Protein AF-A0A2X2II63-F1 (afdb_monomer)

pLDDT: mean 92.16, std 12.67, range [33.03, 98.94]

Structure (mmCIF, N/CA/C/O backbone):
data_AF-A0A2X2II63-F1
#
_entry.id   AF-A0A2X2II63-F1
#
loop_
_atom_site.group_PDB
_atom_site.id
_atom_site.type_symbol
_atom_site.label_atom_id
_atom_site.label_alt_id
_atom_site.label_comp_id
_atom_site.label_asym_id
_atom_site.label_entity_id
_atom_site.label_seq_id
_atom_site.pdbx_PDB_ins_code
_atom_site.Cartn_x
_atom_site.Cartn_y
_atom_site.Cartn_z
_atom_site.occupancy
_atom_site.B_iso_or_equiv
_atom_site.auth_seq_id
_atom_site.auth_comp_id
_atom_site.auth_asym_id
_atom_site.auth_atom_id
_atom_site.pdbx_PDB_model_num
ATOM 1 N N . MET A 1 1 ? -41.287 -11.286 28.783 1.00 63.66 1 MET A N 1
ATOM 2 C CA . MET A 1 1 ? -41.965 -11.343 27.470 1.00 63.66 1 MET A CA 1
ATOM 3 C C . MET A 1 1 ? -41.366 -12.379 26.519 1.00 63.66 1 MET A C 1
ATOM 5 O O . MET A 1 1 ? -42.018 -12.658 25.537 1.00 63.66 1 MET A O 1
ATOM 9 N N . GLY A 1 2 ? -40.190 -12.975 26.775 1.00 81.19 2 GLY A N 1
ATOM 10 C CA . GLY A 1 2 ? -39.662 -14.071 25.939 1.00 81.19 2 GLY A CA 1
ATOM 11 C C . GLY A 1 2 ? -38.990 -13.642 24.626 1.00 81.19 2 GLY A C 1
ATOM 12 O O . GLY A 1 2 ? -38.402 -14.484 23.963 1.00 81.19 2 GLY A O 1
ATOM 13 N N . GLY A 1 3 ? -39.039 -12.354 24.274 1.00 88.25 3 GLY A N 1
ATOM 14 C CA . GLY A 1 3 ? -38.316 -11.790 23.134 1.00 88.25 3 GLY A CA 1
ATOM 15 C C . GLY A 1 3 ? -36.836 -11.517 23.401 1.00 88.25 3 GLY A C 1
ATOM 16 O O . GLY A 1 3 ? -36.388 -11.465 24.551 1.00 88.25 3 GLY A O 1
ATOM 17 N N . ARG A 1 4 ? -36.082 -11.305 22.321 1.00 91.69 4 ARG A N 1
ATOM 18 C CA . ARG A 1 4 ? -34.655 -10.975 22.344 1.00 91.69 4 ARG A CA 1
ATOM 19 C C . ARG A 1 4 ? -34.467 -9.474 22.554 1.00 91.69 4 ARG A C 1
ATOM 21 O O . ARG A 1 4 ? -34.860 -8.669 21.714 1.00 91.69 4 ARG A O 1
ATOM 28 N N . THR A 1 5 ? -33.827 -9.084 23.651 1.00 90.19 5 THR A N 1
ATOM 29 C CA . THR A 1 5 ? -33.475 -7.680 23.910 1.00 90.19 5 THR A CA 1
ATOM 30 C C . THR A 1 5 ? -32.474 -7.181 22.866 1.00 90.19 5 THR A C 1
ATOM 32 O O . THR A 1 5 ? -31.380 -7.729 22.759 1.00 90.19 5 THR A O 1
ATOM 35 N N . LEU A 1 6 ? -32.846 -6.144 22.110 1.00 84.75 6 LEU A N 1
ATOM 36 C CA . LEU A 1 6 ? -31.955 -5.431 21.186 1.00 84.75 6 LEU A CA 1
ATOM 37 C C . LEU A 1 6 ? -31.301 -4.226 21.869 1.00 84.75 6 LEU A C 1
ATOM 39 O O . LEU A 1 6 ? -30.125 -3.962 21.662 1.00 84.75 6 LEU A O 1
ATOM 43 N N . LEU A 1 7 ? -32.053 -3.533 22.730 1.00 85.88 7 LEU A N 1
ATOM 44 C CA . LEU A 1 7 ? -31.558 -2.449 23.573 1.00 85.88 7 LEU A CA 1
ATOM 45 C C . LEU A 1 7 ? -32.142 -2.605 24.976 1.00 85.88 7 LEU A C 1
ATOM 47 O O . LEU A 1 7 ? -33.360 -2.572 25.157 1.00 85.88 7 LEU A O 1
ATOM 51 N N . ALA A 1 8 ? -31.274 -2.796 25.968 1.00 85.81 8 ALA A N 1
ATOM 52 C CA . ALA A 1 8 ? -31.695 -2.904 27.359 1.00 85.81 8 ALA A CA 1
ATOM 53 C C . ALA A 1 8 ? -31.954 -1.502 27.947 1.00 85.81 8 ALA A C 1
ATOM 55 O O . ALA A 1 8 ? -31.037 -0.674 27.909 1.00 85.81 8 ALA A O 1
ATOM 56 N N . PRO A 1 9 ? -33.146 -1.234 28.516 1.00 85.44 9 PRO A N 1
ATOM 57 C CA . PRO A 1 9 ? -33.408 0.018 29.215 1.00 85.44 9 PRO A CA 1
ATOM 58 C C . PRO A 1 9 ? -32.561 0.096 30.491 1.00 85.44 9 PRO A C 1
ATOM 60 O O . PRO A 1 9 ? -32.331 -0.912 31.164 1.00 85.44 9 PRO A O 1
ATOM 63 N N . ARG A 1 10 ? -32.095 1.295 30.836 1.00 86.88 10 ARG A N 1
ATOM 64 C CA . ARG A 1 10 ? -31.251 1.561 32.007 1.00 86.88 10 ARG A CA 1
ATOM 65 C C . ARG A 1 10 ? -31.790 2.763 32.765 1.00 86.88 10 ARG A C 1
ATOM 67 O O . ARG A 1 10 ? -32.379 3.658 32.164 1.00 86.88 10 ARG A O 1
ATOM 74 N N . LEU A 1 11 ? -31.552 2.806 34.074 1.00 85.38 11 LEU A N 1
ATOM 75 C CA . LEU A 1 11 ? -31.712 4.040 34.843 1.00 85.38 11 LEU A CA 1
ATOM 76 C C . LEU A 1 11 ? -30.728 5.071 34.295 1.00 85.38 11 LEU A C 1
ATOM 78 O O . LEU A 1 11 ? -29.519 4.850 34.330 1.00 85.38 11 LEU A O 1
ATOM 82 N N . PHE A 1 12 ? -31.260 6.167 33.757 1.00 78.44 12 PHE A N 1
ATOM 83 C CA . PHE A 1 12 ? -30.444 7.218 33.154 1.00 78.44 12 PHE A CA 1
ATOM 84 C C . PHE A 1 12 ? -29.596 7.930 34.214 1.00 78.44 12 PHE A C 1
ATOM 86 O O . PHE A 1 12 ? -28.434 8.246 33.979 1.00 78.44 12 PHE A O 1
ATOM 93 N N . GLN A 1 13 ? -30.163 8.120 35.406 1.00 82.44 13 GLN A N 1
ATOM 94 C CA . GLN A 1 13 ? -29.480 8.701 36.554 1.00 82.44 13 GLN A CA 1
ATOM 95 C C . GLN A 1 13 ? -29.907 7.977 37.833 1.00 82.44 13 GLN A C 1
ATOM 97 O O . GLN A 1 13 ? -31.099 7.734 38.049 1.00 82.44 13 GLN A O 1
ATOM 102 N N . ALA A 1 14 ? -28.932 7.637 38.679 1.00 84.31 14 ALA A N 1
ATOM 103 C CA . ALA A 1 14 ? -29.187 7.027 39.980 1.00 84.31 14 ALA A CA 1
ATOM 104 C C . ALA A 1 14 ? -30.120 7.912 40.824 1.00 84.31 14 ALA A C 1
ATOM 106 O O . ALA A 1 14 ? -30.042 9.136 40.755 1.00 84.31 14 ALA A O 1
ATOM 107 N N . GLU A 1 15 ? -31.010 7.280 41.594 1.00 86.06 15 GLU A N 1
ATOM 108 C CA . 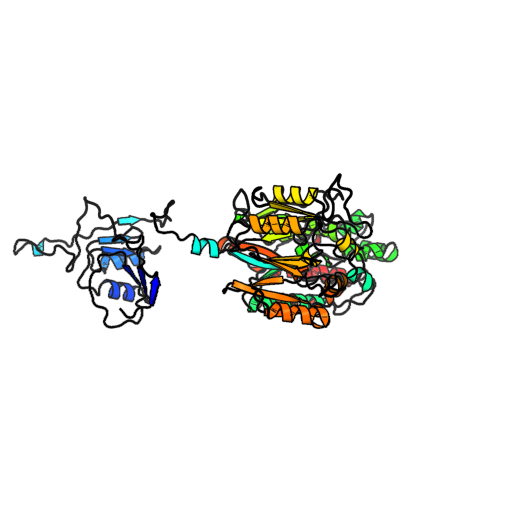GLU A 1 15 ? -32.008 7.949 42.451 1.00 86.06 15 GLU A CA 1
ATOM 109 C C . GLU A 1 15 ? -33.062 8.798 41.708 1.00 86.06 15 GLU A C 1
ATOM 111 O O . GLU A 1 15 ? -33.789 9.573 42.327 1.00 86.06 15 GLU A O 1
ATOM 116 N N . THR A 1 16 ? -33.214 8.622 40.390 1.00 86.19 16 THR A N 1
ATOM 117 C CA . THR A 1 16 ? -34.298 9.240 39.604 1.00 86.19 16 THR A CA 1
ATOM 118 C C . THR A 1 16 ? -35.278 8.194 39.070 1.00 86.19 16 THR A C 1
ATOM 120 O O . THR A 1 16 ? -35.000 6.998 39.082 1.00 86.19 16 THR A O 1
ATOM 123 N N . SER A 1 17 ? -36.432 8.633 38.560 1.00 83.94 17 SER A N 1
ATOM 124 C CA . SER A 1 17 ? -37.381 7.787 37.819 1.00 83.94 17 SER A CA 1
ATOM 125 C C . SER A 1 17 ? -37.145 7.792 36.297 1.00 83.94 17 SER A C 1
ATOM 127 O O . SER A 1 17 ? -37.999 7.330 35.541 1.00 83.94 17 SER A O 1
ATOM 129 N N . LEU A 1 18 ? -36.005 8.317 35.828 1.00 83.25 18 LEU A N 1
ATOM 130 C CA . LEU A 1 18 ? -35.690 8.439 34.402 1.00 83.25 18 LEU A CA 1
ATOM 131 C C . LEU A 1 18 ? -35.086 7.139 33.851 1.00 83.25 18 LEU A C 1
ATOM 133 O O . LEU A 1 18 ? -34.070 6.648 34.348 1.00 83.25 18 LEU A O 1
ATOM 137 N N . LEU A 1 19 ? -35.688 6.612 32.783 1.00 84.44 19 LEU A N 1
ATOM 138 C CA . LEU A 1 19 ? -35.251 5.403 32.081 1.00 84.44 19 LEU A CA 1
ATOM 139 C C . LEU A 1 19 ? -34.861 5.723 30.636 1.00 84.44 19 LEU A C 1
ATOM 141 O O . LEU A 1 19 ? -35.561 6.468 29.950 1.00 84.44 19 LEU A O 1
ATOM 145 N N . THR A 1 20 ? -33.774 5.116 30.159 1.00 85.44 20 THR A N 1
ATOM 146 C CA . THR A 1 20 ? -33.441 5.108 28.730 1.00 85.44 20 THR A CA 1
ATOM 147 C C . THR A 1 20 ? -34.415 4.216 27.955 1.00 85.44 20 THR A C 1
ATOM 149 O O . THR A 1 20 ? -35.017 3.309 28.545 1.00 85.44 20 THR A O 1
ATOM 152 N N . PRO A 1 21 ? -34.548 4.405 26.630 1.00 86.75 21 PRO A N 1
ATOM 153 C CA . PRO A 1 21 ? -35.364 3.520 25.818 1.00 86.75 21 PRO A CA 1
ATOM 154 C C . PRO A 1 21 ? -34.902 2.062 25.849 1.00 86.75 21 PRO A C 1
ATOM 156 O O . PRO A 1 21 ? -33.713 1.773 25.984 1.00 86.75 21 PRO A O 1
ATOM 159 N N . GLY A 1 22 ? -35.858 1.149 25.701 1.00 89.12 22 GLY A N 1
ATOM 160 C CA . GLY A 1 22 ? -35.632 -0.276 25.501 1.00 89.12 22 GLY A CA 1
ATOM 161 C C . GLY A 1 22 ? -36.229 -0.743 24.177 1.00 89.12 22 GLY A C 1
ATOM 162 O O . GLY A 1 22 ? -37.299 -0.285 23.778 1.00 89.12 22 GLY A O 1
ATOM 163 N N . ILE A 1 23 ? -35.557 -1.675 23.504 1.00 92.00 23 ILE A N 1
ATOM 164 C CA . ILE A 1 23 ? -36.027 -2.287 22.256 1.00 92.00 23 ILE A CA 1
ATOM 165 C C . ILE A 1 23 ? -35.961 -3.802 22.412 1.00 92.00 23 ILE A C 1
ATOM 167 O O . ILE A 1 23 ? -34.914 -4.350 22.760 1.00 92.00 23 ILE A O 1
ATOM 171 N N . ILE A 1 24 ? -37.071 -4.487 22.145 1.00 92.38 24 ILE A N 1
ATOM 172 C CA . ILE A 1 24 ? -37.164 -5.946 22.234 1.00 92.38 24 ILE A CA 1
ATOM 173 C C . ILE A 1 24 ? -37.716 -6.494 20.924 1.00 92.38 24 ILE A C 1
ATOM 175 O O . ILE A 1 24 ? -38.755 -6.061 20.434 1.00 92.38 24 ILE A O 1
ATOM 179 N N . GLU A 1 25 ? -37.016 -7.472 20.374 1.00 94.06 25 GLU A N 1
ATOM 180 C CA . GLU A 1 25 ? -37.432 -8.247 19.218 1.00 94.06 25 GLU A CA 1
ATOM 181 C C . GLU A 1 25 ? -38.312 -9.414 19.670 1.00 94.06 25 GLU A C 1
ATOM 183 O O . GLU A 1 25 ? -37.957 -10.145 20.593 1.00 94.06 25 GLU A O 1
ATOM 188 N N . MET A 1 26 ? -39.484 -9.547 19.060 1.00 94.31 26 MET A N 1
ATOM 189 C CA . MET A 1 26 ? -40.559 -10.426 19.514 1.00 94.31 26 MET A CA 1
ATOM 190 C C . MET A 1 26 ? -40.966 -11.459 18.449 1.00 94.31 26 MET A C 1
ATOM 192 O O . MET A 1 26 ? -42.021 -12.087 18.574 1.00 94.31 26 MET A O 1
ATOM 196 N N . THR A 1 27 ? -40.164 -11.647 17.397 1.00 92.06 27 THR A N 1
ATOM 197 C CA . THR A 1 27 ? -40.497 -12.572 16.304 1.00 92.06 27 THR A CA 1
ATOM 198 C C . THR A 1 27 ? -40.491 -14.010 16.817 1.00 92.06 27 THR A C 1
ATOM 200 O O . THR A 1 27 ? -39.579 -14.431 17.524 1.00 92.06 27 THR A O 1
ATOM 203 N N . GLY A 1 28 ? -41.542 -14.768 16.495 1.00 88.06 28 GLY A N 1
ATOM 204 C CA . GLY A 1 28 ? -41.719 -16.148 16.966 1.00 88.06 28 GLY A CA 1
ATOM 205 C C . GLY A 1 28 ? -42.175 -16.286 18.425 1.00 88.06 28 GLY A C 1
ATOM 206 O O . GLY A 1 28 ? -42.380 -17.404 18.894 1.00 88.06 28 GLY A O 1
ATOM 207 N N . VAL A 1 29 ? -42.377 -15.182 19.152 1.00 91.19 29 VAL A N 1
ATOM 208 C CA . VAL A 1 29 ? -42.887 -15.221 20.527 1.00 91.19 29 VAL A CA 1
ATOM 209 C C . VAL A 1 29 ? -44.412 -15.349 20.522 1.00 91.19 29 VAL A C 1
ATOM 211 O O . VAL A 1 29 ? -45.119 -14.475 20.022 1.00 91.19 29 VAL A O 1
ATOM 214 N N . ALA A 1 30 ? -44.929 -16.418 21.130 1.00 87.44 30 ALA A N 1
ATOM 215 C CA . ALA A 1 30 ? -46.364 -16.657 21.282 1.00 87.44 30 ALA A CA 1
ATOM 216 C C . ALA A 1 30 ? -46.907 -16.155 22.634 1.00 87.44 30 ALA A C 1
ATOM 218 O O . ALA A 1 30 ? -46.173 -16.048 23.616 1.00 87.44 30 ALA A O 1
ATOM 219 N N . GLY A 1 31 ? -48.216 -15.879 22.696 1.00 84.94 31 GLY A N 1
ATOM 220 C CA . GLY A 1 31 ? -48.911 -15.544 23.948 1.00 84.94 31 GLY A CA 1
ATOM 221 C C . GLY A 1 31 ? -48.545 -14.180 24.544 1.00 84.94 31 GLY A C 1
ATOM 222 O O . GLY A 1 31 ? -48.649 -13.993 25.755 1.00 84.94 31 GLY A O 1
ATOM 223 N N . VAL A 1 32 ? -48.090 -13.233 23.719 1.00 87.50 32 VAL A N 1
ATOM 224 C CA . VAL A 1 32 ? -47.788 -11.866 24.165 1.00 87.50 32 VAL A CA 1
ATOM 225 C C . VAL A 1 32 ? -49.093 -11.175 24.589 1.00 87.50 32 VAL A C 1
ATOM 227 O O . VAL A 1 32 ? -50.018 -11.118 23.779 1.00 87.50 32 VAL A O 1
ATOM 230 N N . PRO A 1 33 ? -49.191 -10.631 25.818 1.00 87.62 33 PRO A N 1
ATOM 231 C CA . PRO A 1 33 ? -50.360 -9.860 26.224 1.00 87.62 33 PRO A CA 1
ATOM 232 C C . PRO A 1 33 ? -50.555 -8.630 25.329 1.00 87.62 33 PRO A C 1
ATOM 234 O O . PRO A 1 33 ? -49.614 -7.864 25.087 1.00 87.62 33 PRO A O 1
ATOM 237 N N . ASP A 1 34 ? -51.786 -8.431 24.868 1.00 89.06 34 ASP A N 1
ATOM 238 C CA . ASP A 1 34 ? -52.209 -7.254 24.103 1.00 89.06 34 ASP A CA 1
ATOM 239 C C . ASP A 1 34 ? -52.470 -6.079 25.057 1.00 89.06 34 ASP A C 1
ATOM 241 O O . ASP A 1 34 ? -53.608 -5.686 25.289 1.00 89.06 34 ASP A O 1
ATOM 245 N N . GLU A 1 35 ? -51.412 -5.582 25.698 1.00 87.12 35 GLU A N 1
ATOM 246 C CA . GLU A 1 35 ? -51.424 -4.451 26.637 1.00 87.12 35 GLU A CA 1
ATOM 247 C C . GLU A 1 35 ? -50.614 -3.269 26.073 1.00 87.12 35 GLU A C 1
ATOM 249 O O . GLU A 1 35 ? -49.559 -3.464 25.452 1.00 87.12 35 GLU A O 1
ATOM 254 N N . GLU A 1 36 ? -51.089 -2.040 26.310 1.00 81.62 36 GLU A N 1
ATOM 255 C CA . GLU A 1 36 ? -50.350 -0.805 26.020 1.00 81.62 36 GLU A CA 1
ATOM 256 C C . GLU A 1 36 ? -49.307 -0.550 27.117 1.00 81.62 36 GLU A C 1
ATOM 258 O O . GLU A 1 36 ? -49.612 -0.530 28.311 1.00 81.62 36 GLU A O 1
ATOM 263 N N . VAL A 1 37 ? -48.056 -0.329 26.713 1.00 83.12 37 VAL A N 1
ATOM 264 C CA . VAL A 1 37 ? -46.973 0.035 27.631 1.00 83.12 37 VAL A CA 1
ATOM 265 C C . VAL A 1 37 ? -46.714 1.530 27.506 1.00 83.12 37 VAL A C 1
ATOM 267 O O . VAL A 1 37 ? -46.175 1.993 26.504 1.00 83.12 37 VAL A O 1
ATOM 270 N N . PHE A 1 38 ? -47.064 2.284 28.547 1.00 78.44 38 PHE A N 1
ATOM 271 C CA . PHE A 1 38 ? -46.770 3.713 28.647 1.00 78.44 38 PHE A CA 1
ATOM 272 C C . PHE A 1 38 ? -45.362 3.917 29.216 1.00 78.44 38 PHE A C 1
ATOM 274 O O . PHE A 1 38 ? -45.170 4.141 30.408 1.00 78.44 38 PHE A O 1
ATOM 281 N N . GLY A 1 39 ? -44.360 3.785 28.351 1.00 78.94 39 GLY A N 1
ATOM 282 C CA . GLY A 1 39 ? -42.947 3.957 28.681 1.00 78.94 39 GLY A CA 1
ATOM 283 C C . GLY A 1 39 ? -42.085 3.903 27.421 1.00 78.94 39 GLY A C 1
ATOM 284 O O . GLY A 1 39 ? -42.605 3.601 26.346 1.00 78.94 39 GLY A O 1
ATOM 285 N N . PRO A 1 40 ? -40.774 4.184 27.507 1.00 85.69 40 PRO A N 1
ATOM 286 C CA . PRO A 1 40 ? -39.898 4.232 26.341 1.00 85.69 40 PRO A CA 1
ATOM 287 C C . PRO A 1 40 ? -39.513 2.809 25.885 1.00 85.69 40 PRO A C 1
ATOM 289 O O . PRO A 1 40 ? -38.341 2.461 25.824 1.00 85.69 40 PRO A O 1
ATOM 292 N N . LEU A 1 41 ? -40.499 1.949 25.613 1.00 88.12 41 LEU A N 1
ATOM 293 C CA . LEU A 1 41 ? -40.309 0.554 25.224 1.00 88.12 41 LEU A CA 1
ATOM 294 C C . LEU A 1 41 ? -40.874 0.305 23.824 1.00 88.12 41 LEU A C 1
ATOM 296 O O . LEU A 1 41 ? -42.080 0.395 23.608 1.00 88.12 41 LEU A O 1
ATOM 300 N N . LEU A 1 42 ? -40.005 -0.087 22.895 1.00 90.19 42 LEU A N 1
ATOM 301 C CA . LEU A 1 42 ? -40.378 -0.509 21.550 1.00 90.19 42 LEU A CA 1
ATOM 302 C C . LEU A 1 42 ? -40.337 -2.036 21.440 1.00 90.19 42 LEU A C 1
ATOM 304 O O . LEU A 1 42 ? -39.360 -2.681 21.828 1.00 90.19 42 LEU A O 1
ATOM 308 N N . ARG A 1 43 ? -41.390 -2.617 20.865 1.00 91.69 43 ARG A N 1
ATOM 309 C CA . ARG A 1 43 ? -41.434 -4.031 20.480 1.00 91.69 43 ARG A CA 1
ATOM 310 C C . ARG A 1 43 ? -41.368 -4.133 18.957 1.00 91.69 43 ARG A C 1
ATOM 312 O O . ARG A 1 43 ? -42.103 -3.426 18.274 1.00 91.69 43 ARG A O 1
ATOM 319 N N . VAL A 1 44 ? -40.490 -4.990 18.443 1.00 93.75 44 VAL A N 1
ATOM 320 C CA . VAL A 1 44 ? -40.242 -5.161 17.004 1.00 93.75 44 VAL A CA 1
ATOM 321 C C . VAL A 1 44 ? -40.606 -6.579 16.587 1.00 93.75 44 VAL A C 1
ATOM 323 O O . VAL A 1 44 ? -40.109 -7.541 17.173 1.00 93.75 44 VAL A O 1
ATOM 326 N N . TRP A 1 45 ? -41.423 -6.699 15.546 1.00 94.31 45 TRP A N 1
ATOM 327 C CA . TRP A 1 45 ? -41.721 -7.960 14.873 1.00 94.31 45 TRP A CA 1
ATOM 328 C C . TRP A 1 45 ? -41.263 -7.885 13.422 1.00 94.31 45 TRP A C 1
ATOM 330 O O . TRP A 1 45 ? -41.388 -6.839 12.787 1.00 94.31 45 TRP A O 1
ATOM 340 N N . ARG A 1 46 ? -40.735 -8.996 12.910 1.00 94.00 46 ARG A N 1
ATOM 341 C CA . ARG A 1 46 ? -40.427 -9.178 11.491 1.00 94.00 46 ARG A CA 1
ATOM 342 C C . ARG A 1 46 ? -41.516 -10.029 10.844 1.00 94.00 46 ARG A C 1
ATOM 344 O O . ARG A 1 46 ? -42.002 -10.971 11.464 1.00 94.00 46 ARG A O 1
ATOM 351 N N . CYS A 1 47 ? -41.870 -9.688 9.614 1.00 93.56 47 CYS A N 1
ATOM 352 C CA . CYS A 1 47 ? -42.831 -10.397 8.774 1.00 93.56 47 CYS A CA 1
ATOM 353 C C . CYS A 1 47 ? -42.329 -10.387 7.327 1.00 93.56 47 CYS A C 1
ATOM 355 O O . CYS A 1 47 ? -41.568 -9.493 6.948 1.00 93.56 47 CYS A O 1
ATOM 357 N N . ASP A 1 48 ? -42.770 -11.352 6.525 1.00 92.69 48 ASP A N 1
ATOM 358 C CA . ASP A 1 48 ? -42.237 -11.544 5.170 1.00 92.69 48 ASP A CA 1
ATOM 359 C C . ASP A 1 48 ? -43.039 -10.779 4.112 1.00 92.69 48 ASP A C 1
ATOM 361 O O . ASP A 1 48 ? -42.526 -10.455 3.041 1.00 92.69 48 ASP A O 1
ATOM 365 N N . THR A 1 49 ? -44.307 -10.466 4.403 1.00 95.56 49 THR A N 1
ATOM 366 C CA . THR A 1 49 ? -45.208 -9.795 3.456 1.00 95.56 49 THR A CA 1
ATOM 367 C C . THR A 1 49 ? -45.898 -8.580 4.069 1.00 95.56 49 THR A C 1
ATOM 369 O O . THR A 1 49 ? -46.098 -8.491 5.281 1.00 95.56 49 THR A O 1
ATOM 372 N N . PHE A 1 50 ? -46.281 -7.624 3.220 1.00 95.25 50 PHE A N 1
ATOM 373 C CA . PHE A 1 50 ? -46.950 -6.404 3.672 1.00 95.25 50 PHE A CA 1
ATOM 374 C C . PHE A 1 50 ? -48.374 -6.673 4.183 1.00 95.25 50 PHE A C 1
ATOM 376 O O . PHE A 1 50 ? -48.762 -6.136 5.217 1.00 95.25 50 PHE A O 1
ATOM 383 N N . ASP A 1 51 ? -49.104 -7.593 3.550 1.00 96.00 51 ASP A N 1
ATOM 384 C CA . ASP A 1 51 ? -50.427 -8.027 4.019 1.00 96.00 51 ASP A CA 1
ATOM 385 C C . ASP A 1 51 ? -50.353 -8.675 5.411 1.00 96.00 51 ASP A C 1
ATOM 387 O O . ASP A 1 51 ? -51.232 -8.501 6.258 1.00 96.00 51 ASP A O 1
ATOM 391 N N . GLU A 1 52 ? -49.284 -9.424 5.692 1.00 95.19 52 GLU A N 1
ATOM 392 C CA . GLU A 1 52 ? -49.017 -9.924 7.038 1.00 95.19 52 GLU A CA 1
ATOM 393 C C . GLU A 1 52 ? -48.752 -8.784 8.025 1.00 95.19 52 GLU A C 1
ATOM 395 O O . GLU A 1 52 ? -49.337 -8.793 9.108 1.00 95.19 52 GLU A O 1
ATOM 400 N N . ALA A 1 53 ? -47.969 -7.775 7.636 1.00 94.94 53 ALA A N 1
ATOM 401 C CA . ALA A 1 53 ? -47.721 -6.597 8.463 1.00 94.94 53 ALA A CA 1
ATOM 402 C C . ALA A 1 53 ? -49.024 -5.867 8.838 1.00 94.94 53 ALA A C 1
ATOM 404 O O . ALA A 1 53 ? -49.221 -5.539 10.008 1.00 94.94 53 ALA A O 1
ATOM 405 N N . ILE A 1 54 ? -49.942 -5.668 7.881 1.00 96.00 54 ILE A N 1
ATOM 406 C CA . ILE A 1 54 ? -51.253 -5.042 8.125 1.00 96.00 54 ILE A CA 1
ATOM 407 C C . ILE A 1 54 ? -52.093 -5.905 9.071 1.00 96.00 54 ILE A C 1
ATOM 409 O O . ILE A 1 54 ? -52.637 -5.395 10.055 1.00 96.00 54 ILE A O 1
ATOM 413 N N . ARG A 1 55 ? -52.168 -7.224 8.835 1.00 95.25 55 ARG A N 1
ATOM 414 C CA . ARG A 1 55 ? -52.886 -8.144 9.737 1.00 95.25 55 ARG A CA 1
ATOM 415 C C . ARG A 1 55 ? -52.336 -8.087 11.159 1.00 95.25 55 ARG A C 1
ATOM 417 O O . ARG A 1 55 ? -53.120 -8.066 12.104 1.00 95.25 55 ARG A O 1
ATOM 424 N N . MET A 1 56 ? -51.013 -8.044 11.316 1.00 93.12 56 MET A N 1
ATOM 425 C CA . MET A 1 56 ? -50.358 -7.934 12.619 1.00 93.12 56 MET A CA 1
ATOM 426 C C . MET A 1 56 ? -50.629 -6.581 13.282 1.00 93.12 56 MET A C 1
ATOM 428 O O . MET A 1 56 ? -50.975 -6.554 14.460 1.00 93.12 56 MET A O 1
ATOM 432 N N . ALA A 1 57 ? -50.537 -5.475 12.537 1.00 92.19 57 ALA A N 1
ATOM 433 C CA . ALA A 1 57 ? -50.824 -4.129 13.037 1.00 92.19 57 ALA A CA 1
ATOM 434 C C . ALA A 1 57 ? -52.283 -3.977 13.503 1.00 92.19 57 ALA A C 1
ATOM 436 O O . ALA A 1 57 ? -52.550 -3.308 14.497 1.00 92.19 57 ALA A O 1
ATOM 437 N N . ASN A 1 58 ? -53.215 -4.645 12.819 1.00 92.88 58 ASN A N 1
ATOM 438 C CA . ASN A 1 58 ? -54.637 -4.666 13.159 1.00 92.88 58 ASN A CA 1
ATOM 439 C C . ASN A 1 58 ? -54.994 -5.654 14.282 1.00 92.88 58 ASN A C 1
ATOM 441 O O . ASN A 1 58 ? -56.119 -5.615 14.790 1.00 92.88 58 ASN A O 1
ATOM 445 N N . ASN A 1 59 ? -54.080 -6.553 14.664 1.00 92.00 59 ASN A N 1
ATOM 446 C CA . ASN A 1 59 ? -54.291 -7.544 15.719 1.00 92.00 59 ASN A CA 1
ATOM 447 C C . ASN A 1 59 ? -54.015 -6.953 17.109 1.00 92.00 59 ASN A C 1
ATOM 449 O O . ASN A 1 59 ? -53.163 -7.425 17.861 1.00 92.00 59 ASN A O 1
ATOM 453 N N . THR A 1 60 ? -54.746 -5.895 17.435 1.00 89.56 60 THR A N 1
ATOM 454 C CA . THR A 1 60 ? -54.763 -5.278 18.756 1.00 89.56 60 THR A CA 1
ATOM 455 C C . THR A 1 60 ? -56.179 -4.806 19.076 1.00 89.56 60 THR A C 1
ATOM 457 O O . THR A 1 60 ? -56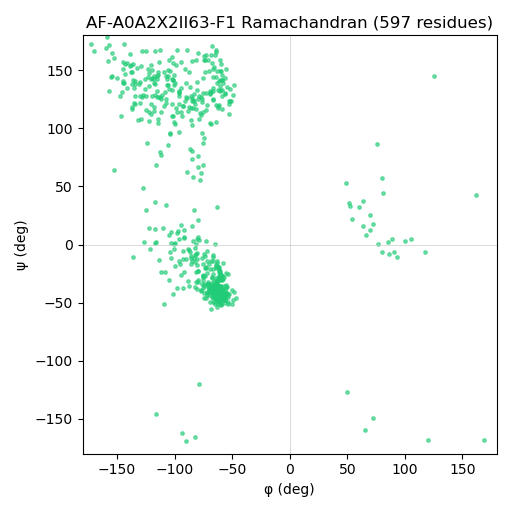.936 -4.408 18.189 1.00 89.56 60 THR A O 1
ATOM 460 N N . ARG A 1 61 ? -56.573 -4.856 20.351 1.00 89.25 61 ARG A N 1
ATOM 461 C CA . ARG A 1 61 ? -57.827 -4.257 20.845 1.00 89.25 61 ARG A CA 1
ATOM 462 C C . ARG A 1 61 ? -57.767 -2.730 20.925 1.00 89.25 61 ARG A C 1
ATOM 464 O O . ARG A 1 61 ? -58.784 -2.081 21.184 1.00 89.25 61 ARG A O 1
ATOM 471 N N . PHE A 1 62 ? -56.574 -2.172 20.754 1.00 86.56 62 PHE A N 1
ATOM 472 C CA . PHE A 1 62 ? -56.301 -0.745 20.673 1.00 86.56 62 PHE A CA 1
ATOM 473 C C . PHE A 1 62 ? -56.379 -0.273 19.212 1.00 86.56 62 PHE A C 1
ATOM 475 O O . PHE A 1 62 ? -56.899 -0.976 18.351 1.00 86.56 62 PHE A O 1
ATOM 482 N N . GLY A 1 63 ? -55.933 0.949 18.925 1.00 86.62 63 GLY A N 1
ATOM 483 C CA . GLY A 1 63 ? -55.927 1.456 17.545 1.00 86.62 63 GLY A CA 1
ATOM 484 C C . GLY A 1 63 ? -55.808 2.968 17.449 1.00 86.62 63 GLY A C 1
ATOM 485 O O . GLY A 1 63 ? -56.554 3.587 16.694 1.00 86.62 63 GLY A O 1
ATOM 486 N N . LEU A 1 64 ? -54.941 3.581 18.264 1.00 85.75 64 LEU A N 1
ATOM 487 C CA . LEU A 1 64 ? -54.785 5.039 18.312 1.00 85.75 64 LEU A CA 1
ATOM 488 C C . LEU A 1 64 ? -54.169 5.596 17.024 1.00 85.75 64 LEU A C 1
ATOM 490 O O . LEU A 1 64 ? -54.740 6.486 16.400 1.00 85.75 64 LEU A O 1
ATOM 494 N N . SER A 1 65 ? -52.999 5.079 16.650 1.00 89.06 65 SER A N 1
ATOM 495 C CA . SER A 1 65 ? -52.179 5.599 15.558 1.00 89.06 65 SER A CA 1
ATOM 496 C C . SER A 1 65 ? -51.367 4.479 14.914 1.00 89.06 65 SER A C 1
ATOM 498 O O . SER A 1 65 ? -50.898 3.572 15.601 1.00 89.06 65 SER A O 1
ATOM 500 N N . CYS A 1 66 ? -51.199 4.557 13.600 1.00 92.06 66 CYS A N 1
ATOM 501 C CA . CYS A 1 66 ? -50.356 3.695 12.786 1.00 92.06 66 CYS A CA 1
ATOM 502 C C . CYS A 1 66 ? -49.630 4.557 11.743 1.00 92.06 66 CYS A C 1
ATOM 504 O O . CYS A 1 66 ? -50.009 5.698 11.475 1.00 92.06 66 CYS A O 1
ATOM 506 N N . GLY A 1 67 ? -48.581 4.032 11.125 1.00 92.94 67 GLY A N 1
ATOM 507 C CA . GLY A 1 67 ? -47.984 4.708 9.986 1.00 92.94 67 GLY A CA 1
ATOM 508 C C . GLY A 1 67 ? -46.966 3.865 9.257 1.00 92.94 67 GLY A C 1
ATOM 509 O O . GLY A 1 67 ? -46.508 2.833 9.747 1.00 92.94 67 GLY A O 1
ATOM 510 N N . LEU A 1 68 ? -46.627 4.343 8.066 1.00 94.00 68 LEU A N 1
ATOM 511 C CA . LEU A 1 68 ? -45.729 3.677 7.143 1.00 94.00 68 LEU A CA 1
ATOM 512 C C . LEU A 1 68 ? -44.516 4.550 6.848 1.00 94.00 68 LEU A C 1
ATOM 514 O O . LEU A 1 68 ? -44.637 5.695 6.402 1.00 94.00 68 LEU A O 1
ATOM 518 N N . VAL A 1 69 ? -43.337 3.963 7.018 1.00 91.50 69 VAL A N 1
ATOM 519 C CA . VAL A 1 69 ? -42.078 4.494 6.496 1.00 91.50 69 VAL A CA 1
ATOM 520 C C . VAL A 1 69 ? -41.702 3.651 5.279 1.00 91.50 69 VAL A C 1
ATOM 522 O O . VAL A 1 69 ? -41.141 2.572 5.414 1.00 91.50 69 VAL A O 1
ATOM 525 N N . SER A 1 70 ? -42.070 4.119 4.088 1.00 88.75 70 SER A N 1
ATOM 526 C CA . SER A 1 70 ? -41.754 3.475 2.805 1.00 88.75 70 SER A CA 1
ATOM 527 C C . SER A 1 70 ? -41.749 4.520 1.697 1.00 88.75 70 SER A C 1
ATOM 529 O O . SER A 1 70 ? -42.554 5.447 1.749 1.00 88.75 70 SER A O 1
ATOM 531 N N . SER A 1 71 ? -40.878 4.385 0.695 1.00 87.00 71 SER A N 1
ATOM 532 C CA . SER A 1 71 ? -40.903 5.220 -0.513 1.00 87.00 71 SER A CA 1
ATOM 533 C C . SER A 1 71 ? -42.069 4.891 -1.452 1.00 87.00 71 SER A C 1
ATOM 535 O O . SER A 1 71 ? -42.437 5.747 -2.250 1.00 87.00 71 SER A O 1
ATOM 537 N N . GLU A 1 72 ? -42.657 3.699 -1.339 1.00 91.12 72 GLU A N 1
ATOM 538 C CA . GLU A 1 72 ? -43.750 3.207 -2.188 1.00 91.12 72 GLU A CA 1
ATOM 539 C C . GLU A 1 72 ? -45.103 3.755 -1.713 1.00 91.12 72 GLU A C 1
ATOM 541 O O . GLU A 1 72 ? -45.541 3.467 -0.593 1.00 91.12 72 GLU A O 1
ATOM 546 N N . ARG A 1 73 ? -45.763 4.551 -2.562 1.00 92.12 73 ARG A N 1
ATOM 547 C CA . ARG A 1 73 ? -47.050 5.196 -2.260 1.00 92.12 73 ARG A CA 1
ATOM 548 C C . ARG A 1 73 ? -48.188 4.182 -2.214 1.00 92.12 73 ARG A C 1
ATOM 550 O O . ARG A 1 73 ? -49.048 4.267 -1.349 1.00 92.12 73 ARG A O 1
ATOM 557 N N . GLU A 1 74 ? -48.139 3.182 -3.081 1.00 95.31 74 GLU A N 1
ATOM 558 C CA . GLU A 1 74 ? -49.167 2.155 -3.235 1.00 95.31 74 GLU A CA 1
ATOM 559 C C . GLU A 1 74 ? -49.371 1.370 -1.930 1.00 95.31 74 GLU A C 1
ATOM 561 O O . GLU A 1 74 ? -50.499 1.090 -1.529 1.00 95.31 74 GLU A O 1
ATOM 566 N N . LYS A 1 75 ? -48.278 1.093 -1.203 1.00 94.62 75 LYS A N 1
ATOM 567 C CA . LYS A 1 75 ? -48.325 0.467 0.128 1.00 94.62 75 LYS A CA 1
ATOM 568 C C . LYS A 1 75 ? -48.977 1.372 1.171 1.00 94.62 75 LYS A C 1
ATOM 570 O O . LYS A 1 75 ? -49.651 0.884 2.075 1.00 94.62 75 LYS A O 1
ATOM 575 N N . PHE A 1 76 ? -48.775 2.686 1.073 1.00 95.19 76 PHE A N 1
ATOM 576 C CA . PHE A 1 76 ? -49.441 3.623 1.970 1.00 95.19 76 PHE A CA 1
ATOM 577 C C . PHE A 1 76 ? -50.937 3.701 1.679 1.00 95.19 76 PHE A C 1
ATOM 579 O O . PHE A 1 76 ? -51.720 3.641 2.617 1.00 95.19 76 PHE A O 1
ATOM 586 N N . ASP A 1 77 ? -51.335 3.765 0.409 1.00 95.00 77 ASP A N 1
ATOM 587 C CA . ASP A 1 77 ? -52.749 3.801 0.031 1.00 95.00 77 ASP A CA 1
ATOM 588 C C . ASP A 1 77 ? -53.477 2.521 0.482 1.00 95.00 77 ASP A C 1
ATOM 590 O O . ASP A 1 77 ? -54.592 2.591 1.000 1.00 95.00 77 ASP A O 1
ATOM 594 N N . GLN A 1 78 ? -52.820 1.358 0.385 1.00 96.06 78 GLN A N 1
ATOM 595 C CA . GLN A 1 78 ? -53.335 0.108 0.951 1.00 96.06 78 GLN A CA 1
ATOM 596 C C . GLN A 1 78 ? -53.471 0.189 2.481 1.00 96.06 78 GLN A C 1
ATOM 598 O O . GLN A 1 78 ? -54.532 -0.118 3.027 1.00 96.06 78 GLN A O 1
ATOM 603 N N . LEU A 1 79 ? -52.428 0.648 3.185 1.00 95.00 79 LEU A N 1
ATOM 604 C CA . LEU A 1 79 ? -52.475 0.808 4.640 1.00 95.00 79 LEU A CA 1
ATOM 605 C C . LEU A 1 79 ? -53.572 1.790 5.068 1.00 95.00 79 LEU A C 1
ATOM 607 O O . LEU A 1 79 ? -54.257 1.538 6.050 1.00 95.00 79 LEU A O 1
ATOM 611 N N . LEU A 1 80 ? -53.758 2.890 4.342 1.00 92.38 80 LEU A N 1
ATOM 612 C CA . LEU A 1 80 ? -54.763 3.910 4.631 1.00 92.38 80 LEU A CA 1
ATOM 613 C C . LEU A 1 80 ? -56.187 3.334 4.600 1.00 92.38 80 LEU A C 1
ATOM 615 O O . LEU A 1 80 ? -57.028 3.733 5.402 1.00 92.38 80 LEU A O 1
ATOM 619 N N . LEU A 1 81 ? -56.446 2.384 3.699 1.00 91.38 81 LEU A N 1
ATOM 620 C CA . LEU A 1 81 ? -57.745 1.724 3.562 1.00 91.38 81 LEU A CA 1
ATOM 621 C C . LEU A 1 81 ? -57.943 0.578 4.563 1.00 91.38 81 LEU A C 1
ATOM 623 O O . LEU A 1 81 ? -59.059 0.365 5.037 1.00 91.38 81 LEU A O 1
ATOM 627 N N . GLU A 1 82 ? -56.886 -0.173 4.868 1.00 94.06 82 GLU A N 1
ATOM 628 C CA . GLU A 1 82 ? -56.987 -1.413 5.646 1.00 94.06 82 GLU A CA 1
ATOM 629 C C . GLU A 1 82 ? -56.624 -1.257 7.131 1.00 94.06 82 GLU A C 1
ATOM 631 O O . GLU A 1 82 ? -56.978 -2.114 7.949 1.00 94.06 82 GLU A O 1
ATOM 636 N N . ALA A 1 83 ? -55.918 -0.191 7.515 1.00 91.56 83 ALA A N 1
ATOM 637 C CA . ALA A 1 83 ? -55.502 0.022 8.894 1.00 91.56 83 ALA A CA 1
ATOM 638 C C . ALA A 1 83 ? -56.691 0.341 9.803 1.00 91.56 83 ALA A C 1
ATOM 640 O O . ALA A 1 83 ? -57.472 1.270 9.599 1.00 91.56 83 ALA A O 1
ATOM 641 N N . ARG A 1 84 ? -56.759 -0.386 10.911 1.00 89.69 84 ARG A N 1
ATOM 642 C CA . ARG A 1 84 ? -57.711 -0.189 11.999 1.00 89.69 84 ARG A CA 1
ATOM 643 C C . ARG A 1 84 ? -57.136 0.796 13.020 1.00 89.69 84 ARG A C 1
ATOM 645 O O . ARG A 1 84 ? -56.929 0.451 14.181 1.00 89.69 84 ARG A O 1
ATOM 652 N N . ALA A 1 85 ? -56.888 2.033 12.582 1.00 88.06 85 ALA A N 1
ATOM 653 C CA . ALA A 1 85 ? -56.394 3.122 13.428 1.00 88.06 85 ALA A CA 1
ATOM 654 C C . ALA A 1 85 ? -57.094 4.464 13.146 1.00 88.06 85 ALA A C 1
ATOM 656 O O . ALA A 1 85 ? -57.601 4.698 12.052 1.00 88.06 85 ALA A O 1
ATOM 657 N N . GLY A 1 86 ? -57.126 5.354 14.142 1.00 82.69 86 GLY A N 1
ATOM 658 C CA . GLY A 1 86 ? -57.698 6.702 13.990 1.00 82.69 86 GLY A CA 1
ATOM 659 C C . GLY A 1 86 ? -56.755 7.719 13.337 1.00 82.69 86 GLY A C 1
ATOM 660 O O . GLY A 1 86 ? -57.201 8.694 12.734 1.00 82.69 86 GLY A O 1
ATOM 661 N N . ILE A 1 87 ? -55.446 7.477 13.422 1.00 87.56 87 ILE A N 1
ATOM 662 C CA . ILE A 1 87 ? -54.405 8.270 12.761 1.00 87.56 87 ILE A CA 1
ATOM 663 C C . ILE A 1 87 ? -53.558 7.322 11.917 1.00 87.56 87 ILE A C 1
ATOM 665 O O . ILE A 1 87 ? -53.080 6.313 12.437 1.00 87.56 87 ILE A O 1
ATOM 669 N N . VAL A 1 88 ? -53.368 7.636 10.637 1.00 91.62 88 VAL A N 1
ATOM 670 C CA . VAL A 1 88 ? -52.542 6.834 9.724 1.00 91.62 88 VAL A CA 1
ATOM 671 C C . VAL A 1 88 ? -51.592 7.756 8.973 1.00 91.62 88 VAL A C 1
ATOM 673 O O . VAL A 1 88 ? -52.020 8.501 8.101 1.00 91.62 88 VAL A O 1
ATOM 676 N N . ASN A 1 89 ? -50.303 7.735 9.312 1.00 91.94 89 ASN A N 1
ATOM 677 C CA . ASN A 1 89 ? -49.318 8.684 8.774 1.00 91.94 89 ASN A CA 1
ATOM 678 C C . ASN A 1 89 ? -48.382 8.054 7.732 1.00 91.94 89 ASN A C 1
ATOM 680 O O . ASN A 1 89 ? -47.946 6.912 7.887 1.00 91.94 89 ASN A O 1
ATOM 684 N N . TRP A 1 90 ? -47.989 8.833 6.720 1.00 93.00 90 TRP A N 1
ATOM 685 C CA . TRP A 1 90 ? -46.960 8.451 5.748 1.00 93.00 90 TRP A CA 1
ATOM 686 C C . TRP A 1 90 ? -45.689 9.265 5.963 1.00 93.00 90 TRP A C 1
ATOM 688 O O . TRP A 1 90 ? -45.707 10.492 5.852 1.00 93.00 90 TRP A O 1
ATOM 698 N N . LYS A 1 91 ? -44.569 8.593 6.265 1.00 87.81 91 LYS A N 1
ATOM 699 C CA . LYS A 1 91 ? -43.240 9.218 6.452 1.00 87.81 91 LYS A CA 1
ATOM 700 C C . LYS A 1 91 ? -43.223 10.363 7.487 1.00 87.81 91 LYS A C 1
ATOM 702 O O . LYS A 1 91 ? -42.329 11.210 7.474 1.00 87.81 91 LYS A O 1
ATOM 707 N N . LYS A 1 92 ? -44.197 10.394 8.401 1.00 85.62 92 LYS A N 1
ATOM 708 C CA . LYS A 1 92 ? -44.300 11.356 9.505 1.00 85.62 92 LYS A CA 1
ATOM 709 C C . LYS A 1 92 ? -44.369 10.624 10.851 1.00 85.62 92 LYS A C 1
ATOM 711 O O . LYS A 1 92 ? -44.865 9.497 10.896 1.00 85.62 92 LYS A O 1
ATOM 716 N N . PRO A 1 93 ? -43.883 11.239 11.947 1.00 81.25 93 PRO A N 1
ATOM 717 C CA . PRO A 1 93 ? -43.973 10.656 13.283 1.00 81.25 93 PRO A CA 1
ATOM 718 C C . PRO A 1 93 ? -45.412 10.303 13.679 1.00 81.25 93 PRO A C 1
ATOM 720 O O . PRO A 1 93 ? -46.363 10.956 13.256 1.00 81.25 93 PRO A O 1
ATOM 723 N N . LEU A 1 94 ? -45.565 9.288 14.530 1.00 82.94 94 LEU A N 1
ATOM 724 C CA . LEU A 1 94 ? -46.865 8.889 15.092 1.00 82.94 94 LEU A CA 1
ATOM 725 C C . LEU A 1 94 ? -47.279 9.741 16.303 1.00 82.94 94 LEU A C 1
ATOM 727 O O . LEU A 1 94 ? -48.404 9.626 16.787 1.00 82.94 94 LEU A O 1
ATOM 731 N N . THR A 1 95 ? -46.364 10.574 16.800 1.00 74.31 95 THR A N 1
ATOM 732 C CA . THR A 1 95 ? -46.549 11.494 17.925 1.00 74.31 95 THR A CA 1
ATOM 733 C C . THR A 1 95 ? -46.846 12.913 17.433 1.00 74.31 95 THR A C 1
ATOM 735 O O . THR A 1 95 ? -46.444 13.295 16.337 1.00 74.31 95 THR A O 1
ATOM 738 N N . GLY A 1 96 ? -47.529 13.715 18.260 1.00 65.06 96 GLY A N 1
ATOM 739 C CA . GLY A 1 96 ? -47.822 15.119 17.944 1.00 65.06 96 GLY A CA 1
ATOM 740 C C . GLY A 1 96 ? -49.010 15.298 16.998 1.00 65.06 96 GLY A C 1
ATOM 741 O O . GLY A 1 96 ? -48.875 15.897 15.935 1.00 65.06 96 GLY A O 1
ATOM 742 N N . ALA A 1 97 ? -50.178 14.774 17.380 1.00 66.44 97 ALA A N 1
ATOM 743 C CA . ALA A 1 97 ? -51.394 14.950 16.595 1.00 66.44 97 ALA A CA 1
ATOM 744 C C . ALA A 1 97 ? -51.755 16.432 16.412 1.00 66.44 97 ALA A C 1
ATOM 746 O O . ALA A 1 97 ? -51.621 17.241 17.334 1.00 66.44 97 ALA A O 1
ATOM 747 N N . ALA A 1 98 ? -52.237 16.776 15.217 1.00 66.19 98 ALA A N 1
ATOM 748 C CA . ALA A 1 98 ? -52.677 18.128 14.912 1.00 66.19 98 ALA A CA 1
ATOM 749 C C . ALA A 1 98 ? -53.928 18.469 15.732 1.00 66.19 98 ALA A C 1
ATOM 751 O O . ALA A 1 98 ? -54.942 17.783 15.636 1.00 66.19 98 ALA A O 1
ATOM 752 N N . SER A 1 99 ? -53.884 19.563 16.495 1.00 66.25 99 SER A N 1
ATOM 753 C CA . SER A 1 99 ? -55.029 20.045 17.287 1.00 66.25 99 SER A CA 1
ATOM 754 C C . SER A 1 99 ? -56.238 20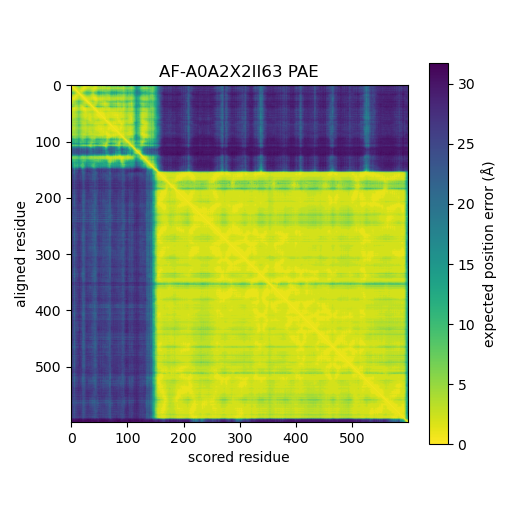.453 16.435 1.00 66.25 99 SER A C 1
ATOM 756 O O . SER A 1 99 ? -57.333 20.631 16.962 1.00 66.25 99 SER A O 1
ATOM 758 N N . THR A 1 100 ? -56.041 20.604 15.124 1.00 63.59 100 THR A N 1
ATOM 759 C CA . THR A 1 100 ? -57.062 20.934 14.126 1.00 63.59 100 THR A CA 1
ATOM 760 C C . THR A 1 100 ? -57.689 19.708 13.456 1.00 63.59 100 THR A C 1
ATOM 762 O O . THR A 1 100 ? -58.624 19.876 12.676 1.00 63.59 100 THR A O 1
ATOM 765 N N . ALA A 1 101 ? -57.198 18.495 13.731 1.00 70.31 101 ALA A N 1
ATOM 766 C CA . ALA A 1 101 ? -57.687 17.253 13.139 1.00 70.31 101 ALA A CA 1
ATOM 767 C C . ALA A 1 101 ? -58.346 16.344 14.197 1.00 70.31 101 ALA A C 1
ATOM 769 O O . ALA A 1 101 ? -58.051 16.468 15.389 1.00 70.31 101 ALA A O 1
ATOM 770 N N . PRO A 1 102 ? -59.235 15.419 13.791 1.00 67.81 102 PRO A N 1
ATOM 771 C CA . PRO A 1 102 ? -59.795 14.417 14.692 1.00 67.81 102 PRO A CA 1
ATOM 772 C C . PRO A 1 102 ? -58.699 13.613 15.405 1.00 67.81 102 PRO A C 1
ATOM 774 O O . PRO A 1 102 ? -57.726 13.188 14.785 1.00 67.81 102 PRO A O 1
ATOM 777 N N . PHE A 1 103 ? -58.865 13.406 16.714 1.00 67.94 103 PHE A N 1
ATOM 778 C CA . PHE A 1 103 ? -57.919 12.675 17.555 1.00 67.94 103 PHE A CA 1
ATOM 779 C C . PHE A 1 103 ? -58.627 11.547 18.306 1.00 67.94 103 PHE A C 1
ATOM 781 O O . PHE A 1 103 ? -59.676 11.761 18.918 1.00 67.94 103 PHE A O 1
ATOM 788 N N . GLY A 1 104 ? -58.023 10.362 18.291 1.00 68.62 104 GLY A N 1
ATOM 789 C CA . GLY A 1 104 ? -58.548 9.165 18.942 1.00 68.62 104 GLY A CA 1
ATOM 790 C C . GLY A 1 104 ? -58.662 7.994 17.973 1.00 68.62 104 GLY A C 1
ATOM 791 O O . GLY A 1 104 ? -58.938 8.178 16.794 1.00 68.62 104 GLY A O 1
ATOM 792 N N . GLY A 1 105 ? -58.410 6.790 18.483 1.00 72.56 105 GLY A N 1
ATOM 793 C CA . GLY A 1 105 ? -58.437 5.544 17.727 1.00 72.56 105 GLY A CA 1
ATOM 794 C C . GLY A 1 105 ? -59.815 4.917 17.528 1.00 72.56 105 GLY A C 1
ATOM 795 O O . GLY A 1 105 ? -60.848 5.524 17.804 1.00 72.56 105 GLY A O 1
ATOM 796 N N . ILE A 1 106 ? -59.809 3.653 17.105 1.00 71.44 106 ILE A N 1
ATOM 797 C CA . ILE A 1 106 ? -61.020 2.871 16.764 1.00 71.44 106 ILE A CA 1
ATOM 798 C C . ILE A 1 106 ? -61.248 1.638 17.649 1.00 71.44 106 ILE A C 1
ATOM 800 O O . ILE A 1 106 ? -62.203 0.879 17.494 1.00 71.44 106 ILE A O 1
ATOM 804 N N . GLY A 1 107 ? -60.358 1.451 18.620 1.00 78.31 107 GLY A N 1
ATOM 805 C CA . GLY A 1 107 ? -60.462 0.448 19.674 1.00 78.31 107 GLY A CA 1
ATOM 806 C C . GLY A 1 107 ? -60.584 1.100 21.048 1.00 78.31 107 GLY A C 1
ATOM 807 O O . GLY A 1 107 ? -61.149 2.184 21.196 1.00 78.31 107 GLY A O 1
ATOM 808 N N . ALA A 1 108 ? -60.003 0.460 22.061 1.00 78.94 108 ALA A N 1
ATOM 809 C CA . ALA A 1 108 ? -59.996 0.977 23.431 1.00 78.94 108 ALA A CA 1
ATOM 810 C C . ALA A 1 108 ? -59.298 2.350 23.576 1.00 78.94 108 ALA A C 1
ATOM 812 O O . ALA A 1 108 ? -59.636 3.106 24.483 1.00 78.94 108 ALA A O 1
ATOM 813 N N . SER A 1 109 ? -58.398 2.712 22.652 1.00 74.38 109 SER A N 1
ATOM 814 C CA . SER A 1 109 ? -57.728 4.028 22.581 1.00 74.38 109 SER A CA 1
ATOM 815 C C . SER A 1 109 ? -58.557 5.092 21.826 1.00 74.38 109 SER A C 1
ATOM 817 O O . SER A 1 109 ? -58.020 6.097 21.357 1.00 74.38 109 SER A O 1
ATOM 819 N N . GLY A 1 110 ? -59.853 4.834 21.628 1.00 68.44 110 GLY A N 1
ATOM 820 C CA . GLY A 1 110 ? -60.746 5.532 20.707 1.00 68.44 110 GLY A CA 1
ATOM 821 C C . GLY A 1 110 ? -62.014 6.110 21.324 1.00 68.44 110 GLY A C 1
ATOM 822 O O . GLY A 1 110 ? -62.391 5.766 22.441 1.00 68.44 110 GLY A O 1
ATOM 823 N N . ASN A 1 111 ? -62.705 6.975 20.572 1.00 60.94 111 ASN A N 1
ATOM 824 C CA . ASN A 1 111 ? -63.857 7.745 21.064 1.00 60.94 111 ASN A CA 1
ATOM 825 C C . ASN A 1 111 ? -65.220 7.262 20.519 1.00 60.94 111 ASN A C 1
ATOM 827 O O . ASN A 1 111 ? -66.127 8.066 20.326 1.00 60.94 111 ASN A O 1
ATOM 831 N N . HIS A 1 112 ? -65.394 5.951 20.293 1.00 53.25 112 HIS A N 1
ATOM 832 C CA . HIS A 1 112 ? -66.618 5.300 19.771 1.00 53.25 112 HIS A CA 1
ATOM 833 C C . HIS A 1 112 ? -67.884 5.418 20.661 1.00 53.25 112 HIS A C 1
ATOM 835 O O . HIS A 1 112 ? -68.719 4.517 20.690 1.00 53.25 112 HIS A O 1
ATOM 841 N N . ARG A 1 113 ? -68.075 6.511 21.406 1.00 53.88 113 ARG A N 1
ATOM 842 C CA . ARG A 1 113 ? -69.280 6.758 22.210 1.00 53.88 113 ARG A CA 1
ATOM 843 C C . ARG A 1 113 ? -70.096 7.917 21.631 1.00 53.88 113 ARG A C 1
ATOM 845 O O . ARG A 1 113 ? -70.054 9.016 22.184 1.00 53.88 113 ARG A O 1
ATOM 852 N N . PRO A 1 114 ? -70.848 7.709 20.535 1.00 53.56 114 PRO A N 1
ATOM 853 C CA . PRO A 1 114 ? -71.852 8.681 20.130 1.00 53.56 114 PRO A CA 1
ATOM 854 C C . PRO A 1 114 ? -72.939 8.782 21.215 1.00 53.56 114 PRO A C 1
ATOM 856 O O . PRO A 1 114 ? -73.353 7.779 21.793 1.00 53.56 114 PRO A O 1
ATOM 859 N N . SER A 1 115 ? -73.402 9.995 21.516 1.00 46.66 115 SER A N 1
ATOM 860 C CA . SER A 1 115 ? -74.319 10.269 22.634 1.00 46.66 115 SER A CA 1
ATOM 861 C C . SER A 1 115 ? -75.807 10.007 22.332 1.00 46.66 115 SER A C 1
ATOM 863 O O . SER A 1 115 ? -76.631 10.149 23.234 1.00 46.66 115 SER A O 1
ATOM 865 N N . ALA A 1 116 ? -76.173 9.619 21.099 1.00 49.19 116 ALA A N 1
ATOM 866 C CA . ALA A 1 116 ? -77.564 9.427 20.662 1.00 49.19 116 ALA A CA 1
ATOM 867 C C . ALA A 1 116 ? -77.739 8.264 19.658 1.00 49.19 116 ALA A C 1
ATOM 869 O O . ALA A 1 116 ? -76.846 7.981 18.866 1.00 49.19 116 ALA A O 1
ATOM 870 N N . TRP A 1 117 ? -78.918 7.623 19.657 1.00 45.75 117 TRP A N 1
ATOM 871 C CA . TRP A 1 117 ? -79.216 6.361 18.946 1.00 45.75 117 TRP A CA 1
ATOM 872 C C . TRP A 1 117 ? -79.041 6.409 17.415 1.00 45.75 117 TRP A C 1
ATOM 874 O O . TRP A 1 117 ? -78.544 5.451 16.838 1.00 45.75 117 TRP A O 1
ATOM 884 N N . TYR A 1 118 ? -79.381 7.528 16.765 1.00 54.19 118 TYR A N 1
ATOM 885 C CA . TYR A 1 118 ? -79.213 7.704 15.310 1.00 54.19 118 TYR A CA 1
ATOM 886 C C . TYR A 1 118 ? -77.835 8.252 14.908 1.00 54.19 118 TYR A C 1
ATOM 888 O O . TYR A 1 118 ? -77.537 8.346 13.723 1.00 54.19 118 TYR A O 1
ATOM 896 N N . ALA A 1 119 ? -76.965 8.596 15.867 1.00 57.06 119 ALA A N 1
ATOM 897 C CA . ALA A 1 119 ? -75.659 9.171 15.550 1.00 57.06 119 ALA A CA 1
ATOM 898 C C . ALA A 1 119 ? -74.698 8.181 14.885 1.00 57.06 119 ALA A C 1
ATOM 900 O O . ALA A 1 119 ? -73.811 8.610 14.158 1.00 57.06 119 ALA A O 1
ATOM 901 N N . ALA A 1 120 ? -74.918 6.874 15.033 1.00 55.84 120 ALA A N 1
ATOM 902 C CA . ALA A 1 120 ? -74.176 5.865 14.282 1.00 55.84 120 ALA A CA 1
ATOM 903 C C . ALA A 1 120 ? -74.363 5.984 12.752 1.00 55.84 120 ALA A C 1
ATOM 905 O O . ALA A 1 120 ? -73.436 5.651 12.020 1.00 55.84 120 ALA A O 1
ATOM 906 N N . ASP A 1 121 ? -75.496 6.517 12.274 1.00 49.22 121 ASP A N 1
ATOM 907 C CA . ASP A 1 121 ? -75.823 6.586 10.839 1.00 49.22 121 ASP A CA 1
ATOM 908 C C . ASP A 1 121 ? -75.173 7.785 10.116 1.00 49.22 121 ASP A C 1
ATOM 910 O O . ASP A 1 121 ? -75.110 7.811 8.888 1.00 49.22 121 ASP A O 1
ATOM 914 N N . TYR A 1 122 ? -74.668 8.779 10.858 1.00 52.59 122 TYR A N 1
ATOM 915 C CA . TYR A 1 122 ? -73.942 9.942 10.316 1.00 52.59 122 TYR A CA 1
ATOM 916 C C . TYR A 1 122 ? -72.564 10.176 10.961 1.00 52.59 122 TYR A C 1
ATOM 918 O O . TYR A 1 122 ? -71.856 11.115 10.590 1.00 52.59 122 TYR A O 1
ATOM 926 N N . CYS A 1 123 ? -72.138 9.316 11.892 1.00 52.91 123 CYS A N 1
ATOM 927 C CA . CYS A 1 123 ? -70.760 9.271 12.372 1.00 52.91 123 CYS A CA 1
ATOM 928 C C . CYS A 1 123 ? -69.867 8.615 11.309 1.00 52.91 123 CYS A C 1
ATOM 930 O O . CYS A 1 123 ? -69.671 7.403 11.298 1.00 52.91 123 CYS A O 1
ATOM 932 N N . ALA A 1 124 ? -69.291 9.430 10.425 1.00 58.09 124 ALA A N 1
ATOM 933 C CA . ALA A 1 124 ? -68.135 9.018 9.636 1.00 58.09 124 ALA A CA 1
ATOM 934 C C . ALA A 1 124 ? -66.987 8.624 10.579 1.00 58.09 124 ALA A C 1
ATOM 936 O O . ALA A 1 124 ? -66.785 9.286 11.596 1.00 58.09 124 ALA A O 1
ATOM 937 N N . TRP A 1 125 ? -66.232 7.577 10.235 1.00 65.06 125 TRP A N 1
ATOM 938 C CA . TRP A 1 125 ? -64.935 7.282 10.849 1.00 65.06 125 TRP A CA 1
ATOM 939 C C . TRP A 1 125 ? -63.985 8.433 10.510 1.00 65.06 125 TRP A C 1
ATOM 941 O O . TRP A 1 125 ? -63.554 8.537 9.358 1.00 65.06 125 TRP A O 1
ATOM 951 N N . PRO A 1 126 ? -63.668 9.337 11.447 1.00 66.19 126 PRO A N 1
ATOM 952 C CA . PRO A 1 126 ? -62.793 10.440 11.129 1.00 66.19 126 PRO A CA 1
ATOM 953 C C . PRO A 1 126 ? -61.350 9.946 11.284 1.00 66.19 126 PRO A C 1
ATOM 955 O O . PRO A 1 126 ? -60.870 9.787 12.403 1.00 66.19 126 PRO A O 1
ATOM 958 N N . MET A 1 127 ? -60.680 9.670 10.162 1.00 77.06 127 MET A N 1
ATOM 959 C CA . MET A 1 127 ? -59.250 9.354 10.131 1.00 77.06 127 MET A CA 1
ATOM 960 C C . MET A 1 127 ? -58.453 10.615 9.804 1.00 77.06 127 MET A C 1
ATOM 962 O O . MET A 1 127 ? -58.778 11.329 8.854 1.00 77.06 127 MET A O 1
ATOM 966 N N . ALA A 1 128 ? -57.402 10.878 10.573 1.00 81.62 128 ALA A N 1
ATOM 967 C CA . ALA A 1 128 ? -56.434 11.921 10.257 1.00 81.62 128 ALA A CA 1
ATOM 968 C C . ALA A 1 128 ? -55.161 11.308 9.659 1.00 81.62 128 ALA A C 1
ATOM 970 O O . ALA A 1 128 ? -54.703 10.253 10.102 1.00 81.62 128 ALA A O 1
ATOM 971 N N . SER A 1 129 ? -54.567 11.994 8.683 1.00 86.25 129 SER A N 1
ATOM 972 C CA . SER A 1 129 ? -53.286 11.606 8.098 1.00 86.25 129 SER A CA 1
ATOM 973 C C . SER A 1 129 ? -52.364 12.807 7.954 1.00 86.25 129 SER A C 1
ATOM 975 O O . SER A 1 129 ? -52.789 13.897 7.565 1.00 86.25 129 SER A O 1
ATOM 977 N N . LEU A 1 130 ? -51.092 12.598 8.281 1.00 87.38 130 LEU A N 1
ATOM 978 C CA . LEU A 1 130 ? -49.992 13.476 7.916 1.00 87.38 130 LEU A CA 1
ATOM 979 C C . LEU A 1 130 ? -49.088 12.742 6.927 1.00 87.38 130 LEU A C 1
ATOM 981 O O . LEU A 1 130 ? -48.596 11.648 7.216 1.00 87.38 130 LEU A O 1
ATOM 985 N N . GLU A 1 131 ? -48.832 13.382 5.790 1.00 90.31 131 GLU A N 1
ATOM 986 C CA . GLU A 1 131 ? -48.067 12.816 4.679 1.00 90.31 131 GLU A CA 1
ATOM 987 C C . GLU A 1 131 ? -46.825 13.665 4.366 1.00 90.31 131 GLU A C 1
ATOM 989 O O . GLU A 1 131 ? -46.751 14.861 4.670 1.00 90.31 131 GLU A O 1
ATOM 994 N N . SER A 1 132 ? -45.810 13.031 3.785 1.00 85.81 132 SER A N 1
ATOM 995 C CA . SER A 1 132 ? -44.585 13.675 3.305 1.00 85.81 132 SER A CA 1
ATOM 996 C C . SER A 1 132 ? -44.119 12.949 2.054 1.00 85.81 132 SER A C 1
ATOM 998 O O . SER A 1 132 ? -43.977 11.734 2.094 1.00 85.81 132 SER A O 1
ATOM 1000 N N . ASP A 1 133 ? -43.797 13.649 0.970 1.00 82.25 133 ASP A N 1
ATOM 1001 C CA . ASP A 1 133 ? -43.303 12.971 -0.238 1.00 82.25 133 ASP A CA 1
ATOM 1002 C C . ASP A 1 133 ? -41.850 12.496 -0.085 1.00 82.25 133 ASP A C 1
ATOM 1004 O O . ASP A 1 133 ? -41.450 11.485 -0.666 1.00 82.25 133 ASP A O 1
ATOM 1008 N N . SER A 1 134 ? -41.070 13.153 0.776 1.00 76.94 134 SER A N 1
ATOM 1009 C CA . SER A 1 134 ? -39.665 12.837 1.035 1.00 76.94 134 SER A CA 1
ATOM 1010 C C . SER A 1 134 ? -39.415 12.348 2.465 1.00 76.94 134 SER A C 1
ATOM 1012 O O . SER A 1 134 ? -40.095 12.746 3.417 1.00 76.94 134 SER A O 1
ATOM 1014 N N . LEU A 1 135 ? -38.412 11.473 2.594 1.00 75.00 135 LEU A N 1
ATOM 1015 C CA . LEU A 1 135 ? -37.791 11.082 3.857 1.00 75.00 135 LEU A CA 1
ATOM 1016 C C . LEU A 1 135 ? -36.514 11.901 4.022 1.00 75.00 135 LEU A C 1
ATOM 1018 O O . LEU A 1 135 ? -35.571 11.745 3.252 1.00 75.00 135 LEU A O 1
ATOM 1022 N N . THR A 1 136 ? -36.487 12.776 5.017 1.00 65.38 136 THR A N 1
ATOM 1023 C CA . THR A 1 136 ? -35.299 13.559 5.364 1.00 65.38 136 THR A CA 1
ATOM 1024 C C . THR A 1 136 ? -34.832 13.152 6.746 1.00 65.38 136 THR A C 1
ATOM 1026 O O . THR A 1 136 ? -35.620 13.187 7.695 1.00 65.38 136 THR A O 1
ATOM 1029 N N . LEU A 1 137 ? -33.554 12.795 6.869 1.00 64.44 137 LEU A N 1
ATOM 1030 C CA . LEU A 1 137 ? -32.935 12.652 8.179 1.00 64.44 137 LEU A CA 1
ATOM 1031 C C . LEU A 1 137 ? -32.974 14.015 8.888 1.00 64.44 137 LEU A C 1
ATOM 1033 O O . LEU A 1 137 ? -32.787 15.057 8.257 1.00 64.44 137 LEU A O 1
ATOM 1037 N N . LEU A 1 138 ? -33.242 14.020 10.191 1.00 60.81 138 LEU A N 1
ATOM 1038 C CA . LEU A 1 138 ? -33.210 15.256 10.966 1.00 60.81 138 LEU A CA 1
ATOM 1039 C C . LEU A 1 138 ? -31.769 15.775 11.034 1.00 60.81 138 LEU A C 1
ATOM 1041 O O . LEU A 1 138 ? -30.853 15.013 11.329 1.00 60.81 138 LEU A O 1
ATOM 1045 N N . ALA A 1 139 ? -31.581 17.079 10.813 1.00 58.78 139 ALA A N 1
ATOM 1046 C CA . ALA A 1 139 ? -30.271 17.730 10.922 1.00 58.78 139 ALA A CA 1
ATOM 1047 C C . ALA A 1 139 ? -29.672 17.634 12.341 1.00 58.78 139 ALA A C 1
ATOM 1049 O O . ALA A 1 139 ? -28.461 17.710 12.515 1.00 58.78 139 ALA A O 1
ATOM 1050 N N . MET A 1 140 ? -30.525 17.450 13.352 1.00 52.53 140 MET A N 1
ATOM 1051 C CA . MET A 1 140 ? -30.148 17.112 14.719 1.00 52.53 140 MET A CA 1
ATOM 1052 C C . MET A 1 140 ? -31.051 15.982 15.209 1.00 52.53 140 MET A C 1
ATOM 1054 O O . MET A 1 140 ? -32.277 16.090 15.139 1.00 52.53 140 MET A O 1
ATOM 1058 N N . LEU A 1 141 ? -30.451 14.906 15.716 1.00 59.06 141 LEU A N 1
ATOM 1059 C CA . LEU A 1 141 ? -31.188 13.856 16.413 1.00 59.06 141 LEU A CA 1
ATOM 1060 C C . LEU A 1 141 ? -31.757 14.404 17.727 1.00 59.06 141 LEU A C 1
ATOM 1062 O O . LEU A 1 141 ? -31.194 15.316 18.337 1.00 59.06 141 LEU A O 1
ATOM 1066 N N . ASN A 1 142 ? -32.881 13.842 18.174 1.00 60.59 142 ASN A N 1
ATOM 1067 C CA . ASN A 1 142 ? -33.427 14.199 19.480 1.00 60.59 142 ASN A CA 1
ATOM 1068 C C . ASN A 1 142 ? -32.409 13.850 20.586 1.00 60.59 142 ASN A C 1
ATOM 1070 O O . ASN A 1 142 ? -31.775 12.794 20.503 1.00 60.59 142 ASN A O 1
ATOM 1074 N N . PRO A 1 143 ? -32.266 14.685 21.634 1.00 54.56 143 PRO A N 1
ATOM 1075 C CA . PRO A 1 143 ? -31.370 14.405 22.754 1.00 54.56 143 PRO A CA 1
ATOM 1076 C C . PRO A 1 143 ? -31.564 12.986 23.311 1.00 54.56 143 PRO A C 1
ATOM 1078 O O . PRO A 1 143 ? -32.689 12.581 23.603 1.00 54.56 143 PRO A O 1
ATOM 1081 N N . GLY A 1 144 ? -30.469 12.231 23.449 1.00 52.56 144 GLY A N 1
ATOM 1082 C CA . GLY A 1 144 ? -30.479 10.838 23.920 1.00 52.56 144 GLY A CA 1
ATOM 1083 C C . GLY A 1 144 ? -30.605 9.768 22.825 1.00 52.56 144 GLY A C 1
ATOM 1084 O O . GLY A 1 144 ? -30.471 8.587 23.136 1.00 52.56 144 GLY A O 1
ATOM 1085 N N . LEU A 1 145 ? -30.820 10.154 21.560 1.00 50.59 145 LEU A N 1
ATOM 1086 C CA . LEU A 1 145 ? -30.604 9.292 20.395 1.00 50.59 145 LEU A CA 1
ATOM 1087 C C . LEU A 1 145 ? -29.219 9.587 19.824 1.00 50.59 145 LEU A C 1
ATOM 1089 O O . LEU A 1 145 ? -29.040 10.542 19.071 1.00 50.59 145 LEU A O 1
ATOM 1093 N N . ASP A 1 146 ? -28.247 8.771 20.215 1.00 49.84 146 ASP A N 1
ATOM 1094 C CA . ASP A 1 146 ? -26.882 8.840 19.716 1.00 49.84 146 ASP A CA 1
ATOM 1095 C C . ASP A 1 146 ? -26.569 7.566 18.922 1.00 49.84 146 ASP A C 1
ATOM 1097 O O . ASP A 1 146 ? -26.394 6.492 19.493 1.00 49.84 146 ASP A O 1
ATOM 1101 N N . PHE A 1 147 ? -26.559 7.688 17.593 1.00 53.88 147 PHE A N 1
ATOM 1102 C CA . PHE A 1 147 ? -26.137 6.620 16.679 1.00 53.88 147 PHE A CA 1
ATOM 1103 C C . PHE A 1 147 ? -24.681 6.800 16.228 1.00 53.88 147 PHE A C 1
ATOM 1105 O O . PHE A 1 147 ? -24.242 6.114 15.302 1.00 53.88 147 PHE A O 1
ATOM 1112 N N . SER A 1 148 ? -23.928 7.725 16.840 1.00 46.16 148 SER A N 1
ATOM 1113 C CA . SER A 1 148 ? -22.525 7.946 16.483 1.00 46.16 148 SER A CA 1
ATOM 1114 C C . SER A 1 148 ? -21.711 6.659 16.624 1.00 46.16 148 SER A C 1
ATOM 1116 O O . SER A 1 148 ? -20.927 6.361 15.734 1.00 46.16 148 SER A O 1
ATOM 1118 N N . ASP A 1 149 ? -21.999 5.810 17.614 1.00 42.09 149 ASP A N 1
ATOM 1119 C CA . ASP A 1 149 ? -21.336 4.510 17.785 1.00 42.09 149 ASP A CA 1
ATOM 1120 C C . ASP A 1 149 ? -21.579 3.499 16.641 1.00 42.09 149 ASP A C 1
ATOM 1122 O O . ASP A 1 149 ? -20.717 2.657 16.392 1.00 42.09 149 ASP A O 1
ATOM 1126 N N . GLU A 1 150 ? -22.709 3.548 15.923 1.00 42.44 150 GLU A N 1
ATOM 1127 C CA . GLU A 1 150 ? -22.969 2.660 14.770 1.00 42.44 150 GLU A CA 1
ATOM 1128 C C . GLU A 1 150 ? -22.426 3.245 13.460 1.00 42.44 150 GLU A C 1
ATOM 1130 O O . GLU A 1 150 ? -21.886 2.513 12.632 1.00 42.44 150 GLU A O 1
ATOM 1135 N N . VAL A 1 151 ? -22.486 4.568 13.283 1.00 40.53 151 VAL A N 1
ATOM 1136 C CA . VAL A 1 151 ? -21.973 5.242 12.077 1.00 40.53 151 VAL A CA 1
ATOM 1137 C C . VAL A 1 151 ? -20.436 5.308 12.077 1.00 40.53 151 VAL A C 1
ATOM 1139 O O . VAL A 1 151 ? -19.811 5.116 11.034 1.00 40.53 151 VAL A O 1
ATOM 1142 N N . VAL A 1 152 ? -19.804 5.490 13.242 1.00 44.34 152 VAL A N 1
ATOM 1143 C CA . VAL A 1 152 ? -18.336 5.547 13.413 1.00 44.34 152 VAL A CA 1
ATOM 1144 C C . VAL A 1 152 ? -17.672 4.169 13.230 1.00 44.34 152 VAL A C 1
ATOM 1146 O O . VAL A 1 152 ? -16.517 4.082 12.800 1.00 44.34 152 VAL A O 1
ATOM 1149 N N . ARG A 1 153 ? -18.407 3.066 13.447 1.00 53.25 153 ARG A N 1
ATOM 1150 C CA . ARG A 1 153 ? -17.938 1.689 13.178 1.00 53.25 153 ARG A CA 1
ATOM 1151 C C . ARG A 1 153 ? -17.939 1.297 11.695 1.00 53.25 153 ARG A C 1
ATOM 1153 O O . ARG A 1 153 ? -17.335 0.284 11.345 1.00 53.25 153 ARG A O 1
ATOM 1160 N N . ASN A 1 154 ? -18.554 2.084 10.812 1.00 74.38 154 ASN A N 1
ATOM 1161 C CA . ASN A 1 154 ? -18.772 1.686 9.415 1.00 74.38 154 ASN A CA 1
ATOM 1162 C C . ASN A 1 154 ? -17.589 1.950 8.469 1.00 74.38 154 ASN A C 1
ATOM 1164 O O . ASN A 1 154 ? -17.701 1.673 7.269 1.00 74.38 154 ASN A O 1
ATOM 1168 N N . ALA A 1 155 ? -16.449 2.443 8.967 1.00 92.25 155 ALA A N 1
ATOM 1169 C CA . ALA A 1 155 ? -15.222 2.536 8.177 1.00 92.25 155 ALA A CA 1
ATOM 1170 C C . ALA A 1 155 ? -14.290 1.347 8.418 1.00 92.25 155 ALA A C 1
ATOM 1172 O O . ALA A 1 155 ? -13.966 0.999 9.556 1.00 92.25 155 ALA A O 1
ATOM 1173 N N . TRP A 1 156 ? -13.833 0.747 7.326 1.00 96.25 156 TRP A N 1
ATOM 1174 C CA . TRP A 1 156 ? -12.957 -0.419 7.321 1.00 96.25 156 TRP A CA 1
ATOM 1175 C C . TRP A 1 156 ? -11.636 -0.064 6.649 1.00 96.25 156 TRP A C 1
ATOM 1177 O O . TRP A 1 156 ? -11.612 0.718 5.699 1.00 96.25 156 TRP A O 1
ATOM 1187 N N . GLU A 1 157 ? -10.539 -0.646 7.130 1.00 98.56 157 GLU A N 1
ATOM 1188 C CA . GLU A 1 157 ? -9.273 -0.624 6.404 1.00 98.56 157 GLU A CA 1
ATOM 1189 C C . GLU A 1 157 ? -9.360 -1.614 5.239 1.00 98.56 157 GLU A C 1
ATOM 1191 O O . GLU A 1 157 ? -9.485 -2.821 5.443 1.00 98.56 157 GLU A O 1
ATOM 1196 N N . VAL A 1 158 ? -9.317 -1.094 4.016 1.00 98.81 158 VAL A N 1
ATOM 1197 C CA . VAL A 1 158 ? -9.248 -1.886 2.790 1.00 98.81 158 VAL A CA 1
ATOM 1198 C C . VAL A 1 158 ? -7.793 -1.984 2.351 1.00 98.81 158 VAL A C 1
ATOM 1200 O O . VAL A 1 158 ? -7.101 -0.970 2.217 1.00 98.81 158 VAL A O 1
ATOM 1203 N N . ASN A 1 159 ? -7.323 -3.208 2.121 1.00 98.94 159 ASN A N 1
ATOM 1204 C CA . ASN A 1 159 ? -5.990 -3.467 1.590 1.00 98.94 159 ASN A CA 1
ATOM 1205 C C . ASN A 1 159 ? -6.044 -3.444 0.062 1.00 98.94 159 ASN A C 1
ATOM 1207 O O . ASN A 1 159 ? -6.738 -4.253 -0.545 1.00 98.94 159 ASN A O 1
ATOM 1211 N N . PHE A 1 160 ? -5.324 -2.522 -0.567 1.00 98.94 160 PHE A N 1
ATOM 1212 C CA . PHE A 1 160 ? -5.127 -2.498 -2.014 1.00 98.94 160 PHE A CA 1
ATOM 1213 C C . PHE A 1 160 ? -3.750 -3.059 -2.316 1.00 98.94 160 PHE A C 1
ATOM 1215 O O . PHE A 1 160 ? -2.753 -2.416 -1.992 1.00 98.94 160 PHE A O 1
ATOM 1222 N N . ASP A 1 161 ? -3.684 -4.235 -2.925 1.00 98.88 161 ASP A N 1
ATOM 1223 C CA . ASP A 1 161 ? -2.417 -4.906 -3.187 1.00 98.88 161 ASP A CA 1
ATOM 1224 C C . ASP A 1 161 ? -1.954 -4.736 -4.632 1.00 98.88 161 ASP A C 1
ATOM 1226 O O . ASP A 1 161 ? -2.760 -4.721 -5.559 1.00 98.88 161 ASP A O 1
ATOM 1230 N N . GLY A 1 162 ? -0.643 -4.644 -4.839 1.00 98.81 162 GLY A N 1
ATOM 1231 C CA . GLY A 1 162 ? -0.059 -4.583 -6.173 1.00 98.81 162 GLY A CA 1
ATOM 1232 C C . GLY A 1 162 ? -0.054 -5.952 -6.846 1.00 98.81 162 GLY A C 1
ATOM 1233 O O . GLY A 1 162 ? 0.555 -6.900 -6.349 1.00 98.81 162 GLY A O 1
ATOM 1234 N N . LEU A 1 163 ? -0.686 -6.055 -8.013 1.00 98.81 163 LEU A N 1
ATOM 1235 C CA . LEU A 1 163 ? -0.514 -7.201 -8.899 1.00 98.81 163 LEU A CA 1
ATOM 1236 C C . LEU A 1 163 ? 0.880 -7.132 -9.534 1.00 98.81 163 LEU A C 1
ATOM 1238 O O . LEU A 1 163 ? 1.219 -6.164 -10.217 1.00 98.81 163 LEU A O 1
ATOM 1242 N N . VAL A 1 164 ? 1.696 -8.158 -9.288 1.00 98.69 164 VAL A N 1
ATOM 1243 C CA . VAL A 1 164 ? 3.067 -8.247 -9.812 1.00 98.69 164 VAL A CA 1
ATOM 1244 C C . VAL A 1 164 ? 3.046 -8.199 -11.335 1.00 98.69 164 VAL A C 1
ATOM 1246 O O . VAL A 1 164 ? 2.256 -8.906 -11.938 1.00 98.69 164 VAL A O 1
ATOM 1249 N N . GLY A 1 165 ? 3.909 -7.382 -11.948 1.00 98.19 165 GLY A N 1
ATOM 1250 C CA . GLY A 1 165 ? 3.985 -7.228 -13.404 1.00 98.19 165 GLY A CA 1
ATOM 1251 C C . GLY A 1 165 ? 4.784 -8.321 -14.120 1.00 98.19 165 GLY A C 1
ATOM 1252 O O . GLY A 1 165 ? 5.666 -8.954 -13.543 1.00 98.19 165 GLY A O 1
ATOM 1253 N N . LEU A 1 166 ? 4.516 -8.476 -15.419 1.00 97.94 166 LEU A N 1
ATOM 1254 C CA . LEU A 1 166 ? 5.067 -9.534 -16.285 1.00 97.94 166 LEU A CA 1
ATOM 1255 C C . LEU A 1 166 ? 6.596 -9.518 -16.396 1.00 97.94 166 LEU A C 1
ATOM 1257 O O . LEU A 1 166 ? 7.214 -10.542 -16.670 1.00 97.94 166 LEU A O 1
ATOM 1261 N N . THR A 1 167 ? 7.199 -8.347 -16.198 1.00 98.44 167 THR A N 1
ATOM 1262 C CA . THR A 1 167 ? 8.643 -8.119 -16.306 1.00 98.44 167 THR A CA 1
ATOM 1263 C C . THR A 1 167 ? 9.368 -8.234 -14.965 1.00 98.44 167 THR A C 1
ATOM 1265 O O . THR A 1 167 ? 10.483 -7.734 -14.833 1.00 98.44 167 THR A O 1
ATOM 1268 N N . HIS A 1 168 ? 8.742 -8.833 -13.944 1.00 98.31 168 HIS A N 1
ATOM 1269 C CA . HIS A 1 168 ? 9.388 -9.077 -12.655 1.00 98.31 168 HIS A CA 1
ATOM 1270 C C . HIS A 1 168 ? 10.741 -9.769 -12.852 1.00 98.31 168 HIS A C 1
ATOM 1272 O O . HIS A 1 168 ? 10.800 -10.809 -13.493 1.00 98.31 168 HIS A O 1
ATOM 1278 N N . ASN A 1 169 ? 11.812 -9.164 -12.332 1.00 96.44 169 ASN A N 1
ATOM 1279 C CA . ASN A 1 169 ? 13.189 -9.629 -12.481 1.00 96.44 169 ASN A CA 1
ATOM 1280 C C . ASN A 1 169 ? 14.085 -9.148 -11.323 1.00 96.44 169 ASN A C 1
ATOM 1282 O O . ASN A 1 169 ? 13.743 -8.213 -10.589 1.00 96.44 169 ASN A O 1
ATOM 1286 N N . TYR A 1 170 ? 15.268 -9.753 -11.182 1.00 95.50 170 TYR A N 1
ATOM 1287 C CA . TYR A 1 170 ? 16.229 -9.435 -10.119 1.00 95.50 170 TYR A CA 1
ATOM 1288 C C . TYR A 1 170 ? 17.427 -8.630 -10.626 1.00 95.50 170 TYR A C 1
ATOM 1290 O O . TYR A 1 170 ? 18.499 -9.157 -10.915 1.00 95.50 170 TYR A O 1
ATOM 1298 N N . ALA A 1 171 ? 17.264 -7.314 -10.677 1.00 88.50 171 ALA A N 1
ATOM 1299 C CA . ALA A 1 171 ? 18.252 -6.410 -11.261 1.00 88.50 171 ALA A CA 1
ATOM 1300 C C . ALA A 1 171 ? 19.230 -5.751 -10.270 1.00 88.50 171 ALA A C 1
ATOM 1302 O O . ALA A 1 171 ? 20.236 -5.164 -10.680 1.00 88.50 171 ALA A O 1
ATOM 1303 N N . GLY A 1 172 ? 18.947 -5.809 -8.965 1.00 91.19 172 GLY A N 1
ATOM 1304 C CA . GLY A 1 172 ? 19.779 -5.178 -7.933 1.00 91.19 172 GLY A CA 1
ATOM 1305 C C . GLY A 1 172 ? 19.860 -3.651 -8.016 1.00 91.19 172 GLY A C 1
ATOM 1306 O O . GLY A 1 172 ? 20.916 -3.072 -7.773 1.00 91.19 172 GLY A O 1
ATOM 1307 N N . LEU A 1 173 ? 18.755 -2.986 -8.370 1.00 90.56 173 LEU A N 1
ATOM 1308 C CA . LEU A 1 173 ? 18.710 -1.539 -8.644 1.00 90.56 173 LEU A CA 1
ATOM 1309 C C . LEU A 1 173 ? 18.617 -0.660 -7.384 1.00 90.56 173 LEU A C 1
ATOM 1311 O O . LEU A 1 173 ? 18.692 0.568 -7.469 1.00 90.56 173 LEU A O 1
ATOM 1315 N N . SER A 1 174 ? 18.421 -1.261 -6.209 1.00 89.75 174 SER A N 1
ATOM 1316 C CA . SER A 1 174 ? 18.109 -0.542 -4.972 1.00 89.75 174 SER A CA 1
ATOM 1317 C C . SER A 1 174 ? 19.234 -0.630 -3.943 1.00 89.75 174 SER A C 1
ATOM 1319 O O . SER A 1 174 ? 19.130 -1.364 -2.968 1.00 89.75 174 SER A O 1
ATOM 1321 N N . PHE A 1 175 ? 20.289 0.179 -4.091 1.00 87.75 175 PHE A N 1
ATOM 1322 C CA . PHE A 1 175 ? 21.320 0.298 -3.047 1.00 87.75 175 PHE A CA 1
ATOM 1323 C C . PHE A 1 175 ? 20.705 0.715 -1.695 1.00 87.75 175 PHE A C 1
ATOM 1325 O O . PHE A 1 175 ? 19.922 1.674 -1.642 1.00 87.75 175 PHE A O 1
ATOM 1332 N N . GLY A 1 176 ? 21.039 -0.019 -0.629 1.00 82.94 176 GLY A N 1
ATOM 1333 C CA . GLY A 1 176 ? 20.405 0.057 0.696 1.00 82.94 176 GLY A CA 1
ATOM 1334 C C . GLY A 1 176 ? 19.264 -0.935 0.927 1.00 82.94 176 GLY A C 1
ATOM 1335 O O . GLY A 1 176 ? 18.849 -1.109 2.062 1.00 82.94 176 GLY A O 1
ATOM 1336 N N . ASN A 1 177 ? 18.787 -1.618 -0.116 1.00 89.19 177 ASN A N 1
ATOM 1337 C CA . ASN A 1 177 ? 17.974 -2.826 0.005 1.00 89.19 177 ASN A CA 1
ATOM 1338 C C . ASN A 1 177 ? 18.889 -4.038 -0.232 1.00 89.19 177 ASN A C 1
ATOM 1340 O O . ASN A 1 177 ? 19.318 -4.320 -1.359 1.00 89.19 177 ASN A O 1
ATOM 1344 N N . GLU A 1 178 ? 19.227 -4.734 0.852 1.00 86.38 178 GLU A N 1
ATOM 1345 C CA . GLU A 1 178 ? 20.164 -5.855 0.804 1.00 86.38 178 GLU A CA 1
ATOM 1346 C C . GLU A 1 178 ? 19.620 -7.057 0.031 1.00 86.38 178 GLU A C 1
ATOM 1348 O O . GLU A 1 178 ? 20.400 -7.745 -0.623 1.00 86.38 178 GLU A O 1
ATOM 1353 N N . ALA A 1 179 ? 18.307 -7.306 0.068 1.00 85.00 179 ALA A N 1
ATOM 1354 C CA . ALA A 1 179 ? 17.693 -8.412 -0.664 1.00 85.00 179 ALA A CA 1
ATOM 1355 C C . ALA A 1 179 ? 17.828 -8.200 -2.177 1.00 85.00 179 ALA A C 1
ATOM 1357 O O . ALA A 1 179 ? 18.382 -9.058 -2.864 1.00 85.00 179 ALA A O 1
ATOM 1358 N N . SER A 1 180 ? 17.464 -7.009 -2.671 1.00 87.62 180 SER A N 1
ATOM 1359 C CA . SER A 1 180 ? 17.638 -6.642 -4.084 1.00 87.62 180 SER A CA 1
ATOM 1360 C C . SER A 1 180 ? 19.097 -6.795 -4.537 1.00 87.62 180 SER A C 1
ATOM 1362 O O . SER A 1 180 ? 19.368 -7.312 -5.619 1.00 87.62 180 SER A O 1
ATOM 1364 N N . THR A 1 181 ? 20.054 -6.399 -3.691 1.00 86.06 181 THR A N 1
ATOM 1365 C CA . THR A 1 181 ? 21.490 -6.501 -4.003 1.00 86.06 181 THR A CA 1
ATOM 1366 C C . THR A 1 181 ? 21.977 -7.957 -4.032 1.00 86.06 181 THR A C 1
ATOM 1368 O O . THR A 1 181 ? 22.748 -8.318 -4.920 1.00 86.06 181 THR A O 1
ATOM 1371 N N . ARG A 1 182 ? 21.526 -8.801 -3.091 1.00 89.56 182 ARG A N 1
ATOM 1372 C CA . ARG A 1 182 ? 21.942 -10.210 -2.956 1.00 89.56 182 ARG A CA 1
ATOM 1373 C C . ARG A 1 182 ? 21.417 -11.116 -4.071 1.00 89.56 182 ARG A C 1
ATOM 1375 O O . ARG A 1 182 ? 22.147 -12.001 -4.506 1.00 89.56 182 ARG A O 1
ATOM 1382 N N . HIS A 1 183 ? 20.191 -10.895 -4.543 1.00 90.06 183 HIS A N 1
ATOM 1383 C CA . HIS A 1 183 ? 19.556 -11.750 -5.558 1.00 90.06 183 HIS A CA 1
ATOM 1384 C C . HIS A 1 183 ? 19.784 -11.269 -6.994 1.00 90.06 183 HIS A C 1
ATOM 1386 O O . HIS A 1 183 ? 19.225 -11.825 -7.937 1.00 90.06 183 HIS A O 1
ATOM 1392 N N . ARG A 1 184 ? 20.620 -10.244 -7.186 1.00 87.06 184 ARG A N 1
ATOM 1393 C CA . ARG A 1 184 ? 20.932 -9.689 -8.503 1.00 87.06 184 ARG A CA 1
ATOM 1394 C C . ARG A 1 184 ? 21.364 -10.783 -9.490 1.00 87.06 184 ARG A C 1
ATOM 1396 O O . ARG A 1 184 ? 22.214 -11.610 -9.173 1.00 87.06 184 ARG A O 1
ATOM 1403 N N . PHE A 1 185 ? 20.805 -10.734 -10.698 1.00 87.25 185 PHE A N 1
ATOM 1404 C CA . PHE A 1 185 ? 21.018 -11.667 -11.811 1.00 87.25 185 PHE A CA 1
ATOM 1405 C C . PHE A 1 185 ? 20.517 -13.098 -11.597 1.00 87.25 185 PHE A C 1
ATOM 1407 O O . PHE A 1 185 ? 20.774 -13.962 -12.438 1.00 87.25 185 PHE A O 1
ATOM 1414 N N . GLN A 1 186 ? 19.782 -13.367 -10.518 1.00 92.62 186 GLN A N 1
ATOM 1415 C CA . GLN A 1 186 ? 19.055 -14.623 -10.414 1.00 92.62 186 GLN A CA 1
ATOM 1416 C C . GLN A 1 186 ? 17.918 -14.674 -11.438 1.00 92.62 186 GLN A C 1
ATOM 1418 O O . GLN A 1 186 ? 17.425 -13.655 -11.928 1.00 92.62 186 GLN A O 1
ATOM 1423 N N . VAL A 1 187 ? 17.517 -15.895 -11.772 1.00 96.31 187 VAL A N 1
ATOM 1424 C CA . VAL A 1 187 ? 16.355 -16.148 -12.615 1.00 96.31 187 VAL A CA 1
ATOM 1425 C C . VAL A 1 187 ? 15.103 -15.923 -11.776 1.00 96.31 187 VAL A C 1
ATOM 1427 O O . VAL A 1 187 ? 14.996 -16.474 -10.686 1.00 96.31 187 VAL A O 1
ATOM 1430 N N . SER A 1 188 ? 14.172 -15.138 -12.300 1.00 97.69 188 SER A N 1
ATOM 1431 C CA . SER A 1 188 ? 12.873 -14.872 -11.672 1.00 97.69 188 SER A CA 1
ATOM 1432 C C . SER A 1 188 ? 11.756 -15.686 -12.319 1.00 97.69 188 SER A C 1
ATOM 1434 O O . SER A 1 188 ? 11.907 -16.149 -13.456 1.00 97.69 188 SER A O 1
ATOM 1436 N N . ASN A 1 189 ? 10.633 -15.832 -11.620 1.00 98.56 189 ASN A N 1
ATOM 1437 C CA . ASN A 1 189 ? 9.416 -16.459 -12.119 1.00 98.56 189 ASN A CA 1
ATOM 1438 C C . ASN A 1 189 ? 8.230 -15.481 -11.986 1.00 98.56 189 ASN A C 1
ATOM 1440 O O . ASN A 1 189 ? 7.497 -15.517 -10.992 1.00 98.56 189 ASN A O 1
ATOM 1444 N N . PRO A 1 190 ? 7.999 -14.614 -12.995 1.00 98.56 190 PRO A N 1
ATOM 1445 C CA . PRO A 1 190 ? 6.910 -13.640 -12.962 1.00 98.56 190 PRO A CA 1
ATOM 1446 C C . PRO A 1 190 ? 5.543 -14.266 -12.671 1.00 98.56 190 PRO A C 1
ATOM 1448 O O . PRO A 1 190 ? 4.767 -13.716 -11.886 1.00 98.56 190 PRO A O 1
ATOM 1451 N N . ARG A 1 191 ? 5.231 -15.416 -13.288 1.00 98.56 191 ARG A N 1
ATOM 1452 C CA . ARG A 1 191 ? 3.946 -16.104 -13.094 1.00 98.56 191 ARG A CA 1
ATOM 1453 C C . ARG A 1 191 ? 3.759 -16.540 -11.64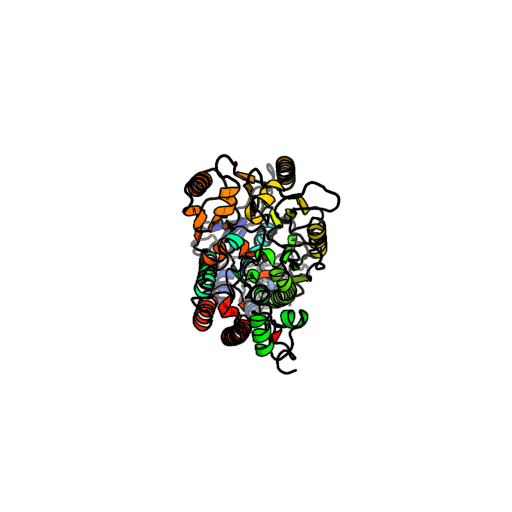3 1.00 98.56 191 ARG A C 1
ATOM 1455 O O . ARG A 1 191 ? 2.691 -16.324 -11.072 1.00 98.56 191 ARG A O 1
ATOM 1462 N N . LEU A 1 192 ? 4.786 -17.137 -11.042 1.00 98.56 192 LEU A N 1
ATOM 1463 C CA . LEU A 1 192 ? 4.761 -17.534 -9.636 1.00 98.56 192 LEU A CA 1
ATOM 1464 C C . LEU A 1 192 ? 4.628 -16.313 -8.725 1.00 98.56 192 LEU A C 1
ATOM 1466 O O . LEU A 1 192 ? 3.814 -16.348 -7.808 1.00 98.56 192 LEU A O 1
ATOM 1470 N N . ALA A 1 193 ? 5.354 -15.230 -9.008 1.00 98.56 193 ALA A N 1
ATOM 1471 C CA . ALA A 1 193 ? 5.293 -13.996 -8.230 1.00 98.56 193 ALA A CA 1
ATOM 1472 C C . ALA A 1 193 ? 3.870 -13.409 -8.199 1.00 98.56 193 ALA A C 1
ATOM 1474 O O . ALA A 1 193 ? 3.354 -13.071 -7.130 1.00 98.56 193 ALA A O 1
ATOM 1475 N N . ALA A 1 194 ? 3.199 -13.361 -9.355 1.00 98.50 194 ALA A N 1
ATOM 1476 C CA . ALA A 1 194 ? 1.805 -12.936 -9.449 1.00 98.50 194 ALA A CA 1
ATOM 1477 C C . ALA A 1 194 ? 0.864 -13.875 -8.675 1.00 98.50 194 ALA A C 1
ATOM 1479 O O . ALA A 1 194 ? 0.037 -13.404 -7.894 1.00 98.50 194 ALA A O 1
ATOM 1480 N N . LYS A 1 195 ? 1.021 -15.200 -8.820 1.00 98.56 195 LYS A N 1
ATOM 1481 C CA . LYS A 1 195 ? 0.194 -16.190 -8.106 1.00 98.56 195 LYS A CA 1
ATOM 1482 C C . LYS A 1 195 ? 0.389 -16.153 -6.588 1.00 98.56 195 LYS A C 1
ATOM 1484 O O . LYS A 1 195 ? -0.594 -16.262 -5.860 1.00 98.56 195 LYS A O 1
ATOM 1489 N N . GLN A 1 196 ? 1.614 -15.954 -6.103 1.00 98.62 196 GLN A N 1
ATOM 1490 C CA . GLN A 1 196 ? 1.912 -15.778 -4.676 1.00 98.62 196 GLN A CA 1
ATOM 1491 C C . GLN A 1 196 ? 1.179 -14.554 -4.106 1.00 98.62 196 GLN A C 1
ATOM 1493 O O . GLN A 1 196 ? 0.496 -14.659 -3.084 1.00 98.62 196 GLN A O 1
ATOM 1498 N N . GLY A 1 197 ? 1.252 -13.412 -4.801 1.00 98.62 197 GLY A N 1
ATOM 1499 C CA . GLY A 1 197 ? 0.526 -12.196 -4.424 1.00 98.62 197 GLY A CA 1
ATOM 1500 C C . GLY A 1 197 ? -0.994 -12.388 -4.426 1.00 98.62 197 GLY A C 1
ATOM 1501 O O . GLY A 1 197 ? -1.649 -12.099 -3.425 1.00 98.62 197 GLY A O 1
ATOM 1502 N N . LEU A 1 198 ? -1.553 -12.945 -5.506 1.00 98.75 198 LEU A N 1
ATOM 1503 C CA . LEU A 1 198 ? -2.991 -13.219 -5.633 1.00 98.75 198 LEU A CA 1
ATOM 1504 C C . LEU A 1 198 ? -3.501 -14.177 -4.552 1.00 98.75 198 LEU A C 1
ATOM 1506 O O . LEU A 1 198 ? -4.580 -13.963 -4.002 1.00 98.75 198 LEU A O 1
ATOM 1510 N N . LEU A 1 199 ? -2.729 -15.213 -4.211 1.00 98.69 199 LEU A N 1
ATOM 1511 C CA . LEU A 1 199 ? -3.095 -16.154 -3.157 1.00 98.69 199 LEU A CA 1
ATOM 1512 C C . LEU A 1 199 ? -3.190 -15.456 -1.797 1.00 98.69 199 LEU A C 1
ATOM 1514 O O . LEU A 1 199 ? -4.145 -15.707 -1.058 1.00 98.69 199 LEU A O 1
ATOM 1518 N N . LYS A 1 200 ? -2.245 -14.560 -1.477 1.00 98.81 200 LYS A N 1
ATOM 1519 C CA . LYS A 1 200 ? -2.305 -13.741 -0.259 1.00 98.81 200 LYS A CA 1
ATOM 1520 C C . LYS A 1 200 ? -3.571 -12.887 -0.243 1.00 98.81 200 LYS A C 1
ATOM 1522 O O . LYS A 1 200 ? -4.332 -12.968 0.717 1.00 98.81 200 LYS A O 1
ATOM 1527 N N . MET A 1 201 ? -3.818 -12.132 -1.317 1.00 98.81 201 MET A N 1
ATOM 1528 C CA . MET A 1 201 ? -5.008 -11.284 -1.445 1.00 98.81 201 MET A CA 1
ATOM 1529 C C . MET A 1 201 ? -6.289 -12.095 -1.211 1.00 98.81 201 MET A C 1
ATOM 1531 O O . MET A 1 201 ? -7.110 -11.737 -0.370 1.00 98.81 201 MET A O 1
ATOM 1535 N N . LYS A 1 202 ? -6.443 -13.228 -1.906 1.00 98.69 202 LYS A N 1
ATOM 1536 C CA . LYS A 1 202 ? -7.648 -14.057 -1.820 1.00 98.69 202 LYS A CA 1
ATOM 1537 C C . LYS A 1 202 ? -7.846 -14.673 -0.440 1.00 98.69 202 LYS A C 1
ATOM 1539 O O . LYS A 1 202 ? -8.953 -14.639 0.074 1.00 98.69 202 LYS A O 1
ATOM 1544 N N . ASN A 1 203 ? -6.782 -15.168 0.195 1.00 98.62 203 ASN A N 1
ATOM 1545 C CA . ASN A 1 203 ? -6.884 -15.728 1.546 1.00 98.62 203 ASN A CA 1
ATOM 1546 C C . ASN A 1 203 ? -7.315 -14.681 2.581 1.00 98.62 203 ASN A C 1
ATOM 1548 O O . ASN A 1 203 ? -8.051 -15.017 3.503 1.00 98.62 203 ASN A O 1
ATOM 1552 N N . LEU A 1 204 ? -6.843 -13.435 2.460 1.00 98.62 204 LEU A N 1
ATOM 1553 C CA . LEU A 1 204 ? -7.264 -12.358 3.357 1.00 98.62 204 LEU A CA 1
ATOM 1554 C C . LEU A 1 204 ? -8.709 -11.928 3.071 1.00 98.62 204 LEU A C 1
ATOM 1556 O O . LEU A 1 204 ? -9.476 -11.762 4.016 1.00 98.62 204 LEU A O 1
ATOM 1560 N N . ALA A 1 205 ? -9.098 -11.843 1.795 1.00 98.44 205 ALA A N 1
ATOM 1561 C CA . ALA A 1 205 ? -10.482 -11.591 1.397 1.00 98.44 205 ALA A CA 1
ATOM 1562 C C . ALA A 1 205 ? -11.443 -12.655 1.961 1.00 98.44 205 ALA A C 1
ATOM 1564 O O . ALA A 1 205 ? -12.455 -12.316 2.569 1.00 98.44 205 ALA A O 1
ATOM 1565 N N . ASP A 1 206 ? -11.085 -13.936 1.838 1.00 97.69 206 ASP A N 1
ATOM 1566 C CA . ASP A 1 206 ? -11.880 -15.071 2.330 1.00 97.69 206 ASP A CA 1
ATOM 1567 C C . ASP A 1 206 ? -11.957 -15.123 3.856 1.00 97.69 206 ASP A C 1
ATOM 1569 O O . ASP A 1 206 ? -12.936 -15.609 4.419 1.00 97.69 206 ASP A O 1
ATOM 1573 N N . ALA A 1 207 ? -10.940 -14.588 4.533 1.00 94.75 207 ALA A N 1
ATOM 1574 C CA . ALA A 1 207 ? -10.929 -14.412 5.980 1.00 94.75 207 ALA A CA 1
ATOM 1575 C C . ALA A 1 207 ? -11.703 -13.161 6.448 1.00 94.75 207 ALA A C 1
ATOM 1577 O O . ALA A 1 207 ? -11.690 -12.859 7.640 1.00 94.75 207 ALA A O 1
ATOM 1578 N N . GLY A 1 208 ? -12.373 -12.443 5.538 1.00 95.88 208 GLY A N 1
ATOM 1579 C CA . GLY A 1 208 ? -13.227 -11.295 5.847 1.00 95.88 208 GLY A CA 1
ATOM 1580 C C . GLY A 1 208 ? -12.513 -9.942 5.868 1.00 95.88 208 GLY A C 1
ATOM 1581 O O . GLY A 1 208 ? -13.145 -8.932 6.171 1.00 95.88 208 GLY A O 1
ATOM 1582 N N . PHE A 1 209 ? -11.223 -9.878 5.526 1.00 98.25 209 PHE A N 1
ATOM 1583 C CA . PHE A 1 209 ? -10.502 -8.608 5.438 1.00 98.25 209 PHE A CA 1
ATOM 1584 C C . PHE A 1 209 ? -10.749 -7.958 4.070 1.00 98.25 209 PHE A C 1
ATOM 1586 O O . PHE A 1 209 ? -10.439 -8.573 3.047 1.00 98.25 209 PHE A O 1
ATOM 1593 N N . PRO A 1 210 ? -11.257 -6.714 4.002 1.00 98.56 210 PRO A N 1
ATOM 1594 C CA . PRO A 1 210 ? -11.512 -6.059 2.726 1.00 98.56 210 PRO A CA 1
ATOM 1595 C C . PRO A 1 210 ? -10.237 -5.933 1.889 1.00 98.56 210 PRO A C 1
ATOM 1597 O O . PRO A 1 210 ? -9.215 -5.414 2.349 1.00 98.56 210 PRO A O 1
ATOM 1600 N N . GLN A 1 211 ? -10.316 -6.402 0.648 1.00 98.88 211 GLN A N 1
ATOM 1601 C CA . GLN A 1 211 ? -9.173 -6.551 -0.242 1.00 98.88 211 GLN A CA 1
ATOM 1602 C C . GLN A 1 211 ? -9.518 -6.054 -1.647 1.00 98.88 211 GLN A C 1
ATOM 1604 O O . GLN A 1 211 ? -10.610 -6.288 -2.162 1.00 98.88 211 GLN A O 1
ATOM 1609 N N . ALA A 1 212 ? -8.554 -5.406 -2.284 1.00 98.88 212 ALA A N 1
ATOM 1610 C CA . ALA A 1 212 ? -8.617 -4.911 -3.648 1.00 98.88 212 ALA A CA 1
ATOM 1611 C C . ALA A 1 212 ? -7.249 -5.044 -4.335 1.00 98.88 212 ALA A C 1
ATOM 1613 O O . ALA A 1 212 ? -6.254 -5.398 -3.692 1.00 98.88 212 ALA A O 1
ATOM 1614 N N . VAL A 1 213 ? -7.202 -4.763 -5.637 1.00 98.88 213 VAL A N 1
ATOM 1615 C CA . VAL A 1 213 ? -5.993 -4.865 -6.466 1.00 98.88 213 VAL A CA 1
ATOM 1616 C C . VAL A 1 213 ? -5.647 -3.538 -7.152 1.00 98.88 213 VAL A C 1
ATOM 1618 O O . VAL A 1 213 ? -6.521 -2.788 -7.578 1.00 98.88 213 VAL A O 1
ATOM 1621 N N . ILE A 1 214 ? -4.354 -3.250 -7.284 1.00 98.94 214 ILE A N 1
ATOM 1622 C CA . ILE A 1 214 ? -3.792 -2.200 -8.140 1.00 98.94 214 ILE A CA 1
ATOM 1623 C C . ILE A 1 214 ? -2.981 -2.905 -9.238 1.00 98.94 214 ILE A C 1
ATOM 1625 O O . ILE A 1 214 ? -2.131 -3.739 -8.916 1.00 98.94 214 ILE A O 1
ATOM 1629 N N . PRO A 1 215 ? -3.230 -2.624 -10.529 1.00 98.88 215 PRO A N 1
ATOM 1630 C CA . PRO A 1 215 ? -2.572 -3.343 -11.615 1.00 98.88 215 PRO A CA 1
ATOM 1631 C C . PRO A 1 215 ? -1.099 -2.927 -11.791 1.00 98.88 215 PRO A C 1
ATOM 1633 O O . PRO A 1 215 ? -0.698 -1.847 -11.348 1.00 98.88 215 PRO A O 1
ATOM 1636 N N . PRO A 1 216 ? -0.287 -3.740 -12.494 1.00 98.88 216 PRO A N 1
ATOM 1637 C CA . PRO A 1 216 ? 1.078 -3.373 -12.854 1.00 98.88 216 PRO A CA 1
ATOM 1638 C C . PRO A 1 216 ? 1.122 -2.219 -13.868 1.00 98.88 216 PRO A C 1
ATOM 1640 O O . PRO A 1 216 ? 0.108 -1.798 -14.429 1.00 98.88 216 PRO A O 1
ATOM 1643 N N . HIS A 1 217 ? 2.327 -1.698 -14.111 1.00 98.81 217 HIS A N 1
ATOM 1644 C CA . HIS A 1 217 ? 2.574 -0.611 -15.064 1.00 98.81 217 HIS A CA 1
ATOM 1645 C C . HIS A 1 217 ? 3.066 -1.128 -16.423 1.00 98.81 217 HIS A C 1
ATOM 1647 O O . HIS A 1 217 ? 3.527 -2.261 -16.542 1.00 98.81 217 HIS A O 1
ATOM 1653 N N . GLU A 1 218 ? 3.068 -0.242 -17.425 1.00 98.69 218 GLU A N 1
ATOM 1654 C CA . GLU A 1 218 ? 3.722 -0.460 -18.720 1.00 98.69 218 GLU A CA 1
ATOM 1655 C C . GLU A 1 218 ? 5.226 -0.729 -18.553 1.00 98.69 218 GLU A C 1
ATOM 1657 O O . GLU A 1 218 ? 5.974 0.144 -18.096 1.00 98.69 218 GLU A O 1
ATOM 1662 N N . ARG A 1 219 ? 5.671 -1.932 -18.932 1.00 98.56 219 ARG A N 1
ATOM 1663 C CA . ARG A 1 219 ? 7.071 -2.374 -18.897 1.00 98.56 219 ARG A CA 1
ATOM 1664 C C . ARG A 1 219 ? 7.370 -3.301 -20.092 1.00 98.56 219 ARG A C 1
ATOM 1666 O O . ARG A 1 219 ? 6.536 -4.162 -20.366 1.00 98.56 219 ARG A O 1
ATOM 1673 N N . PRO A 1 220 ? 8.536 -3.188 -20.764 1.00 98.56 220 PRO A N 1
ATOM 1674 C CA . PRO A 1 220 ? 9.532 -2.112 -20.672 1.00 98.56 220 PRO A CA 1
ATOM 1675 C C . PRO A 1 220 ? 8.953 -0.727 -20.997 1.00 98.56 220 PRO A C 1
ATOM 1677 O O . PRO A 1 220 ? 8.165 -0.575 -21.927 1.00 98.56 220 PRO A O 1
ATOM 1680 N N . PHE A 1 221 ? 9.342 0.303 -20.242 1.00 98.56 221 PHE A N 1
ATOM 1681 C CA . PHE A 1 221 ? 8.795 1.652 -20.405 1.00 98.56 221 PHE A CA 1
ATOM 1682 C C . PHE A 1 221 ? 9.560 2.456 -21.469 1.00 98.56 221 PHE A C 1
ATOM 1684 O O . PHE A 1 221 ? 10.445 3.254 -21.164 1.00 98.56 221 PHE A O 1
ATOM 1691 N N . ILE A 1 222 ? 9.221 2.243 -22.742 1.00 98.38 222 ILE A N 1
ATOM 1692 C CA . ILE A 1 222 ? 9.907 2.851 -23.897 1.00 98.38 222 ILE A CA 1
ATOM 1693 C C . ILE A 1 222 ? 9.968 4.393 -23.869 1.00 98.38 222 ILE A C 1
ATOM 1695 O O . ILE A 1 222 ? 11.021 4.934 -24.227 1.00 98.38 222 ILE A O 1
ATOM 1699 N N . PRO A 1 223 ? 8.931 5.141 -23.433 1.00 98.31 223 PRO A N 1
ATOM 1700 C CA . PRO A 1 223 ? 8.972 6.605 -23.449 1.00 98.31 223 PRO A CA 1
ATOM 1701 C C . PRO A 1 223 ? 10.178 7.216 -22.724 1.00 98.31 223 PRO A C 1
ATOM 1703 O O . PRO A 1 223 ? 10.745 8.196 -23.205 1.00 98.31 223 PRO A O 1
ATOM 1706 N N . VAL A 1 224 ? 10.638 6.626 -21.614 1.00 98.12 224 VAL A N 1
ATOM 1707 C CA . VAL A 1 224 ? 11.822 7.154 -20.917 1.00 98.12 224 VAL A CA 1
ATOM 1708 C C . VAL A 1 224 ? 13.123 6.825 -21.656 1.00 98.12 224 VAL A C 1
ATOM 1710 O O . VAL A 1 224 ? 14.050 7.626 -21.642 1.00 98.12 224 VAL A O 1
ATOM 1713 N N . LEU A 1 225 ? 13.197 5.702 -22.380 1.00 98.38 225 LEU A N 1
ATOM 1714 C CA . LEU A 1 225 ? 14.342 5.418 -23.254 1.00 98.38 225 LEU A CA 1
ATOM 1715 C C . LEU A 1 225 ? 14.436 6.472 -24.368 1.00 98.38 225 LEU A C 1
ATOM 1717 O O . LEU A 1 225 ? 15.528 6.926 -24.703 1.00 98.38 225 LEU A O 1
ATOM 1721 N N . ARG A 1 226 ? 13.292 6.948 -24.874 1.00 98.38 226 ARG A N 1
ATOM 1722 C CA . ARG A 1 226 ? 13.252 8.083 -25.810 1.00 98.38 226 ARG A CA 1
ATOM 1723 C C . ARG A 1 226 ? 13.756 9.375 -25.179 1.00 98.38 226 ARG A C 1
ATOM 1725 O O . ARG A 1 226 ? 14.551 10.076 -25.799 1.00 98.38 226 ARG A O 1
ATOM 1732 N N . GLN A 1 227 ? 13.371 9.657 -23.933 1.00 98.06 227 GLN A N 1
ATOM 1733 C CA . GLN A 1 227 ? 13.898 10.802 -23.175 1.00 98.06 227 GLN A CA 1
ATOM 1734 C C . GLN A 1 227 ? 15.414 10.716 -22.943 1.00 98.06 227 GLN A C 1
ATOM 1736 O O . GLN A 1 227 ? 16.085 11.743 -22.908 1.00 98.06 227 GLN A O 1
ATOM 1741 N N . LEU A 1 228 ? 15.966 9.503 -22.845 1.00 98.06 228 LEU A N 1
ATOM 1742 C CA . LEU A 1 228 ? 17.408 9.252 -22.758 1.00 98.06 228 LEU A CA 1
ATOM 1743 C C . LEU A 1 228 ? 18.131 9.326 -24.120 1.00 98.06 228 LEU A C 1
ATOM 1745 O O . LEU A 1 228 ? 19.336 9.089 -24.182 1.00 98.06 228 LEU A O 1
ATOM 1749 N N . GLY A 1 229 ? 17.427 9.671 -25.204 1.00 98.31 229 GLY A N 1
ATOM 1750 C CA . GLY A 1 229 ? 18.007 9.936 -26.524 1.00 98.31 229 GLY A CA 1
ATOM 1751 C C . GLY A 1 229 ? 17.898 8.791 -27.537 1.00 98.31 229 GLY A C 1
ATOM 1752 O O . GLY A 1 229 ? 18.391 8.928 -28.657 1.00 98.31 229 GLY A O 1
ATOM 1753 N N . PHE A 1 230 ? 17.246 7.674 -27.201 1.00 98.31 230 PHE A N 1
ATOM 1754 C CA . PHE A 1 230 ? 17.043 6.568 -28.142 1.00 98.31 230 PHE A CA 1
ATOM 1755 C C . PHE A 1 230 ? 15.798 6.798 -29.018 1.00 98.31 230 PHE A C 1
ATOM 1757 O O . PHE A 1 230 ? 14.691 6.950 -28.519 1.00 98.31 230 PHE A O 1
ATOM 1764 N N . SER A 1 231 ? 15.950 6.797 -30.344 1.00 97.50 231 SER A N 1
ATOM 1765 C CA . SER A 1 231 ? 14.861 7.073 -31.302 1.00 97.50 231 SER A CA 1
ATOM 1766 C C . SER A 1 231 ? 14.536 5.883 -32.221 1.00 97.50 231 SER A C 1
ATOM 1768 O O . SER A 1 231 ? 15.332 4.947 -32.334 1.00 97.50 231 SER A O 1
ATOM 1770 N N . GLY A 1 232 ? 13.397 5.935 -32.924 1.00 97.44 232 GLY A N 1
ATOM 1771 C CA . GLY A 1 232 ? 12.897 4.880 -33.828 1.00 97.44 232 GLY A CA 1
ATOM 1772 C C . GLY A 1 232 ? 11.530 4.339 -33.403 1.00 97.44 232 GLY A C 1
ATOM 1773 O O . GLY A 1 232 ? 10.898 4.907 -32.519 1.00 97.44 232 GLY A O 1
ATOM 1774 N N . SER A 1 233 ? 11.063 3.236 -33.983 1.00 97.75 233 SER A N 1
ATOM 1775 C CA . SER A 1 233 ? 9.913 2.494 -33.442 1.00 97.75 233 SER A CA 1
ATOM 1776 C C . SER A 1 233 ? 10.230 1.911 -32.056 1.00 97.75 233 SER A C 1
ATOM 1778 O O . SER A 1 233 ? 11.393 1.857 -31.658 1.00 97.75 233 SER A O 1
ATOM 1780 N N . ASP A 1 234 ? 9.217 1.471 -31.306 1.00 97.88 234 ASP A N 1
ATOM 1781 C CA . ASP A 1 234 ? 9.429 0.904 -29.964 1.00 97.88 234 ASP A CA 1
ATOM 1782 C C . ASP A 1 234 ? 10.422 -0.272 -29.978 1.00 97.88 234 ASP A C 1
ATOM 1784 O O . ASP A 1 234 ? 11.341 -0.316 -29.161 1.00 97.88 234 ASP A O 1
ATOM 1788 N N . GLU A 1 235 ? 10.318 -1.162 -30.967 1.00 98.00 235 GLU A N 1
ATOM 1789 C CA . GLU A 1 235 ? 11.241 -2.294 -31.138 1.00 98.00 235 GLU A CA 1
ATOM 1790 C C . GLU A 1 235 ? 12.658 -1.848 -31.530 1.00 98.00 235 GLU A C 1
ATOM 1792 O O . GLU A 1 235 ? 13.637 -2.407 -31.042 1.00 98.00 235 GLU A O 1
ATOM 1797 N N . GLN A 1 236 ? 12.794 -0.801 -32.353 1.00 98.12 236 GLN A N 1
ATOM 1798 C CA . GLN A 1 236 ? 14.106 -0.236 -32.693 1.00 98.12 236 GLN A CA 1
ATOM 1799 C C . GLN A 1 236 ? 14.768 0.432 -31.485 1.00 98.12 236 GLN A C 1
ATOM 1801 O O .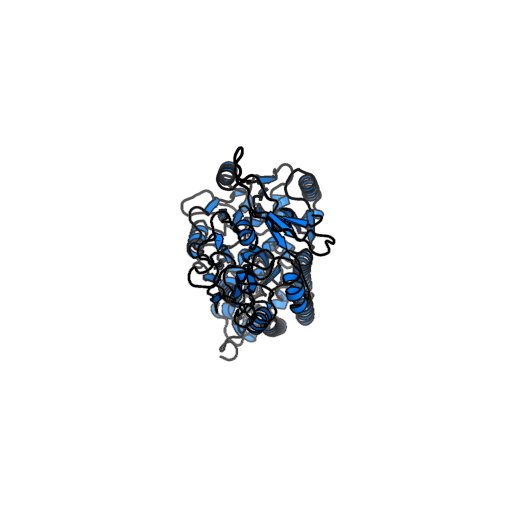 GLN A 1 236 ? 15.985 0.341 -31.320 1.00 98.12 236 GLN A O 1
ATOM 1806 N N . VAL A 1 237 ? 13.990 1.122 -30.645 1.00 98.50 237 VAL A N 1
ATOM 1807 C CA . VAL A 1 237 ? 14.486 1.695 -29.388 1.00 98.50 237 VAL A CA 1
ATOM 1808 C C . VAL A 1 237 ? 14.954 0.574 -28.463 1.00 98.50 237 VAL A C 1
ATOM 1810 O O . VAL A 1 237 ? 16.073 0.647 -27.954 1.00 98.50 237 VAL A O 1
ATOM 1813 N N . LEU A 1 238 ? 14.147 -0.480 -28.310 1.00 98.12 238 LEU A N 1
ATOM 1814 C CA . LEU A 1 238 ? 14.480 -1.653 -27.504 1.00 98.12 238 LEU A CA 1
ATOM 1815 C C . LEU A 1 238 ? 15.799 -2.297 -27.958 1.00 98.12 238 LEU A C 1
ATOM 1817 O O . LEU A 1 238 ? 16.712 -2.475 -27.151 1.00 98.12 238 LEU A O 1
ATOM 1821 N N . GLU A 1 239 ? 15.943 -2.558 -29.260 1.00 98.12 239 GLU A N 1
ATOM 1822 C CA . GLU A 1 239 ? 17.150 -3.146 -29.848 1.00 98.12 239 GLU A CA 1
ATOM 1823 C C . GLU A 1 239 ? 18.388 -2.253 -29.662 1.00 98.12 239 GLU A C 1
ATOM 1825 O O . GLU A 1 239 ? 19.464 -2.733 -29.285 1.00 98.12 239 GLU A O 1
ATOM 1830 N N . LYS A 1 240 ? 18.258 -0.939 -29.902 1.00 98.44 240 LYS A N 1
ATOM 1831 C CA . LYS A 1 240 ? 19.362 0.016 -29.717 1.00 98.44 240 LYS A CA 1
ATOM 1832 C C . LYS A 1 240 ? 19.839 0.028 -28.271 1.00 98.44 240 LYS A C 1
ATOM 1834 O O . LYS A 1 240 ? 21.046 -0.030 -28.039 1.00 98.44 240 LYS A O 1
ATOM 1839 N N . VAL A 1 241 ? 18.920 0.068 -27.309 1.00 98.25 241 VAL A N 1
ATOM 1840 C CA . VAL A 1 241 ? 19.264 0.098 -25.882 1.00 98.25 241 VAL A CA 1
ATOM 1841 C C . VAL A 1 241 ? 19.888 -1.231 -25.463 1.00 98.25 241 VAL A C 1
ATOM 1843 O O . VAL A 1 241 ? 20.916 -1.215 -24.793 1.00 98.25 241 VAL A O 1
ATOM 1846 N N . ALA A 1 242 ? 19.354 -2.367 -25.922 1.00 97.56 242 ALA A N 1
ATOM 1847 C CA . ALA A 1 242 ? 19.927 -3.687 -25.656 1.00 97.56 242 ALA A CA 1
ATOM 1848 C C . ALA A 1 242 ? 21.401 -3.785 -26.082 1.00 97.56 242 ALA A C 1
ATOM 1850 O O . ALA A 1 242 ? 22.229 -4.325 -25.350 1.00 97.56 242 ALA A O 1
ATOM 1851 N N . ARG A 1 243 ? 21.747 -3.229 -27.251 1.00 97.25 243 ARG A N 1
ATOM 1852 C CA . ARG A 1 243 ? 23.116 -3.265 -27.790 1.00 97.25 243 ARG A CA 1
ATOM 1853 C C . ARG A 1 243 ? 24.043 -2.214 -27.179 1.00 97.25 243 ARG A C 1
ATOM 1855 O O . ARG A 1 243 ? 25.225 -2.485 -27.001 1.00 97.25 243 ARG A O 1
ATOM 1862 N N . GLN A 1 244 ? 23.537 -1.008 -26.917 1.00 97.81 244 GLN A N 1
ATOM 1863 C CA . GLN A 1 244 ? 24.368 0.149 -26.557 1.00 97.81 244 GLN A CA 1
ATOM 1864 C C . GLN A 1 244 ? 24.442 0.386 -25.045 1.00 97.81 244 GLN A C 1
ATOM 1866 O O . GLN A 1 244 ? 25.487 0.782 -24.535 1.00 97.81 244 GLN A O 1
ATOM 1871 N N . ALA A 1 245 ? 23.342 0.166 -24.321 1.00 96.75 245 ALA A N 1
ATOM 1872 C CA . ALA A 1 245 ? 23.228 0.472 -22.898 1.00 96.75 245 ALA A CA 1
ATOM 1873 C C . ALA A 1 245 ? 22.204 -0.443 -22.182 1.00 96.75 245 ALA A C 1
ATOM 1875 O O . ALA A 1 245 ? 21.204 0.042 -21.645 1.00 96.75 245 ALA A O 1
ATOM 1876 N N . PRO A 1 246 ? 22.448 -1.769 -22.119 1.00 94.94 246 PRO A N 1
ATOM 1877 C CA . PRO A 1 246 ? 21.470 -2.748 -21.624 1.00 94.94 246 PRO A CA 1
ATOM 1878 C C . PRO A 1 246 ? 21.047 -2.535 -20.161 1.00 94.94 246 PRO A C 1
ATOM 1880 O O . PRO A 1 246 ? 19.957 -2.934 -19.764 1.00 94.94 246 PRO A O 1
ATOM 1883 N N . HIS A 1 247 ? 21.860 -1.850 -19.351 1.00 93.38 247 HIS A N 1
ATOM 1884 C CA . HIS A 1 247 ? 21.515 -1.505 -17.966 1.00 93.38 247 HIS A CA 1
ATOM 1885 C C . HIS A 1 247 ? 20.274 -0.598 -17.855 1.00 93.38 247 HIS A C 1
ATOM 1887 O O . HIS A 1 247 ? 19.558 -0.654 -16.850 1.00 93.38 247 HIS A O 1
ATOM 1893 N N . TRP A 1 248 ? 19.977 0.207 -18.883 1.00 97.50 248 TRP A N 1
ATOM 1894 C CA . TRP A 1 248 ? 18.748 0.997 -18.910 1.00 97.50 248 TRP A CA 1
ATOM 1895 C C . TRP A 1 248 ? 17.507 0.132 -19.116 1.00 97.50 248 TRP A C 1
ATOM 1897 O O . TRP A 1 248 ? 16.487 0.451 -18.517 1.00 97.50 248 TRP A O 1
ATOM 1907 N N . LEU A 1 249 ? 17.584 -0.985 -19.856 1.00 96.19 249 LEU A N 1
ATOM 1908 C CA . LEU A 1 249 ? 16.435 -1.891 -20.023 1.00 96.19 249 LEU A CA 1
ATOM 1909 C C . LEU A 1 249 ? 15.928 -2.387 -18.678 1.00 96.19 249 LEU A C 1
ATOM 1911 O O . LEU A 1 249 ? 14.743 -2.287 -18.383 1.00 96.19 249 LEU A O 1
ATOM 1915 N N . SER A 1 250 ? 16.847 -2.838 -17.834 1.00 94.38 250 SER A N 1
ATOM 1916 C CA . SER A 1 250 ? 16.538 -3.282 -16.481 1.00 94.38 250 SER A CA 1
ATOM 1917 C C . SER A 1 250 ? 15.899 -2.168 -15.637 1.00 94.38 250 SER A C 1
ATOM 1919 O O . SER A 1 250 ? 14.870 -2.368 -14.989 1.00 94.38 250 SER A O 1
ATOM 1921 N N . SER A 1 251 ? 16.426 -0.944 -15.743 1.00 96.69 251 SER A N 1
ATOM 1922 C CA . SER A 1 251 ? 15.891 0.225 -15.032 1.00 96.69 251 SER A CA 1
ATOM 1923 C C . SER A 1 251 ? 14.470 0.608 -15.457 1.00 96.69 251 SER A C 1
ATOM 1925 O O . SER A 1 251 ? 13.708 1.108 -14.636 1.00 96.69 251 SER A O 1
ATOM 1927 N N . VAL A 1 252 ? 14.094 0.374 -16.716 1.00 98.38 252 VAL A N 1
ATOM 1928 C CA . VAL A 1 252 ? 12.766 0.729 -17.249 1.00 98.38 252 VAL A CA 1
ATOM 1929 C C . VAL A 1 252 ? 11.810 -0.459 -17.333 1.00 98.38 252 VAL A C 1
ATOM 1931 O O . VAL A 1 252 ? 10.673 -0.293 -17.768 1.00 98.38 252 VAL A O 1
ATOM 1934 N N . SER A 1 253 ? 12.261 -1.648 -16.928 1.00 98.56 253 SER A N 1
ATOM 1935 C CA . SER A 1 253 ? 11.482 -2.894 -16.963 1.00 98.56 253 SER A CA 1
ATOM 1936 C C . SER A 1 253 ? 11.219 -3.471 -15.576 1.00 98.56 253 SER A C 1
ATOM 1938 O O . SER A 1 253 ? 10.578 -4.505 -15.463 1.00 98.56 253 SER A O 1
ATOM 1940 N N . SER A 1 254 ? 11.657 -2.807 -14.505 1.00 98.25 254 SER A N 1
ATOM 1941 C CA . SER A 1 254 ? 11.387 -3.276 -13.146 1.00 98.25 254 SER A CA 1
ATOM 1942 C C . SER A 1 254 ? 9.881 -3.338 -12.851 1.00 98.25 254 SER A C 1
ATOM 1944 O O . SER A 1 254 ? 9.153 -2.366 -13.077 1.00 98.25 254 SER A O 1
ATOM 1946 N N . ALA A 1 255 ? 9.435 -4.456 -12.269 1.00 98.56 255 ALA A N 1
ATOM 1947 C CA . ALA A 1 255 ? 8.087 -4.627 -11.719 1.00 98.56 255 ALA A CA 1
ATOM 1948 C C . ALA A 1 255 ? 7.907 -3.995 -10.320 1.00 98.56 255 ALA A C 1
ATOM 1950 O O . ALA A 1 255 ? 6.973 -4.343 -9.601 1.00 98.56 255 ALA A O 1
ATOM 1951 N N . SER A 1 256 ? 8.754 -3.031 -9.942 1.00 98.56 256 SER A N 1
ATOM 1952 C CA . SER A 1 256 ? 8.679 -2.309 -8.665 1.00 98.56 256 SER A CA 1
ATOM 1953 C C . SER A 1 256 ? 7.337 -1.643 -8.306 1.00 98.56 256 SER A C 1
ATOM 1955 O O . SER A 1 256 ? 7.080 -1.547 -7.103 1.00 98.56 256 SER A O 1
ATOM 1957 N N . PRO A 1 257 ? 6.442 -1.254 -9.247 1.00 98.75 257 PRO A N 1
ATOM 1958 C CA . PRO A 1 257 ? 5.112 -0.761 -8.881 1.00 98.75 257 PRO A CA 1
ATOM 1959 C C . PRO A 1 257 ? 4.260 -1.742 -8.068 1.00 98.75 257 PRO A C 1
ATOM 1961 O O . PRO A 1 257 ? 3.286 -1.323 -7.454 1.00 98.75 257 PRO A O 1
ATOM 1964 N N . MET A 1 258 ? 4.613 -3.035 -8.032 1.00 98.56 258 MET A N 1
ATOM 1965 C CA . MET A 1 258 ? 3.923 -4.019 -7.189 1.00 98.56 258 MET A CA 1
ATOM 1966 C C . MET A 1 258 ? 3.997 -3.675 -5.693 1.00 98.56 258 MET A C 1
ATOM 1968 O O . MET A 1 258 ? 3.126 -4.071 -4.921 1.00 98.56 258 MET A O 1
ATOM 1972 N N . TRP A 1 259 ? 5.009 -2.909 -5.267 1.00 98.75 259 TRP A N 1
ATOM 1973 C CA . TRP A 1 259 ? 5.124 -2.439 -3.888 1.00 98.75 259 TRP A CA 1
ATOM 1974 C C . TRP A 1 259 ? 4.330 -1.155 -3.676 1.00 98.75 259 TRP A C 1
ATOM 1976 O O . TRP A 1 259 ? 4.875 -0.049 -3.566 1.00 98.75 259 TRP A O 1
ATOM 1986 N N . VAL A 1 260 ? 3.011 -1.318 -3.634 1.00 98.81 260 VAL A N 1
ATOM 1987 C CA . VAL A 1 260 ? 2.053 -0.212 -3.551 1.00 98.81 260 VAL A CA 1
ATOM 1988 C C . VAL A 1 260 ? 1.987 0.443 -2.173 1.00 98.81 260 VAL A C 1
ATOM 1990 O O . VAL A 1 260 ? 1.427 1.531 -2.060 1.00 98.81 260 VAL A O 1
ATOM 1993 N N . ALA A 1 261 ? 2.649 -0.110 -1.149 1.00 98.62 261 ALA A N 1
ATOM 1994 C CA . ALA A 1 261 ? 2.942 0.640 0.077 1.00 98.62 261 ALA A CA 1
ATOM 1995 C C . ALA A 1 261 ? 3.695 1.949 -0.215 1.00 98.62 261 ALA A C 1
ATOM 1997 O O . ALA A 1 261 ? 3.602 2.905 0.547 1.00 98.62 261 ALA A O 1
ATOM 1998 N N . ASN A 1 262 ? 4.409 2.021 -1.339 1.00 98.88 262 ASN A N 1
ATOM 1999 C CA . ASN A 1 262 ? 5.087 3.228 -1.785 1.00 98.88 262 ASN A CA 1
ATOM 2000 C C . ASN A 1 262 ? 4.315 4.005 -2.859 1.00 98.88 262 ASN A C 1
ATOM 2002 O O . ASN A 1 262 ? 4.821 5.007 -3.339 1.00 98.88 262 ASN A O 1
ATOM 2006 N N . ALA A 1 263 ? 3.121 3.578 -3.274 1.00 98.81 263 ALA A N 1
ATOM 2007 C CA . ALA A 1 263 ? 2.398 4.250 -4.357 1.00 98.81 263 ALA A CA 1
ATOM 2008 C C . ALA A 1 263 ? 1.972 5.676 -3.967 1.00 98.81 263 ALA A C 1
ATOM 2010 O O . ALA A 1 263 ? 2.075 6.609 -4.763 1.00 98.81 263 ALA A O 1
ATOM 2011 N N . ALA A 1 264 ? 1.482 5.842 -2.739 1.00 98.88 264 ALA A N 1
ATOM 2012 C CA . ALA A 1 264 ? 0.972 7.102 -2.218 1.00 98.88 264 ALA A CA 1
ATOM 2013 C C . ALA A 1 264 ? 0.961 7.104 -0.685 1.00 98.88 264 ALA A C 1
ATOM 2015 O O . ALA A 1 264 ? 1.104 6.056 -0.056 1.00 98.88 264 ALA A O 1
ATOM 2016 N N . THR A 1 265 ? 0.725 8.273 -0.095 1.00 98.94 265 THR A N 1
ATOM 2017 C CA . THR A 1 265 ? 0.339 8.416 1.315 1.00 98.94 265 THR A CA 1
ATOM 2018 C C . THR A 1 265 ? -1.146 8.735 1.420 1.00 98.94 265 THR A C 1
ATOM 2020 O O . THR A 1 265 ? -1.641 9.619 0.716 1.00 98.94 265 THR A O 1
ATOM 2023 N N . ILE A 1 266 ? -1.845 8.048 2.322 1.00 98.81 266 ILE A N 1
ATOM 2024 C CA . ILE A 1 266 ? -3.302 8.107 2.471 1.00 98.81 266 ILE A CA 1
ATOM 2025 C C . ILE A 1 266 ? -3.679 8.888 3.729 1.00 98.81 266 ILE A C 1
ATOM 2027 O O . ILE A 1 266 ? -3.089 8.682 4.788 1.00 98.81 266 ILE A O 1
ATOM 2031 N N . ALA A 1 267 ? -4.691 9.742 3.621 1.00 98.81 267 ALA A N 1
ATOM 2032 C CA . ALA A 1 267 ? -5.397 10.329 4.749 1.00 98.81 267 ALA A CA 1
ATOM 2033 C C . ALA A 1 267 ? -6.892 9.976 4.645 1.00 98.81 267 ALA A C 1
ATOM 2035 O O . ALA A 1 267 ? -7.551 10.399 3.692 1.00 98.81 267 ALA A O 1
ATOM 2036 N N . PRO A 1 268 ? -7.423 9.169 5.580 1.00 98.75 268 PRO A N 1
ATOM 2037 C CA . PRO A 1 268 ? -8.852 8.869 5.654 1.00 98.75 268 PRO A CA 1
ATOM 2038 C C . PRO A 1 268 ? -9.675 10.136 5.878 1.00 98.75 268 PRO A C 1
ATOM 2040 O O . PRO A 1 268 ? -9.206 11.038 6.568 1.00 98.75 268 PRO A O 1
ATOM 2043 N N . SER A 1 269 ? -10.910 10.174 5.375 1.00 98.31 269 SER A N 1
ATOM 2044 C CA . SER A 1 269 ? -11.808 11.339 5.461 1.00 98.31 269 SER A CA 1
ATOM 2045 C C . SER A 1 269 ? -11.914 11.932 6.863 1.00 98.31 269 SER A C 1
ATOM 2047 O O . SER A 1 269 ? -11.831 13.146 7.035 1.00 98.31 269 SER A O 1
ATOM 2049 N N . VAL A 1 270 ? -11.976 11.074 7.878 1.00 96.75 270 VAL A N 1
ATOM 2050 C CA . VAL A 1 270 ? -12.096 11.445 9.297 1.00 96.75 270 VAL A CA 1
ATOM 2051 C C . VAL A 1 270 ? -10.875 12.175 9.883 1.00 96.75 270 VAL A C 1
ATOM 2053 O O . VAL A 1 270 ? -10.958 12.706 10.987 1.00 96.75 270 VAL A O 1
ATOM 2056 N N . ASP A 1 271 ? -9.750 12.220 9.163 1.00 97.94 271 ASP A N 1
ATOM 2057 C CA . ASP A 1 271 ? -8.541 12.960 9.555 1.00 97.94 271 ASP A CA 1
ATOM 2058 C C . ASP A 1 271 ? -8.350 14.264 8.764 1.00 97.94 271 ASP A C 1
ATOM 2060 O O . ASP A 1 271 ? -7.402 15.014 9.024 1.00 97.94 271 ASP A O 1
ATOM 2064 N N . THR A 1 272 ? -9.195 14.509 7.762 1.00 97.94 272 THR A N 1
ATOM 2065 C CA . THR A 1 272 ? -8.992 15.569 6.766 1.00 97.94 272 THR A CA 1
ATOM 2066 C C . THR A 1 272 ? -9.891 16.770 7.016 1.00 97.94 272 THR A C 1
ATOM 2068 O O . THR A 1 272 ? -10.997 16.641 7.537 1.00 97.94 272 THR A O 1
ATOM 2071 N N . LEU A 1 273 ? -9.415 17.961 6.650 1.00 94.06 273 LEU A N 1
ATOM 2072 C CA . LEU A 1 273 ? -10.132 19.215 6.906 1.00 94.06 273 LEU A CA 1
ATOM 2073 C C . LEU A 1 273 ? -11.440 19.353 6.111 1.00 94.06 273 LEU A C 1
ATOM 2075 O O . LEU A 1 273 ? -12.348 20.039 6.574 1.00 94.06 273 LEU A O 1
ATOM 2079 N N . ASP A 1 274 ? -11.533 18.737 4.932 1.00 94.75 274 ASP A N 1
ATOM 2080 C CA . ASP A 1 274 ? -12.706 18.799 4.052 1.00 94.75 274 ASP A CA 1
ATOM 2081 C C . ASP A 1 274 ? -13.566 17.525 4.084 1.00 94.75 274 ASP A C 1
ATOM 2083 O O . ASP A 1 274 ? -14.579 17.455 3.389 1.00 94.75 274 ASP A O 1
ATOM 2087 N N . GLY A 1 275 ? -13.186 16.532 4.895 1.00 94.75 275 GLY A N 1
ATOM 2088 C CA . GLY A 1 275 ? -13.918 15.278 5.040 1.00 94.75 275 GLY A CA 1
ATOM 2089 C C . GLY A 1 275 ? -13.810 14.332 3.841 1.00 94.75 275 GLY A C 1
ATOM 2090 O O . GLY A 1 275 ? -14.636 13.428 3.733 1.00 94.75 275 GLY A O 1
ATOM 2091 N N . LYS A 1 276 ? -12.828 14.506 2.944 1.00 98.00 276 LYS A N 1
ATOM 2092 C CA . LYS A 1 276 ? -12.584 13.607 1.802 1.00 98.00 276 LYS A CA 1
ATOM 2093 C C . LYS A 1 276 ? -11.424 12.654 2.053 1.00 98.00 276 LYS A C 1
ATOM 2095 O O . LYS A 1 276 ? -10.496 12.937 2.799 1.00 98.00 276 LYS A O 1
ATOM 2100 N N . VAL A 1 277 ? -11.405 11.521 1.361 1.00 98.75 277 VAL A N 1
ATOM 2101 C CA . VAL A 1 277 ? -10.241 10.629 1.394 1.00 98.75 277 VAL A CA 1
ATOM 2102 C C . VAL A 1 277 ? -9.152 11.194 0.482 1.00 98.75 277 VAL A C 1
ATOM 2104 O O . VAL A 1 277 ? -9.281 11.238 -0.745 1.00 98.75 277 VAL A O 1
ATOM 2107 N N . HIS A 1 278 ? -8.047 11.607 1.093 1.00 98.88 278 HIS A N 1
ATOM 2108 C CA . HIS A 1 278 ? -6.928 12.256 0.425 1.00 98.88 278 HIS A CA 1
ATOM 2109 C C . HIS A 1 278 ? -5.759 11.310 0.174 1.00 98.88 278 HIS A C 1
ATOM 2111 O O . HIS A 1 278 ? -5.435 10.446 0.993 1.00 98.88 278 HIS A O 1
ATOM 2117 N N . ARG A 1 279 ? -5.120 11.456 -0.991 1.00 98.31 279 ARG A N 1
ATOM 2118 C CA . ARG A 1 279 ? -4.092 10.524 -1.463 1.00 98.31 279 ARG A CA 1
ATOM 2119 C C . ARG A 1 279 ? -3.044 11.283 -2.268 1.00 98.31 279 ARG A C 1
ATOM 2121 O O . ARG A 1 279 ? -3.333 11.725 -3.373 1.00 98.31 279 ARG A O 1
ATOM 2128 N N . THR A 1 280 ? -1.829 11.414 -1.745 1.00 98.94 280 THR A N 1
ATOM 2129 C CA . THR A 1 280 ? -0.718 12.063 -2.464 1.00 98.94 280 THR A CA 1
ATOM 2130 C C . THR A 1 280 ? 0.225 11.007 -3.014 1.00 98.94 280 THR A C 1
ATOM 2132 O O . THR A 1 280 ? 0.763 10.216 -2.239 1.00 98.94 280 THR A O 1
ATOM 2135 N N . VAL A 1 281 ? 0.412 10.981 -4.337 1.00 98.94 281 VAL A N 1
ATOM 2136 C CA . VAL A 1 281 ? 1.331 10.049 -5.011 1.00 98.94 281 VAL A CA 1
ATOM 2137 C C . VAL A 1 281 ? 2.760 10.274 -4.513 1.00 98.94 281 VAL A C 1
ATOM 2139 O O . VAL A 1 281 ? 3.205 11.413 -4.399 1.00 98.94 281 VAL A O 1
ATOM 2142 N N . ALA A 1 282 ? 3.501 9.205 -4.231 1.00 98.88 282 ALA A N 1
ATOM 2143 C CA . ALA A 1 282 ? 4.897 9.337 -3.827 1.00 98.88 282 ALA A CA 1
ATOM 2144 C C . ALA A 1 282 ? 5.792 9.534 -5.056 1.00 98.88 282 ALA A C 1
ATOM 2146 O O . ALA A 1 282 ? 5.602 8.896 -6.094 1.00 98.88 282 ALA A O 1
ATOM 2147 N N . ASN A 1 283 ? 6.793 10.409 -4.957 1.00 98.81 283 ASN A N 1
ATOM 2148 C CA . ASN A 1 283 ? 7.673 10.680 -6.095 1.00 98.81 283 ASN A CA 1
ATOM 2149 C C . ASN A 1 283 ? 8.750 9.608 -6.298 1.00 98.81 283 ASN A C 1
ATOM 2151 O O . ASN A 1 283 ? 9.255 9.469 -7.413 1.00 98.81 283 ASN A O 1
ATOM 2155 N N . LEU A 1 284 ? 9.092 8.851 -5.250 1.00 98.75 284 LEU A N 1
ATOM 2156 C CA . LEU A 1 284 ? 10.085 7.773 -5.273 1.00 98.75 284 LEU A CA 1
ATOM 2157 C C . LEU A 1 284 ? 11.430 8.222 -5.851 1.00 98.75 284 LEU A C 1
ATOM 2159 O O . LEU A 1 284 ? 12.148 7.461 -6.506 1.00 98.75 284 LEU A O 1
ATOM 2163 N N . ASN A 1 285 ? 11.767 9.493 -5.608 1.00 98.69 285 ASN A N 1
ATOM 2164 C CA . ASN A 1 285 ? 12.863 10.191 -6.271 1.00 98.69 285 ASN A CA 1
ATOM 2165 C C . ASN A 1 285 ? 14.221 9.502 -6.082 1.00 98.69 285 ASN A C 1
ATOM 2167 O O . ASN A 1 285 ? 15.096 9.600 -6.940 1.00 98.69 285 ASN A O 1
ATOM 2171 N N . ASN A 1 286 ? 14.416 8.798 -4.962 1.00 98.31 286 ASN A N 1
ATOM 2172 C CA . ASN A 1 286 ? 15.711 8.218 -4.625 1.00 98.31 286 ASN A CA 1
ATOM 2173 C C . ASN A 1 286 ? 16.180 7.161 -5.634 1.00 98.31 286 ASN A C 1
ATOM 2175 O O . ASN A 1 286 ? 17.386 7.008 -5.840 1.00 98.31 286 ASN A O 1
ATOM 2179 N N . LYS A 1 287 ? 15.251 6.401 -6.225 1.00 98.00 287 LYS A N 1
ATOM 2180 C CA . LYS A 1 287 ? 15.561 5.296 -7.136 1.00 98.00 287 LYS A CA 1
ATOM 2181 C C . LYS A 1 287 ? 14.980 5.591 -8.507 1.00 98.00 287 LYS A C 1
ATOM 2183 O O . LYS A 1 287 ? 13.770 5.572 -8.666 1.00 98.00 287 LYS A O 1
ATOM 2188 N N . PHE A 1 288 ? 15.843 5.760 -9.509 1.00 98.44 288 PHE A N 1
ATOM 2189 C CA . PHE A 1 288 ? 15.419 6.097 -10.873 1.00 98.44 288 PHE A CA 1
ATOM 2190 C C . PHE A 1 288 ? 14.317 5.171 -11.408 1.00 98.44 288 PHE A C 1
ATOM 2192 O O . PHE A 1 288 ? 13.270 5.654 -11.807 1.00 98.44 288 PHE A O 1
ATOM 2199 N N . HIS A 1 289 ? 14.494 3.845 -11.337 1.00 98.44 289 HIS A N 1
ATOM 2200 C CA . HIS A 1 289 ? 13.477 2.886 -11.804 1.00 98.44 289 HIS A CA 1
ATOM 2201 C C . HIS A 1 289 ? 12.109 3.052 -11.118 1.00 98.44 289 HIS A C 1
ATOM 2203 O O . HIS A 1 289 ? 11.081 2.770 -11.734 1.00 98.44 289 HIS A O 1
ATOM 2209 N N . ARG A 1 290 ? 12.096 3.549 -9.871 1.00 98.69 290 ARG A N 1
ATOM 2210 C CA . ARG A 1 290 ? 10.877 3.821 -9.105 1.00 98.69 290 ARG A CA 1
ATOM 2211 C C . ARG A 1 290 ? 10.316 5.218 -9.324 1.00 98.69 290 ARG A C 1
ATOM 2213 O O . ARG A 1 290 ? 9.105 5.391 -9.326 1.00 98.69 290 ARG A O 1
ATOM 2220 N N . SER A 1 291 ? 11.153 6.218 -9.588 1.00 98.69 291 SER A N 1
ATOM 2221 C CA . SER A 1 291 ? 10.674 7.574 -9.880 1.00 98.69 291 SER A CA 1
ATOM 2222 C C . SER A 1 291 ? 9.849 7.644 -11.172 1.00 98.69 291 SER A C 1
ATOM 2224 O O . SER A 1 291 ? 9.083 8.583 -11.369 1.00 98.69 291 SER A O 1
ATOM 2226 N N . LEU A 1 292 ? 9.980 6.637 -12.048 1.00 98.69 292 LEU A N 1
ATOM 2227 C CA . LEU A 1 292 ? 9.153 6.456 -13.248 1.00 98.69 292 LEU A CA 1
ATOM 2228 C C . LEU A 1 292 ? 7.713 6.019 -12.935 1.00 98.69 292 LEU A C 1
ATOM 2230 O O . LEU A 1 292 ? 6.867 6.025 -13.827 1.00 98.69 292 LEU A O 1
ATOM 2234 N N . GLU A 1 293 ? 7.430 5.581 -11.706 1.00 98.88 293 GLU A N 1
ATOM 2235 C CA . GLU A 1 293 ? 6.121 5.055 -11.312 1.00 98.88 293 GLU A CA 1
ATOM 2236 C C . GLU A 1 293 ? 5.075 6.172 -11.224 1.00 98.88 293 GLU A C 1
ATOM 2238 O O . GLU A 1 293 ? 3.973 6.012 -11.747 1.00 98.88 293 GLU A O 1
ATOM 2243 N N . ALA A 1 294 ? 5.443 7.316 -10.635 1.00 98.75 294 ALA A N 1
ATOM 2244 C CA . ALA A 1 294 ? 4.509 8.349 -10.188 1.00 98.75 294 ALA A CA 1
ATOM 2245 C C . ALA A 1 294 ? 3.443 8.775 -11.225 1.00 98.75 294 ALA A C 1
ATOM 2247 O O . ALA A 1 294 ? 2.266 8.782 -10.862 1.00 98.75 294 ALA A O 1
ATOM 2248 N N . PRO A 1 295 ? 3.762 9.064 -12.507 1.00 98.75 295 PRO A N 1
ATOM 2249 C CA . PRO A 1 295 ? 2.742 9.502 -13.469 1.00 98.75 295 PRO A CA 1
ATOM 2250 C C . PRO A 1 295 ? 1.680 8.434 -13.780 1.00 98.75 295 PRO A C 1
ATOM 2252 O O . PRO A 1 295 ? 0.496 8.739 -13.947 1.00 98.75 295 PRO A O 1
ATOM 2255 N N . VAL A 1 296 ? 2.099 7.166 -13.862 1.00 98.81 296 VAL A N 1
ATOM 2256 C CA . VAL A 1 296 ? 1.185 6.045 -14.124 1.00 98.81 296 VAL A CA 1
ATOM 2257 C C . VAL A 1 296 ? 0.423 5.694 -12.853 1.00 98.81 296 VAL A C 1
ATOM 2259 O O . VAL A 1 296 ? -0.789 5.509 -12.926 1.00 98.81 296 VAL A O 1
ATOM 2262 N N . THR A 1 297 ? 1.088 5.711 -11.693 1.00 98.88 297 THR A N 1
ATOM 2263 C CA . THR A 1 297 ? 0.429 5.557 -10.392 1.00 98.88 297 THR A CA 1
ATOM 2264 C C . THR A 1 297 ? -0.696 6.575 -10.245 1.00 98.88 297 THR A C 1
ATOM 2266 O O . THR A 1 297 ? -1.818 6.183 -9.962 1.00 98.88 297 THR A O 1
ATOM 2269 N N . GLU A 1 298 ? -0.457 7.861 -10.521 1.00 98.88 298 GLU A N 1
ATOM 2270 C CA . GLU A 1 298 ? -1.502 8.892 -10.462 1.00 98.88 298 GLU A CA 1
ATOM 2271 C C . GLU A 1 298 ? -2.711 8.548 -11.347 1.00 98.88 298 GLU A C 1
ATOM 2273 O O . GLU A 1 298 ? -3.854 8.639 -10.897 1.00 98.88 298 GLU A O 1
ATOM 2278 N N . SER A 1 299 ? -2.460 8.100 -12.581 1.00 98.81 299 SER A N 1
ATOM 2279 C CA . SER A 1 299 ? -3.517 7.700 -13.518 1.00 98.81 299 SER A CA 1
ATOM 2280 C C . SER A 1 299 ? -4.329 6.512 -12.978 1.00 98.81 299 SER A C 1
ATOM 2282 O O . SER A 1 299 ? -5.558 6.547 -13.000 1.00 98.81 299 SER A O 1
ATOM 2284 N N . LEU A 1 300 ? -3.658 5.490 -12.434 1.00 98.88 300 LEU A N 1
ATOM 2285 C CA . LEU A 1 300 ? -4.303 4.323 -11.822 1.00 98.88 300 LEU A CA 1
ATOM 2286 C C . LEU A 1 300 ? -5.114 4.706 -10.583 1.00 98.88 300 LEU A C 1
ATOM 2288 O O . LEU A 1 300 ? -6.255 4.280 -10.424 1.00 98.88 300 LEU A O 1
ATOM 2292 N N . LEU A 1 301 ? -4.550 5.539 -9.708 1.00 98.81 301 LEU A N 1
ATOM 2293 C CA . LEU A 1 301 ? -5.218 5.972 -8.489 1.00 98.81 301 LEU A CA 1
ATOM 2294 C C . LEU A 1 301 ? -6.466 6.811 -8.791 1.00 98.81 301 LEU A C 1
ATOM 2296 O O . LEU A 1 301 ? -7.440 6.655 -8.057 1.00 98.81 301 LEU A O 1
ATOM 2300 N N . LYS A 1 302 ? -6.460 7.632 -9.848 1.00 98.75 302 LYS A N 1
ATOM 2301 C CA . LYS A 1 302 ? -7.644 8.364 -10.333 1.00 98.75 302 LYS A CA 1
ATOM 2302 C C . LYS A 1 302 ? -8.688 7.439 -10.962 1.00 98.75 302 LYS A C 1
ATOM 2304 O O . LYS A 1 302 ? -9.871 7.623 -10.722 1.00 98.75 302 LYS A O 1
ATOM 2309 N N . ALA A 1 303 ? -8.273 6.418 -11.714 1.00 98.75 303 ALA A N 1
ATOM 2310 C CA . ALA A 1 303 ? -9.203 5.455 -12.312 1.00 98.75 303 ALA A CA 1
ATOM 2311 C C . ALA A 1 303 ? -9.903 4.569 -11.260 1.00 98.75 303 ALA A C 1
ATOM 2313 O O . ALA A 1 303 ? -11.088 4.254 -11.392 1.00 98.75 303 ALA A O 1
ATOM 2314 N N . ILE A 1 304 ? -9.182 4.177 -10.203 1.00 98.81 304 ILE A N 1
ATOM 2315 C CA . ILE A 1 304 ? -9.720 3.336 -9.122 1.00 98.81 304 ILE A CA 1
ATOM 2316 C C . ILE A 1 304 ? -10.611 4.143 -8.166 1.00 98.81 304 ILE A C 1
ATOM 2318 O O . ILE A 1 304 ? -11.642 3.645 -7.723 1.00 98.81 304 ILE A O 1
ATOM 2322 N N . PHE A 1 305 ? -10.230 5.380 -7.848 1.00 98.62 305 PHE A N 1
ATOM 2323 C CA . PHE A 1 305 ? -10.929 6.249 -6.897 1.00 98.62 305 PHE A CA 1
ATOM 2324 C C . PHE A 1 305 ? -11.455 7.475 -7.646 1.00 98.62 305 PHE A C 1
ATOM 2326 O O . PHE A 1 305 ? -10.924 8.575 -7.506 1.00 98.62 305 PHE A O 1
ATOM 2333 N N . ASN A 1 306 ? -12.435 7.231 -8.515 1.00 96.94 306 ASN A N 1
ATOM 2334 C CA . ASN A 1 306 ? -12.879 8.177 -9.543 1.00 96.94 306 ASN A CA 1
ATOM 2335 C C . ASN A 1 306 ? -14.007 9.125 -9.099 1.00 96.94 306 ASN A C 1
ATOM 2337 O O . ASN A 1 306 ? -14.268 10.108 -9.788 1.00 96.94 306 ASN A O 1
ATOM 2341 N N . ASP A 1 307 ? -14.648 8.869 -7.957 1.00 98.00 307 ASP A N 1
ATOM 2342 C CA . ASP A 1 307 ? -15.628 9.782 -7.364 1.00 98.00 307 ASP A CA 1
ATOM 2343 C C . ASP A 1 307 ? -14.916 10.973 -6.692 1.00 98.00 307 ASP A C 1
ATOM 2345 O O . ASP A 1 307 ? -14.466 10.891 -5.546 1.00 98.00 307 ASP A O 1
ATOM 2349 N N . GLU A 1 308 ? -14.798 12.091 -7.412 1.00 96.81 308 GLU A N 1
ATOM 2350 C CA . GLU A 1 308 ? -14.129 13.312 -6.934 1.00 96.81 308 GLU A CA 1
ATOM 2351 C C . GLU A 1 308 ? -14.859 14.001 -5.763 1.00 96.81 308 GLU A C 1
ATOM 2353 O O . GLU A 1 308 ? -14.280 14.855 -5.078 1.00 96.81 308 GLU A O 1
ATOM 2358 N N . GLU A 1 309 ? -16.118 13.647 -5.480 1.00 97.00 309 GLU A N 1
ATOM 2359 C CA . GLU A 1 309 ? -16.817 14.132 -4.286 1.00 97.00 309 GLU A CA 1
ATOM 2360 C C . GLU A 1 309 ? -16.295 13.445 -3.021 1.00 97.00 309 GLU A C 1
ATOM 2362 O O . GLU A 1 309 ? -16.303 14.052 -1.951 1.00 97.00 309 GLU A O 1
ATOM 2367 N N . LYS A 1 310 ? -15.772 12.220 -3.147 1.00 96.88 310 LYS A N 1
ATOM 2368 C CA . LYS A 1 310 ? -15.252 11.408 -2.035 1.00 96.88 310 LYS A CA 1
ATOM 2369 C C . LYS A 1 310 ? -13.732 11.355 -1.983 1.00 96.88 310 LYS A C 1
ATOM 2371 O O . LYS A 1 310 ? -13.161 11.233 -0.898 1.00 96.88 310 LYS A O 1
ATOM 2376 N N . PHE A 1 311 ? -13.073 11.444 -3.135 1.00 98.69 311 PHE A N 1
ATOM 2377 C CA . PHE A 1 311 ? -11.644 11.200 -3.278 1.00 98.69 311 PHE A CA 1
ATOM 2378 C C . PHE A 1 311 ? -10.905 12.399 -3.857 1.00 98.69 311 PHE A C 1
ATOM 2380 O O . PHE A 1 311 ? -11.297 12.976 -4.866 1.00 98.69 311 PHE A O 1
ATOM 2387 N N . SER A 1 312 ? -9.756 12.702 -3.260 1.00 98.75 312 SER A N 1
ATOM 2388 C CA . SER A 1 312 ? -8.837 13.737 -3.730 1.00 98.75 312 SER A CA 1
ATOM 2389 C C . SER A 1 312 ? -7.464 13.117 -3.988 1.00 98.75 312 SER A C 1
ATOM 2391 O O . SER A 1 312 ? -6.737 12.780 -3.048 1.00 98.75 312 SER A O 1
ATOM 2393 N N . VAL A 1 313 ? -7.102 12.955 -5.265 1.00 98.56 313 VAL A N 1
ATOM 2394 C CA . VAL A 1 313 ? -5.790 12.433 -5.683 1.00 98.56 313 VAL A CA 1
ATOM 2395 C C . VAL A 1 313 ? -4.863 13.583 -6.060 1.00 98.56 313 VAL A C 1
ATOM 2397 O O . VAL A 1 313 ? -5.106 14.292 -7.036 1.00 98.56 313 VAL A O 1
ATOM 2400 N N . HIS A 1 314 ? -3.767 13.721 -5.320 1.00 98.81 314 HIS A N 1
ATOM 2401 C CA . HIS A 1 314 ? -2.740 14.732 -5.549 1.00 98.81 314 HIS A CA 1
ATOM 2402 C C . HIS A 1 314 ? -1.544 14.144 -6.285 1.00 98.81 314 HIS A C 1
ATOM 2404 O O . HIS A 1 314 ? -1.077 13.045 -5.964 1.00 98.81 314 HIS A O 1
ATOM 2410 N N . SER A 1 315 ? -1.019 14.906 -7.242 1.00 98.81 315 SER A N 1
ATOM 2411 C CA . SER A 1 315 ? 0.227 14.576 -7.928 1.00 98.81 315 SER A CA 1
ATOM 2412 C C . SER A 1 315 ? 1.405 14.497 -6.960 1.00 98.81 315 SER A C 1
ATOM 2414 O O . SER A 1 315 ? 1.394 15.072 -5.868 1.00 98.81 315 SER A O 1
ATOM 2416 N N . ALA A 1 316 ? 2.450 13.800 -7.394 1.00 98.88 316 ALA A N 1
ATOM 2417 C CA . ALA A 1 316 ? 3.648 13.637 -6.594 1.00 98.88 316 ALA A CA 1
ATOM 2418 C C . ALA A 1 316 ? 4.398 14.952 -6.356 1.00 98.88 316 ALA A C 1
ATOM 2420 O O . ALA A 1 316 ? 4.375 15.872 -7.178 1.00 98.88 316 ALA A O 1
ATOM 2421 N N . LEU A 1 317 ? 5.120 15.014 -5.235 1.00 98.81 317 LEU A N 1
ATOM 2422 C CA . LEU A 1 317 ? 6.020 16.127 -4.940 1.00 98.81 317 LEU A CA 1
ATOM 2423 C C . LEU A 1 317 ? 7.113 16.274 -6.019 1.00 98.81 317 LEU A C 1
ATOM 2425 O O . LEU A 1 317 ? 7.492 15.281 -6.649 1.00 98.81 317 LEU A O 1
ATOM 2429 N N . PRO A 1 318 ? 7.693 17.480 -6.198 1.00 98.81 318 PRO A N 1
ATOM 2430 C CA . PRO A 1 318 ? 8.782 17.703 -7.145 1.00 98.81 318 PRO A CA 1
ATOM 2431 C C . PRO A 1 318 ? 9.909 16.669 -7.032 1.00 98.81 318 PRO A C 1
ATOM 2433 O O . PRO A 1 318 ? 10.342 16.322 -5.933 1.00 98.81 318 PRO A O 1
ATOM 2436 N N . GLN A 1 319 ? 10.404 16.209 -8.182 1.00 98.62 319 GLN A N 1
ATOM 2437 C CA . GLN A 1 319 ? 11.413 15.152 -8.304 1.00 98.62 319 GLN A CA 1
ATOM 2438 C C . GLN A 1 319 ? 12.824 15.650 -7.952 1.00 98.62 319 GLN A C 1
ATOM 2440 O O . GLN A 1 319 ? 13.703 15.759 -8.807 1.00 98.62 319 GLN A O 1
ATOM 2445 N N . VAL A 1 320 ? 13.046 15.958 -6.675 1.00 98.56 320 VAL A N 1
ATOM 2446 C CA . VAL A 1 320 ? 14.336 16.405 -6.138 1.00 98.56 320 VAL A CA 1
ATOM 2447 C C . VAL A 1 320 ? 14.641 15.732 -4.806 1.00 98.56 320 VAL A C 1
ATOM 2449 O O . VAL A 1 320 ? 13.750 15.509 -3.990 1.00 98.56 320 VAL A O 1
ATOM 2452 N N . ALA A 1 321 ? 15.925 15.509 -4.520 1.00 98.25 321 ALA A N 1
ATOM 2453 C CA . ALA A 1 321 ? 16.346 14.851 -3.285 1.00 98.25 321 ALA A CA 1
ATOM 2454 C C . ALA A 1 321 ? 15.904 15.597 -2.010 1.00 98.25 321 ALA A C 1
ATOM 2456 O O . ALA A 1 321 ? 15.743 14.974 -0.966 1.00 98.25 321 ALA A O 1
ATOM 2457 N N . LEU A 1 322 ? 15.690 16.918 -2.046 1.00 98.44 322 LEU A N 1
ATOM 2458 C CA . LEU A 1 322 ? 15.148 17.658 -0.895 1.00 98.44 322 LEU A CA 1
ATOM 2459 C C . LEU A 1 322 ? 13.737 17.182 -0.504 1.00 98.44 322 LEU A C 1
ATOM 2461 O O . LEU A 1 322 ? 13.384 17.228 0.669 1.00 98.44 322 LEU A O 1
ATOM 2465 N N . LEU A 1 323 ? 12.958 16.702 -1.471 1.00 98.75 323 LEU A N 1
ATOM 2466 C CA . LEU A 1 323 ? 11.569 16.285 -1.311 1.00 98.75 323 LEU A CA 1
ATOM 2467 C C . LEU A 1 323 ? 11.412 14.787 -1.600 1.00 98.75 323 LEU A C 1
ATOM 2469 O O . LEU A 1 323 ? 10.423 14.381 -2.194 1.00 98.75 323 LEU A O 1
ATOM 2473 N N . GLY A 1 324 ? 12.399 13.970 -1.219 1.00 98.81 324 GLY A N 1
ATOM 2474 C CA . GLY A 1 324 ? 12.314 12.519 -1.381 1.00 98.81 324 GLY A CA 1
ATOM 2475 C C . GLY A 1 324 ? 11.157 11.942 -0.567 1.00 98.81 324 GLY A C 1
ATOM 2476 O O . GLY A 1 324 ? 11.147 12.081 0.658 1.00 98.81 324 GLY A O 1
ATOM 2477 N N . ASP A 1 325 ? 10.204 11.316 -1.254 1.00 98.88 325 ASP A N 1
ATOM 2478 C CA . ASP A 1 325 ? 8.991 10.748 -0.674 1.00 98.88 325 ASP A CA 1
ATOM 2479 C C . ASP A 1 325 ? 8.790 9.305 -1.139 1.00 98.88 325 ASP A C 1
ATOM 2481 O O . ASP A 1 325 ? 8.793 9.029 -2.338 1.00 98.88 325 ASP A O 1
ATOM 2485 N N . GLU A 1 326 ? 8.594 8.398 -0.187 1.00 98.88 326 GLU A N 1
ATOM 2486 C CA . GLU A 1 326 ? 8.390 6.965 -0.394 1.00 98.88 326 GLU A CA 1
ATOM 2487 C C . GLU A 1 326 ? 7.008 6.489 0.084 1.00 98.88 326 GLU A C 1
ATOM 2489 O O . GLU A 1 326 ? 6.781 5.282 0.191 1.00 98.88 326 GLU A O 1
ATOM 2494 N N . GLY A 1 327 ? 6.080 7.413 0.354 1.00 98.75 327 GLY A N 1
ATOM 2495 C CA . GLY A 1 327 ? 4.669 7.101 0.553 1.00 98.75 327 GLY A CA 1
ATOM 2496 C C . GLY A 1 327 ? 4.347 6.390 1.872 1.00 98.75 327 GLY A C 1
ATOM 2497 O O . GLY A 1 327 ? 5.019 6.562 2.895 1.00 98.75 327 GLY A O 1
ATOM 2498 N N . ALA A 1 328 ? 3.303 5.557 1.843 1.00 98.81 328 ALA A N 1
ATOM 2499 C CA . ALA A 1 328 ? 2.753 4.895 3.022 1.00 98.81 328 ALA A CA 1
ATOM 2500 C C . ALA A 1 328 ? 3.705 3.912 3.734 1.00 98.81 328 ALA A C 1
ATOM 2502 O O . ALA A 1 328 ? 3.480 3.604 4.902 1.00 98.81 328 ALA A O 1
ATOM 2503 N N . ALA A 1 329 ? 4.795 3.472 3.102 1.00 98.69 329 ALA A N 1
ATOM 2504 C CA . ALA A 1 329 ? 5.843 2.681 3.758 1.00 98.69 329 ALA A CA 1
ATOM 2505 C C . ALA A 1 329 ? 6.525 3.437 4.918 1.00 98.69 329 ALA A C 1
ATOM 2507 O O . ALA A 1 329 ? 7.097 2.824 5.818 1.00 98.69 329 ALA A O 1
ATOM 2508 N N . ASN A 1 330 ? 6.437 4.773 4.924 1.00 98.94 330 ASN A N 1
ATOM 2509 C CA . ASN A 1 330 ? 6.898 5.643 6.008 1.00 98.94 330 ASN A CA 1
ATOM 2510 C C . ASN A 1 330 ? 5.751 6.315 6.781 1.00 98.94 330 ASN A C 1
ATOM 2512 O O . ASN A 1 330 ? 5.977 7.258 7.544 1.00 98.94 330 ASN A O 1
ATOM 2516 N N . HIS A 1 331 ? 4.522 5.830 6.604 1.00 98.88 331 HIS A N 1
ATOM 2517 C CA . HIS A 1 331 ? 3.325 6.358 7.248 1.00 98.88 331 HIS A CA 1
ATOM 2518 C C . HIS A 1 331 ? 2.707 5.343 8.204 1.00 98.88 331 HIS A C 1
ATOM 2520 O O . HIS A 1 331 ? 2.707 4.131 7.986 1.00 98.88 331 HIS A O 1
ATOM 2526 N N . ASN A 1 332 ? 2.156 5.869 9.287 1.00 98.88 332 ASN A N 1
ATOM 2527 C CA . ASN A 1 332 ? 1.488 5.115 10.328 1.00 98.88 332 ASN A CA 1
ATOM 2528 C C . ASN A 1 332 ? 0.224 5.860 10.748 1.00 98.88 332 ASN A C 1
ATOM 2530 O O . ASN A 1 332 ? 0.203 7.091 10.762 1.00 98.88 332 ASN A O 1
ATOM 2534 N N . ARG A 1 333 ? -0.804 5.118 11.158 1.00 98.81 333 ARG A N 1
ATOM 2535 C CA . ARG A 1 333 ? -2.037 5.684 11.703 1.00 98.81 333 ARG A CA 1
ATOM 2536 C C . ARG A 1 333 ? -2.447 4.901 12.941 1.00 98.81 333 ARG A C 1
ATOM 2538 O O . ARG A 1 333 ? -2.629 3.689 12.866 1.00 98.81 333 ARG A O 1
ATOM 2545 N N . LEU A 1 334 ? -2.567 5.601 14.063 1.00 98.88 334 LEU A N 1
ATOM 2546 C CA . LEU A 1 334 ? -2.877 5.039 15.375 1.00 98.88 334 LEU A CA 1
ATOM 2547 C C . LEU A 1 334 ? -4.172 5.652 15.920 1.00 98.88 334 LEU A C 1
ATOM 2549 O O . LEU A 1 334 ? -4.412 6.840 15.731 1.00 98.88 334 LEU A O 1
ATOM 2553 N N . GLY A 1 335 ? -5.006 4.878 16.604 1.00 97.06 335 GLY A N 1
ATOM 2554 C CA . GLY A 1 335 ? -6.297 5.347 17.119 1.00 97.06 335 GLY A CA 1
ATOM 2555 C C . GLY A 1 335 ? -7.183 4.212 17.627 1.00 97.06 335 GLY A C 1
ATOM 2556 O O . GLY A 1 335 ? -6.718 3.083 17.764 1.00 97.06 335 GLY A O 1
ATOM 2557 N N . GLY A 1 336 ? -8.455 4.515 17.892 1.00 94.19 336 GLY A N 1
ATOM 2558 C CA . GLY A 1 336 ? -9.486 3.523 18.199 1.00 94.19 336 GLY A CA 1
ATOM 2559 C C . GLY A 1 336 ? -10.011 2.838 16.934 1.00 94.19 336 GLY A C 1
ATOM 2560 O O . GLY A 1 336 ? -9.256 2.211 16.178 1.00 94.19 336 GLY A O 1
ATOM 2561 N N . HIS A 1 337 ? -11.317 2.956 16.675 1.00 95.00 337 HIS A N 1
ATOM 2562 C CA . HIS A 1 337 ? -11.899 2.451 15.430 1.00 95.00 337 HIS A CA 1
ATOM 2563 C C . HIS A 1 337 ? -11.358 3.211 14.201 1.00 95.00 337 HIS A C 1
ATOM 2565 O O . HIS A 1 337 ? -10.748 4.271 14.300 1.00 95.00 337 HIS A O 1
ATOM 2571 N N . TYR A 1 338 ? -11.527 2.652 12.997 1.00 97.00 338 TYR A N 1
ATOM 2572 C CA . TYR A 1 338 ? -10.813 3.146 11.813 1.00 97.00 338 TYR A CA 1
ATOM 2573 C C . TYR A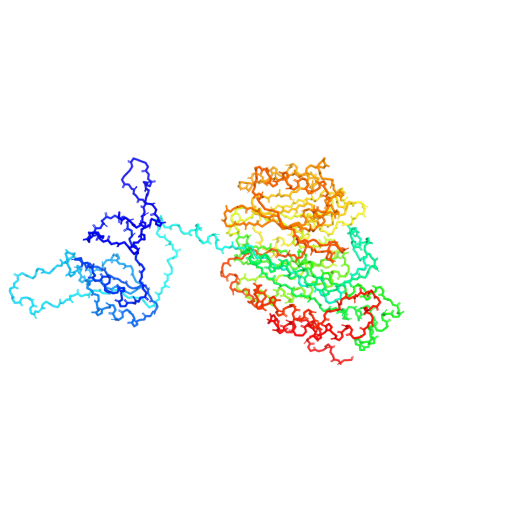 1 338 ? -11.495 4.435 11.361 1.00 97.00 338 TYR A C 1
ATOM 2575 O O . TYR A 1 338 ? -10.802 5.356 10.943 1.00 97.00 338 TYR A O 1
ATOM 2583 N N . GLY A 1 339 ? -12.821 4.502 11.534 1.00 95.00 339 GLY A N 1
ATOM 2584 C CA . GLY A 1 339 ? -13.664 5.670 11.287 1.00 95.00 339 GLY A CA 1
ATOM 2585 C C . GLY A 1 339 ? -13.648 6.721 12.393 1.00 95.00 339 GLY A C 1
ATOM 2586 O O . GLY A 1 339 ? -14.413 7.672 12.319 1.00 95.00 339 GLY A O 1
ATOM 2587 N N . GLU A 1 340 ? -12.800 6.584 13.412 1.00 94.31 340 GLU A N 1
ATOM 2588 C CA . GLU A 1 340 ? -12.538 7.670 14.360 1.00 94.31 340 GLU A CA 1
ATOM 2589 C C . GLU A 1 340 ? -11.346 8.509 13.876 1.00 94.31 340 GLU A C 1
ATOM 2591 O O . GLU A 1 340 ? -10.446 7.951 13.237 1.00 94.31 340 GLU A O 1
ATOM 2596 N N . PRO A 1 341 ? -11.280 9.814 14.206 1.00 96.25 341 PRO A N 1
ATOM 2597 C CA . PRO A 1 341 ? -10.090 10.631 13.983 1.00 96.25 341 PRO A CA 1
ATOM 2598 C C . PRO A 1 341 ? -8.836 9.982 14.593 1.00 96.25 341 PRO A C 1
ATOM 2600 O O . PRO A 1 341 ? -8.764 9.721 15.795 1.00 96.25 341 PRO A O 1
ATOM 2603 N N . GLY A 1 342 ? -7.840 9.702 13.754 1.00 96.62 342 GLY A N 1
ATOM 2604 C CA . GLY A 1 342 ? -6.615 8.993 14.115 1.00 96.62 342 GLY A CA 1
ATOM 2605 C C . GLY A 1 342 ? -5.407 9.916 14.230 1.00 96.62 342 GLY A C 1
ATOM 2606 O O . GLY A 1 342 ? -5.371 11.002 13.661 1.00 96.62 342 GLY A O 1
ATOM 2607 N N . MET A 1 343 ? -4.384 9.470 14.951 1.00 98.69 343 MET A N 1
ATOM 2608 C CA . MET A 1 343 ? -3.069 10.099 15.005 1.00 98.69 343 MET A CA 1
ATOM 2609 C C . MET A 1 343 ? -2.188 9.543 13.883 1.00 98.69 343 MET A C 1
ATOM 2611 O O . MET A 1 343 ? -1.832 8.363 13.885 1.00 98.69 343 MET A O 1
ATOM 2615 N N . GLN A 1 344 ? -1.816 10.390 12.930 1.00 98.88 344 GLN A N 1
ATOM 2616 C CA . GLN A 1 344 ? -0.906 10.054 11.845 1.00 98.88 344 GLN A CA 1
ATOM 2617 C C . GLN A 1 344 ? 0.547 10.317 12.245 1.00 98.88 344 GLN A C 1
ATOM 2619 O O . GLN A 1 344 ? 0.919 11.418 12.653 1.00 98.88 344 GLN A O 1
ATOM 2624 N N . LEU A 1 345 ? 1.384 9.295 12.099 1.00 98.94 345 LEU A N 1
ATOM 2625 C CA . LEU A 1 345 ? 2.815 9.347 12.361 1.00 98.94 345 LEU A CA 1
ATOM 2626 C C . LEU A 1 345 ? 3.580 9.212 11.041 1.00 98.94 345 LEU A C 1
ATOM 2628 O O . LEU A 1 345 ? 3.586 8.156 10.408 1.00 98.94 345 LEU A O 1
ATOM 2632 N N . PHE A 1 346 ? 4.265 10.285 10.664 1.00 98.94 346 PHE A N 1
ATOM 2633 C CA . PHE A 1 346 ? 5.149 10.338 9.509 1.00 98.94 346 PHE A CA 1
ATOM 2634 C C . PHE A 1 346 ? 6.590 10.104 9.952 1.00 98.94 346 PHE A C 1
ATOM 2636 O O . PHE A 1 346 ? 7.140 10.867 10.754 1.00 98.94 346 PHE A O 1
ATOM 2643 N N . VAL A 1 347 ? 7.215 9.066 9.409 1.00 98.94 347 VAL A N 1
ATOM 2644 C CA . VAL A 1 347 ? 8.596 8.702 9.723 1.00 98.94 347 VAL A CA 1
ATOM 2645 C C . VAL A 1 347 ? 9.515 9.203 8.614 1.00 98.94 347 VAL A C 1
ATOM 2647 O O . VAL A 1 347 ? 9.171 9.113 7.444 1.00 98.94 347 VAL A O 1
ATOM 2650 N N . TYR A 1 348 ? 10.668 9.777 8.947 1.00 98.94 348 TYR A N 1
ATOM 2651 C CA . TYR A 1 348 ? 11.627 10.274 7.952 1.00 98.94 348 TYR A CA 1
ATOM 2652 C C . TYR A 1 348 ? 13.063 9.883 8.303 1.00 98.94 348 TYR A C 1
ATOM 2654 O O . TYR A 1 348 ? 13.389 9.661 9.466 1.00 98.94 348 TYR A O 1
ATOM 2662 N N . GLY A 1 349 ? 13.942 9.804 7.299 1.00 98.62 349 GLY A N 1
ATOM 2663 C CA . GLY A 1 349 ? 15.346 9.431 7.513 1.00 98.62 349 GLY A CA 1
ATOM 2664 C C . GLY A 1 349 ? 16.289 10.626 7.678 1.00 98.62 349 GLY A C 1
ATOM 2665 O O . GLY A 1 349 ? 17.338 10.504 8.309 1.00 98.62 349 GLY A O 1
ATOM 2666 N N . ARG A 1 350 ? 15.931 11.789 7.117 1.00 98.62 350 ARG A N 1
ATOM 2667 C CA . ARG A 1 350 ? 16.726 13.027 7.192 1.00 98.62 350 ARG A CA 1
ATOM 2668 C C . ARG A 1 350 ? 15.866 14.285 7.084 1.00 98.62 350 ARG A C 1
ATOM 2670 O O . ARG A 1 350 ? 14.766 14.244 6.541 1.00 98.62 350 ARG A O 1
ATOM 2677 N N . GLU A 1 351 ? 16.418 15.404 7.527 1.00 98.19 351 GLU A N 1
ATOM 2678 C CA . GLU A 1 351 ? 15.848 16.748 7.386 1.00 98.19 351 GLU A CA 1
ATOM 2679 C C . GLU A 1 351 ? 16.980 17.756 7.129 1.00 98.19 351 GLU A C 1
ATOM 2681 O O . GLU A 1 351 ? 18.145 17.511 7.466 1.00 98.19 351 GLU A O 1
ATOM 2686 N N . LYS A 1 352 ? 16.673 18.886 6.496 1.00 95.88 352 LYS A N 1
ATOM 2687 C CA . LYS A 1 352 ? 17.651 19.939 6.222 1.00 95.88 352 LYS A CA 1
ATOM 2688 C C . LYS A 1 352 ? 18.075 20.613 7.529 1.00 95.88 352 LYS A C 1
ATOM 2690 O O . LYS A 1 352 ? 17.248 21.085 8.296 1.00 95.88 352 LYS A O 1
ATOM 2695 N N . GLY A 1 353 ? 19.386 20.732 7.737 1.00 94.19 353 GLY A N 1
ATOM 2696 C CA . GLY A 1 353 ? 19.954 21.374 8.930 1.00 94.19 353 GLY A CA 1
ATOM 2697 C C . GLY A 1 353 ? 20.113 20.448 10.139 1.00 94.19 353 GLY A C 1
ATOM 2698 O O . GLY A 1 353 ? 20.583 20.909 11.173 1.00 94.19 353 GLY A O 1
ATOM 2699 N N . ASN A 1 354 ? 19.780 19.159 10.010 1.00 94.25 354 ASN A N 1
ATOM 2700 C CA . ASN A 1 354 ? 20.082 18.140 11.011 1.00 94.25 354 ASN A CA 1
ATOM 2701 C C . ASN A 1 354 ? 21.206 17.228 10.508 1.00 94.25 354 ASN A C 1
ATOM 2703 O O . ASN A 1 354 ? 21.125 16.642 9.425 1.00 94.25 354 ASN A O 1
ATOM 2707 N N . ASP A 1 355 ? 22.265 17.113 11.303 1.00 94.88 355 ASP A N 1
ATOM 2708 C CA . ASP A 1 355 ? 23.416 16.277 10.968 1.00 94.88 355 ASP A CA 1
ATOM 2709 C C . ASP A 1 355 ? 23.200 14.796 11.277 1.00 94.88 355 ASP A C 1
ATOM 2711 O O . ASP A 1 355 ? 23.879 13.956 10.690 1.00 94.88 355 ASP A O 1
ATOM 2715 N N . THR A 1 356 ? 22.211 14.468 12.113 1.00 96.56 356 THR A N 1
ATOM 2716 C CA . THR A 1 356 ? 21.794 13.091 12.390 1.00 96.56 356 THR A CA 1
ATOM 2717 C C . THR A 1 356 ? 21.130 12.523 11.144 1.00 96.56 356 THR A C 1
ATOM 2719 O O . THR A 1 356 ? 20.000 12.876 10.813 1.00 96.56 356 THR A O 1
ATOM 2722 N N . ARG A 1 357 ? 21.841 11.663 10.421 1.00 96.25 357 ARG A N 1
ATOM 2723 C CA . ARG A 1 357 ? 21.386 11.018 9.185 1.00 96.25 357 ARG A CA 1
ATOM 2724 C C . ARG A 1 357 ? 22.207 9.742 8.965 1.00 96.25 357 ARG A C 1
ATOM 2726 O O . ARG A 1 357 ? 23.311 9.660 9.502 1.00 96.25 357 ARG A O 1
ATOM 2733 N N . PRO A 1 358 ? 21.713 8.766 8.190 1.00 97.62 358 PRO A N 1
ATOM 2734 C CA . PRO A 1 358 ? 22.499 7.580 7.874 1.00 97.62 358 PRO A CA 1
ATOM 2735 C C . PRO A 1 358 ? 23.758 7.936 7.076 1.00 97.62 358 PRO A C 1
ATOM 2737 O O . PRO A 1 358 ? 23.781 8.909 6.314 1.00 97.62 358 PRO A O 1
ATOM 2740 N N . SER A 1 359 ? 24.803 7.140 7.271 1.00 96.75 359 SER A N 1
ATOM 2741 C CA . SER A 1 359 ? 26.153 7.365 6.750 1.00 96.75 359 SER A CA 1
ATOM 2742 C C . SER A 1 359 ? 26.539 6.408 5.618 1.00 96.75 359 SER A C 1
ATOM 2744 O O . SER A 1 359 ? 27.392 6.738 4.793 1.00 96.75 359 SER A O 1
ATOM 2746 N N . ARG A 1 360 ? 25.893 5.239 5.544 1.00 95.88 360 ARG A N 1
ATOM 2747 C CA . ARG A 1 360 ? 26.164 4.165 4.582 1.00 95.88 360 ARG A CA 1
ATOM 2748 C C . ARG A 1 360 ? 25.054 4.034 3.547 1.00 95.88 360 ARG A C 1
ATOM 2750 O O . ARG A 1 360 ? 25.343 4.003 2.350 1.00 95.88 360 ARG A O 1
ATOM 2757 N N . TYR A 1 361 ? 23.800 3.941 3.983 1.00 97.38 361 TYR A N 1
ATOM 2758 C CA . TYR A 1 361 ? 22.643 3.778 3.103 1.00 97.38 361 TYR A CA 1
ATOM 2759 C C . TYR A 1 361 ? 21.803 5.060 3.029 1.00 97.38 361 TYR A C 1
ATOM 2761 O O . TYR A 1 361 ? 21.700 5.809 3.996 1.00 97.38 361 TYR A O 1
ATOM 2769 N N . PRO A 1 362 ? 21.205 5.382 1.868 1.00 96.06 362 PRO A N 1
ATOM 2770 C CA . PRO A 1 362 ? 20.542 6.667 1.697 1.00 96.06 362 PRO A CA 1
ATOM 2771 C C . PRO A 1 362 ? 19.221 6.741 2.473 1.00 96.06 362 PRO A C 1
ATOM 2773 O O . PRO A 1 362 ? 18.334 5.911 2.279 1.00 96.06 362 PRO A O 1
ATOM 2776 N N . ALA A 1 363 ? 19.033 7.816 3.245 1.00 98.19 363 ALA A N 1
ATOM 2777 C CA . ALA A 1 363 ? 17.713 8.221 3.729 1.00 98.19 363 ALA A CA 1
ATOM 2778 C C . ALA A 1 363 ? 16.854 8.709 2.552 1.00 98.19 363 ALA A C 1
ATOM 2780 O O . ALA A 1 363 ? 17.048 9.819 2.034 1.00 98.19 363 ALA A O 1
ATOM 2781 N N . ARG A 1 364 ? 15.918 7.858 2.123 1.00 98.56 364 ARG A N 1
ATOM 2782 C CA . ARG A 1 364 ? 15.040 8.127 0.978 1.00 98.56 364 ARG A CA 1
ATOM 2783 C C . ARG A 1 364 ? 13.980 9.179 1.304 1.00 98.56 364 ARG A C 1
ATOM 2785 O O . ARG A 1 364 ? 13.847 10.133 0.546 1.00 98.56 364 ARG A O 1
ATOM 2792 N N . GLN A 1 365 ? 13.333 9.041 2.463 1.00 98.88 365 GLN A N 1
ATOM 2793 C CA . GLN A 1 365 ? 12.322 9.972 2.967 1.00 98.88 365 GLN A CA 1
ATOM 2794 C C . GLN A 1 365 ? 12.951 11.206 3.618 1.00 98.88 365 GLN A C 1
ATOM 2796 O O . GLN A 1 365 ? 13.824 11.077 4.490 1.00 98.88 365 GLN A O 1
ATOM 2801 N N . THR A 1 366 ? 12.452 12.389 3.263 1.00 98.88 366 THR A N 1
ATOM 2802 C CA . THR A 1 366 ? 12.770 13.648 3.948 1.00 98.88 366 THR A CA 1
ATOM 2803 C C . THR A 1 366 ? 11.618 14.136 4.808 1.00 98.88 366 THR A C 1
ATOM 2805 O O . THR A 1 366 ? 10.449 13.905 4.496 1.00 98.88 366 THR A O 1
ATOM 2808 N N . ARG A 1 367 ? 11.932 14.848 5.893 1.00 98.88 367 ARG A N 1
ATOM 2809 C CA . ARG A 1 367 ? 10.900 15.506 6.698 1.00 98.88 367 ARG A CA 1
ATOM 2810 C C . ARG A 1 367 ? 10.133 16.543 5.886 1.00 98.88 367 ARG A C 1
ATOM 2812 O O . ARG A 1 367 ? 8.917 16.626 6.010 1.00 98.88 367 ARG A O 1
ATOM 2819 N N . GLU A 1 368 ? 10.825 17.296 5.034 1.00 98.88 368 GLU A N 1
ATOM 2820 C CA . GLU A 1 368 ? 10.219 18.321 4.183 1.00 98.88 368 GLU A CA 1
ATOM 2821 C C . GLU A 1 368 ? 9.148 17.726 3.261 1.00 98.88 368 GLU A C 1
ATOM 2823 O O . GLU A 1 368 ? 8.087 18.329 3.082 1.00 98.88 368 GLU A O 1
ATOM 2828 N N . ALA A 1 369 ? 9.408 16.533 2.713 1.00 98.88 369 ALA A N 1
ATOM 2829 C CA . ALA A 1 369 ? 8.430 15.785 1.937 1.00 98.88 369 ALA A CA 1
ATOM 2830 C C . ALA A 1 369 ? 7.238 15.363 2.798 1.00 98.88 369 ALA A C 1
ATOM 2832 O O . ALA A 1 369 ? 6.100 15.669 2.451 1.00 98.88 369 ALA A O 1
ATOM 2833 N N . SER A 1 370 ? 7.490 14.738 3.951 1.00 98.94 370 SER A N 1
ATOM 2834 C CA . SER A 1 370 ? 6.432 14.297 4.864 1.00 98.94 370 SER A CA 1
ATOM 2835 C C . SER A 1 370 ? 5.518 15.447 5.306 1.00 98.94 370 SER A C 1
ATOM 2837 O O . SER A 1 370 ? 4.298 15.307 5.315 1.00 98.94 370 SER A O 1
ATOM 2839 N N . GLU A 1 371 ? 6.082 16.613 5.626 1.00 98.88 371 GLU A N 1
ATOM 2840 C CA . GLU A 1 371 ? 5.311 17.807 5.982 1.00 98.88 371 GLU A CA 1
ATOM 2841 C C . GLU A 1 371 ? 4.510 18.362 4.792 1.00 98.88 371 GLU A C 1
ATOM 2843 O O . GLU A 1 371 ? 3.392 18.848 4.973 1.00 98.88 371 GLU A O 1
ATOM 2848 N N . ALA A 1 372 ? 5.053 18.301 3.571 1.00 98.81 372 ALA A N 1
ATOM 2849 C CA . ALA A 1 372 ? 4.330 18.700 2.365 1.00 98.81 372 ALA A CA 1
ATOM 2850 C C . ALA A 1 372 ? 3.159 17.761 2.059 1.00 98.81 372 ALA A C 1
ATOM 2852 O O . ALA A 1 372 ? 2.069 18.245 1.763 1.00 98.81 372 ALA A O 1
ATOM 2853 N N . VAL A 1 373 ? 3.354 16.450 2.207 1.00 98.88 373 VAL A N 1
ATOM 2854 C CA . VAL A 1 373 ? 2.291 15.448 2.074 1.00 98.88 373 VAL A CA 1
ATOM 2855 C C . VAL A 1 373 ? 1.203 15.662 3.122 1.00 98.88 373 VAL A C 1
ATOM 2857 O O . VAL A 1 373 ? 0.031 15.665 2.764 1.00 98.88 373 VAL A O 1
ATOM 2860 N N . ALA A 1 374 ? 1.553 15.908 4.390 1.00 98.81 374 ALA A N 1
ATOM 2861 C CA . ALA A 1 374 ? 0.564 16.192 5.434 1.00 98.81 374 ALA A CA 1
ATOM 2862 C C . ALA A 1 374 ? -0.318 17.410 5.088 1.00 98.81 374 ALA A C 1
ATOM 2864 O O . ALA A 1 374 ? -1.526 17.380 5.322 1.00 98.81 374 ALA A O 1
ATOM 2865 N N . ARG A 1 375 ? 0.265 18.454 4.474 1.00 98.81 375 ARG A N 1
ATOM 2866 C CA . ARG A 1 375 ? -0.482 19.620 3.970 1.00 98.81 375 ARG A CA 1
ATOM 2867 C C . ARG A 1 375 ? -1.360 19.284 2.766 1.00 98.81 375 ARG A C 1
ATOM 2869 O O . ARG A 1 375 ? -2.529 19.649 2.772 1.00 98.81 375 ARG A O 1
ATOM 2876 N N . LEU A 1 376 ? -0.813 18.610 1.749 1.00 98.75 376 LEU A N 1
ATOM 2877 C CA . LEU A 1 376 ? -1.564 18.215 0.549 1.00 98.75 376 LEU A CA 1
ATOM 2878 C C . LEU A 1 376 ? -2.756 17.335 0.921 1.00 98.75 376 LEU A C 1
ATOM 2880 O O . LEU A 1 376 ? -3.875 17.586 0.487 1.00 98.75 376 LEU A O 1
ATOM 2884 N N . ASN A 1 377 ? -2.539 16.364 1.804 1.00 98.81 377 ASN A N 1
ATOM 2885 C CA . ASN A 1 377 ? -3.586 15.486 2.301 1.00 98.81 377 ASN A CA 1
ATOM 2886 C C . ASN A 1 377 ? -4.565 16.161 3.273 1.00 98.81 377 ASN A C 1
ATOM 2888 O O . ASN A 1 377 ? -5.437 15.481 3.798 1.00 98.81 377 ASN A O 1
ATOM 2892 N N . GLN A 1 378 ? -4.422 17.464 3.531 1.00 98.31 378 GLN A N 1
ATOM 2893 C CA . GLN A 1 378 ? -5.281 18.227 4.434 1.00 98.31 378 GLN A CA 1
ATOM 2894 C C . GLN A 1 378 ? -5.422 17.580 5.814 1.00 98.31 378 GLN A C 1
ATOM 2896 O O . GLN A 1 378 ? -6.494 17.627 6.409 1.00 98.31 378 GLN A O 1
ATOM 2901 N N . VAL A 1 379 ? -4.360 16.956 6.328 1.00 97.81 379 VAL A N 1
ATOM 2902 C CA . VAL A 1 379 ? -4.433 16.294 7.631 1.00 97.81 379 VAL A CA 1
ATOM 2903 C C . VAL A 1 379 ? -4.555 17.360 8.711 1.00 97.81 379 VAL A C 1
ATOM 2905 O O . VAL A 1 379 ? -3.789 18.328 8.736 1.00 97.81 379 VAL A O 1
ATOM 2908 N N . ASN A 1 380 ? -5.504 17.174 9.622 1.00 94.00 380 ASN A N 1
ATOM 2909 C CA . ASN A 1 380 ? -5.666 18.035 10.780 1.00 94.00 380 ASN A CA 1
ATOM 2910 C C . ASN A 1 380 ? -4.320 18.173 11.541 1.00 94.00 380 ASN A C 1
ATOM 2912 O O . ASN A 1 380 ? -3.766 17.164 11.985 1.00 94.00 380 ASN A O 1
ATOM 2916 N N . PRO A 1 381 ? -3.783 19.393 11.754 1.00 92.88 381 PRO A N 1
ATOM 2917 C CA . PRO A 1 381 ? -2.478 19.585 12.392 1.00 92.88 381 PRO A CA 1
ATOM 2918 C C . PRO A 1 381 ? -2.364 19.003 13.807 1.00 92.88 381 PRO A C 1
ATOM 2920 O O . PRO A 1 381 ? -1.269 18.648 14.242 1.00 92.88 381 PRO A O 1
ATOM 2923 N N . GLN A 1 382 ? -3.474 18.885 14.544 1.00 94.75 382 GLN A N 1
ATOM 2924 C CA . GLN A 1 382 ? -3.481 18.249 15.860 1.00 94.75 382 GLN A CA 1
ATOM 2925 C C . GLN A 1 382 ? -3.332 16.723 15.773 1.00 94.75 382 GLN A C 1
ATOM 2927 O O . GLN A 1 382 ? -2.919 16.110 16.757 1.00 94.75 382 GLN A O 1
ATOM 2932 N N . GLN A 1 383 ? -3.598 16.119 14.619 1.00 97.81 383 GLN A N 1
ATOM 2933 C CA . GLN A 1 383 ? -3.546 14.680 14.366 1.00 97.81 383 GLN A CA 1
ATOM 2934 C C . GLN A 1 383 ? -2.224 14.221 13.733 1.00 97.81 383 GLN A C 1
ATOM 2936 O O . GLN A 1 383 ? -2.139 13.084 13.285 1.00 97.81 383 GLN A O 1
ATOM 2941 N N . VAL A 1 384 ? -1.185 15.062 13.686 1.00 98.38 384 VAL A N 1
ATOM 2942 C CA . VAL A 1 384 ? 0.086 14.726 13.023 1.00 98.38 384 VAL A CA 1
ATOM 2943 C C . VAL A 1 384 ? 1.256 14.700 14.003 1.00 98.38 384 VAL A C 1
ATOM 2945 O O . VAL A 1 384 ? 1.407 15.576 14.856 1.00 98.38 384 VAL A O 1
ATOM 2948 N N . ILE A 1 385 ? 2.124 13.700 13.849 1.00 98.75 385 ILE A N 1
ATOM 2949 C CA . ILE A 1 385 ? 3.431 13.593 14.500 1.00 98.75 385 ILE A CA 1
ATOM 2950 C C . ILE A 1 385 ? 4.481 13.266 13.434 1.00 98.75 385 ILE A C 1
ATOM 2952 O O . ILE A 1 385 ? 4.266 12.408 12.581 1.00 98.75 385 ILE A O 1
ATOM 2956 N N . PHE A 1 386 ? 5.645 13.909 13.518 1.00 98.88 386 PHE A N 1
ATOM 2957 C CA . PHE A 1 386 ? 6.811 13.586 12.696 1.00 98.88 386 PHE A CA 1
ATOM 2958 C C . PHE A 1 386 ? 7.904 12.983 13.576 1.00 98.88 386 PHE A C 1
ATOM 2960 O O . PHE A 1 386 ? 8.278 13.581 14.588 1.00 98.88 386 PHE A O 1
ATOM 2967 N N . ALA A 1 387 ? 8.439 11.826 13.193 1.00 98.88 387 ALA A N 1
ATOM 2968 C CA . ALA A 1 387 ? 9.523 11.168 13.915 1.00 98.88 387 ALA A CA 1
ATOM 2969 C C . ALA A 1 387 ? 10.660 10.771 12.980 1.00 98.88 387 ALA A C 1
ATOM 2971 O O . ALA A 1 387 ? 10.440 10.278 11.877 1.00 98.88 387 ALA A O 1
ATOM 2972 N N . GLN A 1 388 ? 11.892 10.950 13.442 1.00 98.88 388 GLN A N 1
ATOM 2973 C CA . GLN A 1 388 ? 13.048 10.485 12.697 1.00 98.88 388 GLN A CA 1
ATOM 2974 C C . GLN A 1 388 ? 13.290 8.995 12.971 1.00 98.88 388 GLN A C 1
ATOM 2976 O O . GLN A 1 388 ? 13.366 8.567 14.130 1.00 98.88 388 GLN A O 1
ATOM 2981 N N . GLN A 1 389 ? 13.447 8.217 11.904 1.00 98.88 389 GLN A N 1
ATOM 2982 C CA . GLN A 1 389 ? 13.978 6.860 11.970 1.00 98.88 389 GLN A CA 1
ATOM 2983 C C . GLN A 1 389 ? 15.381 6.895 12.585 1.00 98.88 389 GLN A C 1
ATOM 2985 O O . GLN A 1 389 ? 16.145 7.833 12.356 1.00 98.88 389 GLN A O 1
ATOM 2990 N N . ASN A 1 390 ? 15.750 5.875 13.351 1.00 98.75 390 ASN A N 1
ATOM 2991 C CA . ASN A 1 390 ? 17.121 5.743 13.817 1.00 98.75 390 ASN A CA 1
ATOM 2992 C C . ASN A 1 390 ? 18.074 5.591 12.604 1.00 98.75 390 ASN A C 1
ATOM 2994 O O . ASN A 1 390 ? 17.912 4.647 11.826 1.00 98.75 390 ASN A O 1
ATOM 2998 N N . PRO A 1 391 ? 19.058 6.490 12.405 1.00 98.62 391 PRO A N 1
ATOM 2999 C CA . PRO A 1 391 ? 19.984 6.388 11.275 1.00 98.62 391 PRO A CA 1
ATOM 3000 C C . PRO A 1 391 ? 20.782 5.075 11.277 1.00 98.62 391 PRO A C 1
ATOM 3002 O O . PRO A 1 391 ? 21.058 4.541 10.202 1.00 98.62 391 PRO A O 1
ATOM 3005 N N . ASP A 1 392 ? 21.068 4.512 12.455 1.00 98.56 392 ASP A N 1
ATOM 3006 C CA . ASP A 1 392 ? 21.843 3.276 12.588 1.00 98.56 392 ASP A CA 1
ATOM 3007 C C . ASP A 1 392 ? 21.124 2.072 11.971 1.00 98.56 392 ASP A C 1
ATOM 3009 O O . ASP A 1 392 ? 21.771 1.173 11.434 1.00 98.56 392 ASP A O 1
ATOM 3013 N N . VAL A 1 393 ? 19.786 2.026 12.037 1.00 98.50 393 VAL A N 1
ATOM 3014 C CA . VAL A 1 393 ? 19.025 0.915 11.440 1.00 98.50 393 VAL A CA 1
ATOM 3015 C C . VAL A 1 393 ? 18.866 1.091 9.934 1.00 98.50 393 VAL A C 1
ATOM 3017 O O . VAL A 1 393 ? 18.866 0.099 9.205 1.00 98.50 393 VAL A O 1
ATOM 3020 N N . ILE A 1 394 ? 18.819 2.336 9.437 1.00 98.50 394 ILE A N 1
ATOM 3021 C CA . ILE A 1 394 ? 18.849 2.589 7.989 1.00 98.50 394 ILE A CA 1
ATOM 3022 C C . ILE A 1 394 ? 20.157 2.054 7.402 1.00 98.50 394 ILE A C 1
ATOM 3024 O O . ILE A 1 394 ? 20.120 1.359 6.390 1.00 98.50 394 ILE A O 1
ATOM 3028 N N . ASP A 1 395 ? 21.292 2.293 8.069 1.00 98.38 395 ASP A N 1
ATOM 3029 C CA . ASP A 1 395 ? 22.617 1.786 7.673 1.00 98.38 395 ASP A CA 1
ATOM 3030 C C . ASP A 1 395 ? 22.763 0.252 7.762 1.00 98.38 395 ASP A C 1
ATOM 3032 O O . ASP A 1 395 ? 23.736 -0.309 7.246 1.00 98.38 395 ASP A O 1
ATOM 3036 N N . GLN A 1 396 ? 21.772 -0.427 8.347 1.00 98.00 396 GLN A N 1
ATOM 3037 C CA . GLN A 1 396 ? 21.648 -1.886 8.427 1.00 98.00 396 GLN A CA 1
ATOM 3038 C C . GLN A 1 396 ? 20.593 -2.463 7.465 1.00 98.00 396 GLN A C 1
ATOM 3040 O O . GLN A 1 396 ? 20.293 -3.650 7.528 1.00 98.00 396 GLN A O 1
ATOM 3045 N N . GLY A 1 397 ? 20.033 -1.650 6.562 1.00 95.31 397 GLY A N 1
ATOM 3046 C CA . GLY A 1 397 ? 19.115 -2.112 5.514 1.00 95.31 397 GLY A CA 1
ATOM 3047 C C . GLY A 1 397 ? 17.640 -1.771 5.738 1.00 95.31 397 GLY A C 1
ATOM 3048 O O . GLY A 1 397 ? 16.806 -2.155 4.919 1.00 95.31 397 GLY A O 1
ATOM 3049 N N . VAL A 1 398 ? 17.296 -1.009 6.783 1.00 98.06 398 VAL A N 1
ATOM 3050 C CA . VAL A 1 398 ? 15.938 -0.473 6.998 1.00 98.06 398 VAL A CA 1
ATOM 3051 C C . VAL A 1 398 ? 15.729 0.760 6.113 1.00 98.06 398 VAL A C 1
ATOM 3053 O O . VAL A 1 398 ? 15.815 1.905 6.551 1.00 98.06 398 VAL A O 1
ATOM 3056 N N . PHE A 1 399 ? 15.504 0.546 4.818 1.00 96.31 399 PHE A N 1
ATOM 3057 C CA . PHE A 1 399 ? 15.336 1.643 3.857 1.00 96.31 399 PHE A CA 1
ATOM 3058 C C . PHE A 1 399 ? 13.965 2.343 3.945 1.00 96.31 399 PHE A C 1
ATOM 3060 O O . PHE A 1 399 ? 13.836 3.459 3.433 1.00 96.31 399 PHE A O 1
ATOM 3067 N N . HIS A 1 400 ? 12.980 1.713 4.594 1.00 98.69 400 HIS A N 1
ATOM 3068 C CA . HIS A 1 400 ? 11.637 2.226 4.898 1.00 98.69 400 HIS A CA 1
ATOM 3069 C C . HIS A 1 400 ? 11.223 1.822 6.320 1.00 98.69 400 HIS A C 1
ATOM 3071 O O . HIS A 1 400 ? 11.692 0.808 6.840 1.00 98.69 400 HIS A O 1
ATOM 3077 N N . ASN A 1 401 ? 10.336 2.600 6.947 1.00 98.81 401 ASN A N 1
ATOM 3078 C CA . ASN A 1 401 ? 9.856 2.326 8.305 1.00 98.81 401 ASN A CA 1
ATOM 3079 C C . ASN A 1 401 ? 9.124 0.984 8.422 1.00 98.81 401 ASN A C 1
ATOM 3081 O O . ASN A 1 401 ? 9.274 0.301 9.431 1.00 98.81 401 ASN A O 1
ATOM 3085 N N . ASP A 1 402 ? 8.369 0.586 7.401 1.00 98.50 402 ASP A N 1
ATOM 3086 C CA . ASP A 1 402 ? 7.665 -0.700 7.351 1.00 98.50 402 ASP A CA 1
ATOM 3087 C C . ASP A 1 402 ? 8.597 -1.929 7.333 1.00 98.50 402 ASP A C 1
ATOM 3089 O O . ASP A 1 402 ? 8.114 -3.054 7.312 1.00 98.50 402 ASP A O 1
ATOM 3093 N N . VAL A 1 403 ? 9.921 -1.756 7.371 1.00 98.44 403 VAL A N 1
ATOM 3094 C CA . VAL A 1 403 ? 10.897 -2.842 7.584 1.00 98.44 403 VAL A CA 1
ATOM 3095 C C . VAL A 1 403 ? 11.254 -3.007 9.072 1.00 98.44 403 VAL A C 1
ATOM 3097 O O . VAL A 1 403 ? 11.842 -4.015 9.458 1.00 98.44 403 VAL A O 1
ATOM 3100 N N . ILE A 1 404 ? 10.877 -2.057 9.938 1.00 98.75 404 ILE A N 1
ATOM 3101 C CA . ILE A 1 404 ? 11.254 -2.056 11.366 1.00 98.75 404 ILE A CA 1
ATOM 3102 C C . ILE A 1 404 ? 10.112 -1.706 12.336 1.00 98.75 404 ILE A C 1
ATOM 3104 O O . ILE A 1 404 ? 10.265 -1.857 13.553 1.00 98.75 404 ILE A O 1
ATOM 3108 N N . ALA A 1 405 ? 8.977 -1.224 11.825 1.00 98.88 405 ALA A N 1
ATOM 3109 C CA . ALA A 1 405 ? 7.788 -0.928 12.609 1.00 98.88 405 ALA A CA 1
ATOM 3110 C C . ALA A 1 405 ? 6.505 -0.988 11.767 1.00 98.88 405 ALA A C 1
ATOM 3112 O O . ALA A 1 405 ? 6.469 -0.516 10.631 1.00 98.88 405 ALA A O 1
ATOM 3113 N N . VAL A 1 406 ? 5.418 -1.466 12.371 1.00 98.88 406 VAL A N 1
ATOM 3114 C CA . VAL A 1 406 ? 4.070 -1.455 11.797 1.00 98.88 406 VAL A CA 1
ATOM 3115 C C . VAL A 1 406 ? 3.048 -1.040 12.855 1.00 98.88 406 VAL A C 1
ATOM 3117 O O . VAL A 1 406 ? 3.116 -1.440 14.015 1.00 98.88 406 VAL A O 1
ATOM 3120 N N . SER A 1 407 ? 2.094 -0.205 12.452 1.00 98.88 407 SER A N 1
ATOM 3121 C CA . SER A 1 407 ? 0.981 0.251 13.291 1.00 98.88 407 SER A CA 1
ATOM 3122 C C . SER A 1 407 ? -0.338 -0.361 12.842 1.00 98.88 407 SER A C 1
ATOM 3124 O O . SER A 1 407 ? -0.544 -0.566 11.645 1.00 98.88 407 SER A O 1
ATOM 3126 N N . ASN A 1 408 ? -1.242 -0.592 13.788 1.00 98.81 408 ASN A N 1
ATOM 3127 C CA . ASN A 1 408 ? -2.649 -0.868 13.532 1.00 98.81 408 ASN A CA 1
ATOM 3128 C C . ASN A 1 408 ? -3.470 -0.520 14.776 1.00 98.81 408 ASN A C 1
ATOM 3130 O O . ASN A 1 408 ? -3.121 -0.956 15.873 1.00 98.81 408 ASN A O 1
ATOM 3134 N N . ARG A 1 409 ? -4.578 0.215 14.612 1.00 98.25 409 ARG A N 1
ATOM 3135 C CA . ARG A 1 409 ? -5.417 0.670 15.737 1.00 98.25 409 ARG A CA 1
ATOM 3136 C C . ARG A 1 409 ? -4.565 1.341 16.826 1.00 98.25 409 ARG A C 1
ATOM 3138 O O . ARG A 1 409 ? -3.782 2.236 16.532 1.00 98.25 409 ARG A O 1
ATOM 3145 N N . GLN A 1 410 ? -4.684 0.908 18.074 1.00 98.31 410 GLN A N 1
ATOM 3146 C CA . GLN A 1 410 ? -3.931 1.398 19.216 1.00 98.31 410 GLN A CA 1
ATOM 3147 C C . GLN A 1 410 ? -2.518 0.798 19.319 1.00 98.31 410 GLN A C 1
ATOM 3149 O O . GLN A 1 410 ? -1.747 1.226 20.176 1.00 98.31 410 GLN A O 1
ATOM 3154 N N . VAL A 1 411 ? -2.169 -0.191 18.488 1.00 98.88 411 VAL A N 1
ATOM 3155 C CA . VAL A 1 411 ? -0.909 -0.941 18.580 1.00 98.88 411 VAL A CA 1
ATOM 3156 C C . VAL A 1 411 ? 0.150 -0.371 17.639 1.00 98.88 411 VAL A C 1
ATOM 3158 O O . VAL A 1 411 ? -0.078 -0.204 16.439 1.00 98.88 411 VAL A O 1
ATOM 3161 N N . LEU A 1 412 ? 1.348 -0.145 18.179 1.00 98.94 412 LEU A N 1
ATOM 3162 C CA . LEU A 1 412 ? 2.579 0.030 17.410 1.00 98.94 412 LEU A CA 1
ATOM 3163 C C . LEU A 1 412 ? 3.523 -1.134 17.724 1.00 98.94 412 LEU A C 1
ATOM 3165 O O . LEU A 1 412 ? 4.078 -1.201 18.820 1.00 98.94 412 LEU A O 1
ATOM 3169 N N . PHE A 1 413 ? 3.699 -2.038 16.762 1.00 98.88 413 PHE A N 1
ATOM 3170 C CA . PHE A 1 413 ? 4.653 -3.141 16.832 1.00 98.88 413 PHE A CA 1
ATOM 3171 C C . PHE A 1 413 ? 5.961 -2.710 16.168 1.00 98.88 413 PHE A C 1
ATOM 3173 O O . PHE A 1 413 ? 6.003 -2.495 14.956 1.00 98.88 413 PHE A O 1
ATOM 3180 N N . CYS A 1 414 ? 7.022 -2.523 16.951 1.00 98.88 414 CYS A N 1
ATOM 3181 C CA . CYS A 1 414 ? 8.282 -1.982 16.448 1.00 98.88 414 CYS A CA 1
ATOM 3182 C C . CYS A 1 414 ? 9.505 -2.583 17.133 1.00 98.88 414 CYS A C 1
ATOM 3184 O O . CYS A 1 414 ? 9.453 -3.067 18.261 1.00 98.88 414 CYS A O 1
ATOM 3186 N N . HIS A 1 415 ? 10.648 -2.519 16.459 1.00 98.88 415 HIS A N 1
ATOM 3187 C CA . HIS A 1 415 ? 11.922 -2.855 17.080 1.00 98.88 415 HIS A CA 1
ATOM 3188 C C . HIS A 1 415 ? 12.327 -1.794 18.119 1.00 98.88 415 HIS A C 1
ATOM 3190 O O . HIS A 1 415 ? 12.062 -0.603 17.939 1.00 98.88 415 HIS A O 1
ATOM 3196 N N . GLN A 1 416 ? 13.055 -2.178 19.173 1.00 98.69 416 GLN A N 1
ATOM 3197 C CA . GLN A 1 416 ? 13.503 -1.235 20.211 1.00 98.69 416 GLN A CA 1
ATOM 3198 C C . GLN A 1 416 ? 14.453 -0.135 19.688 1.00 98.69 416 GLN A C 1
ATOM 3200 O O . GLN A 1 416 ? 14.669 0.883 20.339 1.00 98.69 416 GLN A O 1
ATOM 3205 N N . GLN A 1 417 ? 15.067 -0.373 18.525 1.00 98.81 417 GLN A N 1
ATOM 3206 C CA . GLN A 1 417 ? 15.997 0.549 17.865 1.00 98.81 417 GLN A CA 1
ATOM 3207 C C . GLN A 1 417 ? 15.357 1.287 16.682 1.00 98.81 417 GLN A C 1
ATOM 3209 O O . GLN A 1 417 ? 16.091 1.902 15.914 1.00 98.81 417 GLN A O 1
ATOM 3214 N N . ALA A 1 418 ? 14.034 1.211 16.491 1.00 98.75 418 ALA A N 1
ATOM 3215 C CA . ALA A 1 418 ? 13.376 1.767 15.312 1.00 98.75 418 ALA A CA 1
ATOM 3216 C C . ALA A 1 418 ? 13.599 3.285 15.193 1.00 98.75 418 ALA A C 1
ATOM 3218 O O . ALA A 1 418 ? 14.015 3.760 14.138 1.00 98.75 418 ALA A O 1
ATOM 3219 N N . PHE A 1 419 ? 13.390 4.061 16.257 1.00 98.88 419 PHE A N 1
ATOM 3220 C CA . PHE A 1 419 ? 13.364 5.530 16.173 1.00 98.88 419 PHE A CA 1
ATOM 3221 C C . PHE A 1 419 ? 14.518 6.196 16.933 1.00 98.88 419 PHE A C 1
ATOM 3223 O O . PHE A 1 419 ? 14.898 5.751 18.013 1.00 98.88 419 PHE A O 1
ATOM 3230 N N . ALA A 1 420 ? 15.034 7.323 16.426 1.00 98.19 420 ALA A N 1
ATOM 3231 C CA . ALA A 1 420 ? 16.174 8.029 17.035 1.00 98.19 420 ALA A CA 1
ATOM 3232 C C . ALA A 1 420 ? 15.888 8.540 18.466 1.00 98.19 420 ALA A C 1
ATOM 3234 O O . ALA A 1 420 ? 16.783 8.649 19.300 1.00 98.19 420 ALA A O 1
ATOM 3235 N N . ARG A 1 421 ? 14.623 8.868 18.754 1.00 98.19 421 ARG A N 1
ATOM 3236 C CA . ARG A 1 421 ? 14.124 9.362 20.051 1.00 98.19 421 ARG A CA 1
ATOM 3237 C C . ARG A 1 421 ? 12.934 8.526 20.525 1.00 98.19 421 ARG A C 1
ATOM 3239 O O . ARG A 1 421 ? 11.871 9.054 20.850 1.00 98.19 421 ARG A O 1
ATOM 3246 N N . GLN A 1 422 ? 13.096 7.203 20.484 1.00 98.75 422 GLN A N 1
ATOM 3247 C CA . GLN A 1 422 ? 12.003 6.245 20.667 1.00 98.75 422 GLN A CA 1
ATOM 3248 C C . GLN A 1 422 ? 11.247 6.435 21.985 1.00 98.75 422 GLN A C 1
ATOM 3250 O O . GLN A 1 422 ? 10.028 6.558 21.966 1.00 98.75 422 GLN A O 1
ATOM 3255 N N . SER A 1 423 ? 11.947 6.565 23.115 1.00 98.56 423 SER A N 1
ATOM 3256 C CA . SER A 1 423 ? 11.293 6.774 24.416 1.00 98.56 423 SER A CA 1
ATOM 3257 C C . SER A 1 423 ? 10.402 8.028 24.430 1.00 98.56 423 SER A C 1
ATOM 3259 O O . SER A 1 423 ? 9.256 7.967 24.880 1.00 98.56 423 SER A O 1
ATOM 3261 N N . GLN A 1 424 ? 10.871 9.144 23.851 1.00 98.75 424 GLN A N 1
ATOM 3262 C CA . GLN A 1 424 ? 10.069 10.367 23.742 1.00 98.75 424 GLN A CA 1
ATOM 3263 C C . GLN A 1 424 ? 8.879 10.195 22.790 1.00 98.75 424 GLN A C 1
ATOM 3265 O O . GLN A 1 424 ? 7.784 10.664 23.097 1.00 98.75 424 GLN A O 1
ATOM 3270 N N . LEU A 1 425 ? 9.070 9.512 21.656 1.00 98.81 425 LEU A N 1
ATOM 3271 C CA . LEU A 1 425 ? 7.992 9.227 20.708 1.00 98.81 425 LEU A CA 1
ATOM 3272 C C . LEU A 1 425 ? 6.892 8.379 21.355 1.00 98.81 425 LEU A C 1
ATOM 3274 O O . LEU A 1 425 ? 5.721 8.740 21.282 1.00 98.81 425 LEU A O 1
ATOM 3278 N N . LEU A 1 426 ? 7.260 7.285 22.023 1.00 98.81 426 LEU A N 1
ATOM 3279 C CA . LEU A 1 426 ? 6.302 6.383 22.660 1.00 98.81 426 LEU A CA 1
ATOM 3280 C C . LEU A 1 426 ? 5.589 7.047 23.842 1.00 98.81 426 LEU A C 1
ATOM 3282 O O . LEU A 1 426 ? 4.403 6.809 24.050 1.00 98.81 426 LEU A O 1
ATOM 3286 N N . ALA A 1 427 ? 6.273 7.910 24.602 1.00 98.56 427 ALA A N 1
ATOM 3287 C CA . ALA A 1 427 ? 5.635 8.727 25.634 1.00 98.56 427 ALA A CA 1
ATOM 3288 C C . ALA A 1 427 ? 4.622 9.722 25.040 1.00 98.56 427 ALA A C 1
ATOM 3290 O O . ALA A 1 427 ? 3.517 9.851 25.564 1.00 98.56 427 ALA A O 1
ATOM 3291 N N . ASN A 1 428 ? 4.963 10.376 23.925 1.00 98.50 428 ASN A N 1
ATOM 3292 C CA . ASN A 1 428 ? 4.052 11.276 23.218 1.00 98.50 428 ASN A CA 1
ATOM 3293 C C . ASN A 1 428 ? 2.822 10.525 22.678 1.00 98.50 428 ASN A C 1
ATOM 3295 O O . ASN A 1 428 ? 1.695 10.968 22.872 1.00 98.50 428 ASN A O 1
ATOM 3299 N N . LEU A 1 429 ? 3.014 9.354 22.064 1.00 98.50 429 LEU A N 1
ATOM 3300 C CA . LEU A 1 429 ? 1.910 8.520 21.579 1.00 98.50 429 LEU A CA 1
ATOM 3301 C C . LEU A 1 429 ? 1.007 8.043 22.723 1.00 98.50 429 LEU A C 1
ATOM 3303 O O . LEU A 1 429 ? -0.205 8.200 22.620 1.00 98.50 429 LEU A O 1
ATOM 3307 N N . ARG A 1 430 ? 1.577 7.581 23.847 1.00 98.19 430 ARG A N 1
ATOM 3308 C CA . ARG A 1 430 ? 0.813 7.236 25.064 1.00 98.19 430 ARG A CA 1
ATOM 3309 C C . ARG A 1 430 ? -0.059 8.387 25.569 1.00 98.19 430 ARG A C 1
ATOM 3311 O O . ARG A 1 430 ? -1.150 8.143 26.065 1.00 98.19 430 ARG A O 1
ATOM 3318 N N . ALA A 1 431 ? 0.419 9.625 25.458 1.00 97.25 431 ALA A N 1
ATOM 3319 C CA . ALA A 1 431 ? -0.317 10.800 25.915 1.00 97.25 431 ALA A CA 1
ATOM 3320 C C . ALA A 1 431 ? -1.411 11.266 24.937 1.00 97.25 431 ALA A C 1
ATOM 3322 O O . ALA A 1 431 ? -2.324 11.973 25.355 1.00 97.25 431 ALA A O 1
ATOM 3323 N N . ARG A 1 432 ? -1.309 10.927 23.643 1.00 94.94 432 ARG A N 1
ATOM 3324 C CA . ARG A 1 432 ? -2.196 11.456 22.587 1.00 94.94 432 ARG A CA 1
ATOM 3325 C C . ARG A 1 432 ? -3.110 10.415 21.941 1.00 94.94 432 ARG A C 1
ATOM 3327 O O . ARG A 1 432 ? -4.031 10.804 21.232 1.00 94.94 432 ARG A O 1
ATOM 3334 N N . VAL A 1 433 ? -2.864 9.126 22.158 1.00 96.56 433 VAL A N 1
ATOM 3335 C CA . VAL A 1 433 ? -3.658 8.021 21.613 1.00 96.56 433 VAL A CA 1
ATOM 3336 C C . VAL A 1 433 ? -4.207 7.194 22.772 1.00 96.56 433 VAL A C 1
ATOM 3338 O O . VAL A 1 433 ? -3.463 6.533 23.498 1.00 96.56 433 VAL A O 1
ATOM 3341 N N . ASN A 1 434 ? -5.527 7.234 22.949 1.00 92.94 434 ASN A N 1
ATOM 3342 C CA . ASN A 1 434 ? -6.202 6.483 24.002 1.00 92.94 434 ASN A CA 1
ATOM 3343 C C . ASN A 1 434 ? -5.997 4.975 23.807 1.00 92.94 434 ASN A C 1
ATOM 3345 O O . ASN A 1 434 ? -6.156 4.458 22.704 1.00 92.94 434 ASN A O 1
ATOM 3349 N N . GLY A 1 435 ? -5.638 4.274 24.885 1.00 95.38 435 GLY A N 1
ATOM 3350 C CA . GLY A 1 435 ? -5.387 2.831 24.846 1.00 95.38 435 GLY A CA 1
ATOM 3351 C C . GLY A 1 435 ? -4.122 2.423 24.084 1.00 95.38 435 GLY A C 1
ATOM 3352 O O . GLY A 1 435 ? -3.963 1.242 23.792 1.00 95.38 435 GLY A O 1
ATOM 3353 N N . PHE A 1 436 ? -3.230 3.365 23.752 1.00 98.56 436 PHE A N 1
ATOM 3354 C CA . PHE A 1 436 ? -2.018 3.065 22.995 1.00 98.56 436 PHE A CA 1
ATOM 3355 C C . PHE A 1 436 ? -1.151 1.991 23.658 1.00 98.56 436 PHE A C 1
ATOM 3357 O O . PHE A 1 436 ? -0.778 2.098 24.829 1.00 98.56 436 PHE A O 1
ATOM 3364 N N . MET A 1 437 ? -0.764 1.001 22.858 1.00 98.62 437 MET A N 1
ATOM 3365 C CA . MET A 1 437 ? 0.088 -0.110 23.249 1.00 98.62 437 MET A CA 1
ATOM 3366 C C . MET A 1 437 ? 1.300 -0.183 22.320 1.00 98.62 437 MET A C 1
ATOM 3368 O O . MET A 1 437 ? 1.181 -0.447 21.126 1.00 98.62 437 MET A O 1
ATOM 3372 N N . ALA A 1 438 ? 2.487 0.031 22.882 1.00 98.69 438 ALA A N 1
ATOM 3373 C CA . ALA A 1 438 ? 3.739 -0.221 22.181 1.00 98.69 438 ALA A CA 1
ATOM 3374 C C . ALA A 1 438 ? 4.190 -1.657 22.461 1.00 98.69 438 ALA A C 1
ATOM 3376 O O . ALA A 1 438 ? 4.375 -2.023 23.621 1.00 98.69 438 ALA A O 1
ATOM 3377 N N . ILE A 1 439 ? 4.386 -2.446 21.407 1.00 98.75 439 ILE A N 1
ATOM 3378 C CA . ILE A 1 439 ? 5.020 -3.763 21.480 1.00 98.75 439 ILE A CA 1
ATOM 3379 C C . ILE A 1 439 ? 6.438 -3.586 20.938 1.00 98.75 439 ILE A C 1
ATOM 3381 O O . ILE A 1 439 ? 6.654 -3.568 19.726 1.00 98.75 439 ILE A O 1
ATOM 3385 N N . GLU A 1 440 ? 7.387 -3.383 21.852 1.00 98.75 440 GLU A N 1
ATOM 3386 C CA . GLU A 1 440 ? 8.796 -3.153 21.528 1.00 98.75 440 GLU A CA 1
ATOM 3387 C C . GLU A 1 440 ? 9.572 -4.474 21.533 1.00 98.75 440 GLU A C 1
ATOM 3389 O O . GLU A 1 440 ? 9.668 -5.138 22.565 1.00 98.75 440 GLU A O 1
ATOM 3394 N N . VAL A 1 441 ? 10.162 -4.841 20.394 1.00 98.75 441 VAL A N 1
ATOM 3395 C CA . VAL A 1 441 ? 10.997 -6.047 20.277 1.00 98.75 441 VAL A CA 1
ATOM 3396 C C . VAL A 1 441 ? 12.429 -5.723 20.694 1.00 98.75 441 VAL A C 1
ATOM 3398 O O . VAL A 1 441 ? 13.070 -4.888 20.042 1.00 98.75 441 VAL A O 1
ATOM 3401 N N . PRO A 1 442 ? 12.964 -6.341 21.759 1.00 98.50 442 PRO A N 1
ATOM 3402 C CA . PRO A 1 442 ? 14.331 -6.093 22.178 1.00 98.50 442 PRO A CA 1
ATOM 3403 C C . PRO A 1 442 ? 15.329 -6.788 21.240 1.00 98.50 442 PRO A C 1
ATOM 3405 O O . PRO A 1 442 ? 15.131 -7.931 20.828 1.00 98.50 442 PRO A O 1
ATOM 3408 N N . ALA A 1 443 ? 16.465 -6.135 20.994 1.00 98.25 443 ALA A N 1
ATOM 3409 C CA . ALA A 1 443 ? 17.572 -6.635 20.181 1.00 98.25 443 ALA A CA 1
ATOM 3410 C C . ALA A 1 443 ? 18.188 -7.926 20.744 1.00 98.25 443 ALA A C 1
ATOM 3412 O O . ALA A 1 443 ? 18.868 -8.655 20.029 1.00 98.25 443 ALA A O 1
ATOM 3413 N N . THR A 1 444 ? 17.951 -8.218 22.029 1.00 98.19 444 THR A N 1
ATOM 3414 C CA . THR A 1 444 ? 18.345 -9.476 22.676 1.00 98.19 444 THR A CA 1
ATOM 3415 C C . THR A 1 444 ? 17.487 -10.670 22.253 1.00 98.19 444 THR A C 1
ATOM 3417 O O . THR A 1 444 ? 17.928 -11.798 22.444 1.00 98.19 444 THR A O 1
ATOM 3420 N N . GLN A 1 445 ? 16.278 -10.450 21.720 1.00 98.12 445 GLN A N 1
ATOM 3421 C CA . GLN A 1 445 ? 15.405 -11.509 21.191 1.00 98.12 445 GLN A CA 1
ATOM 3422 C C . GLN A 1 445 ? 15.450 -11.575 19.661 1.00 98.12 445 GLN A C 1
ATOM 3424 O O . GLN A 1 445 ? 15.528 -12.665 19.100 1.00 98.12 445 GLN A O 1
ATOM 3429 N N . VAL A 1 446 ? 15.422 -10.422 18.987 1.00 98.62 446 VAL A N 1
ATOM 3430 C CA . VAL A 1 446 ? 15.513 -10.324 17.523 1.00 98.62 446 VAL A CA 1
ATOM 3431 C C . VAL A 1 446 ? 16.457 -9.185 17.183 1.00 98.62 446 VAL A C 1
ATOM 3433 O O . VAL A 1 446 ? 16.156 -8.042 17.504 1.00 98.62 446 VAL A O 1
ATOM 3436 N N . SER A 1 447 ? 17.590 -9.469 16.541 1.00 98.75 447 SER A N 1
ATOM 3437 C CA . SER A 1 447 ? 18.520 -8.414 16.126 1.00 98.75 447 SER A CA 1
ATOM 3438 C C . SER A 1 447 ? 17.968 -7.608 14.939 1.00 98.75 447 SER A C 1
ATOM 3440 O O . SER A 1 447 ? 17.095 -8.076 14.206 1.00 98.75 447 SER A O 1
ATOM 3442 N N . VAL A 1 448 ? 18.521 -6.418 14.671 1.00 98.44 448 VAL A N 1
ATOM 3443 C CA . VAL A 1 448 ? 18.163 -5.641 13.463 1.00 98.44 448 VAL A CA 1
ATOM 3444 C C . VAL A 1 448 ? 18.465 -6.430 12.183 1.00 98.44 448 VAL A C 1
ATOM 3446 O O . VAL A 1 448 ? 17.675 -6.397 11.244 1.00 98.44 448 VAL A O 1
ATOM 3449 N N . SER A 1 449 ? 19.562 -7.193 12.155 1.00 97.88 449 SER A N 1
ATOM 3450 C CA . SER A 1 449 ? 19.898 -8.078 11.030 1.00 97.88 449 SER A CA 1
ATOM 3451 C C . SER A 1 449 ? 18.824 -9.149 10.805 1.00 97.88 449 SER A C 1
ATOM 3453 O O . SER A 1 449 ? 18.431 -9.418 9.667 1.00 97.88 449 SER A O 1
ATOM 3455 N N . ASP A 1 450 ? 18.307 -9.748 11.878 1.00 98.31 450 ASP A N 1
ATOM 3456 C CA . ASP A 1 450 ? 17.254 -10.764 11.779 1.00 98.31 450 ASP A CA 1
ATOM 3457 C C . ASP A 1 450 ? 15.933 -10.127 11.345 1.00 98.31 450 ASP A C 1
ATOM 3459 O O . ASP A 1 450 ? 15.246 -10.658 10.475 1.00 98.31 450 ASP A O 1
ATOM 3463 N N . ALA A 1 451 ? 15.609 -8.940 11.864 1.00 97.88 451 ALA A N 1
ATOM 3464 C CA . ALA A 1 451 ? 14.449 -8.167 11.430 1.00 97.88 451 ALA A CA 1
ATOM 3465 C C . ALA A 1 451 ? 14.493 -7.858 9.920 1.00 97.88 451 ALA A C 1
ATOM 3467 O O . ALA A 1 451 ? 13.503 -8.076 9.221 1.00 97.88 451 ALA A O 1
ATOM 3468 N N . VAL A 1 452 ? 15.649 -7.421 9.402 1.00 96.62 452 VAL A N 1
ATOM 3469 C CA . VAL A 1 452 ? 15.854 -7.109 7.976 1.00 96.62 452 VAL A CA 1
ATOM 3470 C C . VAL A 1 452 ? 15.885 -8.364 7.106 1.00 96.62 452 VAL A C 1
ATOM 3472 O O . VAL A 1 452 ? 15.429 -8.321 5.971 1.00 96.62 452 VAL A O 1
ATOM 3475 N N . SER A 1 453 ? 16.415 -9.490 7.582 1.00 97.06 453 SER A N 1
ATOM 3476 C CA . SER A 1 453 ? 16.469 -10.720 6.776 1.00 97.06 453 SER A CA 1
ATOM 3477 C C . SER A 1 453 ? 15.145 -11.485 6.747 1.00 97.06 453 SER A C 1
ATOM 3479 O O . SER A 1 453 ? 14.826 -12.085 5.724 1.00 97.06 453 SER A O 1
ATOM 3481 N N . THR A 1 454 ? 14.365 -11.436 7.828 1.00 98.25 454 THR A N 1
ATOM 3482 C CA . THR A 1 454 ? 13.082 -12.150 7.948 1.00 98.25 454 THR A CA 1
ATOM 3483 C C . THR A 1 454 ? 11.870 -11.307 7.583 1.00 98.25 454 THR A C 1
ATOM 3485 O O . THR A 1 454 ? 10.802 -11.866 7.353 1.00 98.25 454 THR A O 1
ATOM 3488 N N . TYR A 1 455 ? 12.014 -9.977 7.534 1.00 98.25 455 TYR A N 1
ATOM 3489 C CA . TYR A 1 455 ? 10.920 -9.032 7.281 1.00 98.25 455 TYR A CA 1
ATOM 3490 C C . TYR A 1 455 ? 9.793 -9.115 8.327 1.00 98.25 455 TYR A C 1
ATOM 3492 O O . TYR A 1 455 ? 8.636 -8.825 8.023 1.00 98.25 455 TYR A O 1
ATOM 3500 N N . LEU A 1 456 ? 10.128 -9.441 9.583 1.00 98.56 456 LEU A N 1
ATOM 3501 C CA . LEU A 1 456 ? 9.182 -9.515 10.709 1.00 98.56 456 LEU A CA 1
ATOM 3502 C C . LEU A 1 456 ? 8.249 -8.296 10.793 1.00 98.56 456 LEU A C 1
ATOM 3504 O O . LEU A 1 456 ? 7.037 -8.441 10.954 1.00 98.56 456 LEU A O 1
ATOM 3508 N N . PHE A 1 457 ? 8.805 -7.091 10.670 1.00 98.69 457 PHE A N 1
ATOM 3509 C CA . PHE A 1 457 ? 8.030 -5.851 10.763 1.00 98.69 457 PHE A CA 1
ATOM 3510 C C . PHE A 1 457 ? 7.388 -5.424 9.445 1.00 98.69 457 PHE A C 1
ATOM 3512 O O . PHE A 1 457 ? 6.500 -4.578 9.465 1.00 98.69 457 PHE A O 1
ATOM 3519 N N . ASN A 1 458 ? 7.746 -6.062 8.326 1.00 98.69 458 ASN A N 1
ATOM 3520 C CA . ASN A 1 458 ? 7.028 -5.910 7.060 1.00 98.69 458 ASN A CA 1
ATOM 3521 C C . ASN A 1 458 ? 5.792 -6.815 6.984 1.00 98.69 458 ASN A C 1
ATOM 3523 O O . ASN A 1 458 ? 5.365 -7.254 5.914 1.00 98.69 458 ASN A O 1
ATOM 3527 N N . SER A 1 459 ? 5.211 -7.098 8.142 1.00 98.62 459 SER A N 1
ATOM 3528 C CA . SER A 1 459 ? 3.978 -7.842 8.307 1.00 98.62 459 SER A CA 1
ATOM 3529 C C . SER A 1 459 ? 2.756 -6.936 8.176 1.00 98.62 459 SER A C 1
ATOM 3531 O O . SER A 1 459 ? 2.822 -5.718 8.358 1.00 98.62 459 SER A O 1
ATOM 3533 N N . GLN A 1 460 ? 1.600 -7.522 7.860 1.00 98.88 460 GLN A N 1
ATOM 3534 C CA . GLN A 1 460 ? 0.325 -6.823 8.050 1.00 98.88 460 GLN A CA 1
ATOM 3535 C C . GLN A 1 460 ? -0.185 -7.139 9.451 1.00 98.88 460 GLN A C 1
ATOM 3537 O O . GLN A 1 460 ? -0.314 -8.307 9.803 1.00 98.88 460 GLN A O 1
ATOM 3542 N N . LEU A 1 461 ? -0.493 -6.106 10.228 1.00 98.81 461 LEU A N 1
ATOM 3543 C CA . LEU A 1 461 ? -1.194 -6.242 11.496 1.00 98.81 461 LEU A CA 1
ATOM 3544 C C . LEU A 1 461 ? -2.666 -5.905 11.244 1.00 98.81 461 LEU A C 1
ATOM 3546 O O . LEU A 1 461 ? -2.995 -4.743 11.031 1.00 98.81 461 LEU A O 1
ATOM 3550 N N . LEU A 1 462 ? -3.521 -6.926 11.186 1.00 98.62 462 LEU A N 1
ATOM 3551 C CA . LEU A 1 462 ? -4.928 -6.802 10.790 1.00 98.62 462 LEU A CA 1
ATOM 3552 C C . LEU A 1 462 ? -5.843 -6.945 12.006 1.00 98.62 462 LEU A C 1
ATOM 3554 O O . LEU A 1 462 ? -5.565 -7.768 12.871 1.00 98.62 462 LEU A O 1
ATOM 3558 N N . SER A 1 463 ? -6.937 -6.184 12.066 1.00 98.38 463 SER A N 1
ATOM 3559 C CA . SER A 1 463 ? -7.947 -6.295 13.131 1.00 98.38 463 SER A CA 1
ATOM 3560 C C . SER A 1 463 ? -9.103 -7.206 12.742 1.00 98.38 463 SER A C 1
ATOM 3562 O O . SER A 1 463 ? -9.660 -7.047 11.660 1.00 98.38 463 SER A O 1
ATOM 3564 N N . ARG A 1 464 ? -9.505 -8.090 13.657 1.00 95.06 464 ARG A N 1
ATOM 3565 C CA . ARG A 1 464 ? -10.751 -8.861 13.585 1.00 95.06 464 ARG A CA 1
ATOM 3566 C C . ARG A 1 464 ? -11.911 -8.117 14.238 1.00 95.06 464 ARG A C 1
ATOM 3568 O O . ARG A 1 464 ? -11.706 -7.148 14.971 1.00 95.06 464 ARG A O 1
ATOM 3575 N N . ASP A 1 465 ? -13.123 -8.604 13.990 1.00 90.19 465 ASP A N 1
ATOM 3576 C CA . ASP A 1 465 ? -14.366 -8.017 14.503 1.00 90.19 465 ASP A CA 1
ATOM 3577 C C . ASP A 1 465 ? -14.452 -8.025 16.038 1.00 90.19 465 ASP A C 1
ATOM 3579 O O . ASP A 1 465 ? -15.070 -7.143 16.630 1.00 90.19 465 ASP A O 1
ATOM 3583 N N . ASP A 1 466 ? -13.800 -8.988 16.696 1.00 89.94 466 ASP A N 1
ATOM 3584 C CA . ASP A 1 466 ? -13.718 -9.090 18.159 1.00 89.94 466 ASP A CA 1
ATOM 3585 C C . ASP A 1 466 ? -12.641 -8.180 18.786 1.00 89.94 466 ASP A C 1
ATOM 3587 O O . ASP A 1 466 ? -12.468 -8.169 20.005 1.00 89.94 466 ASP A O 1
ATOM 3591 N N . GLY A 1 467 ? -11.921 -7.404 17.968 1.00 91.00 467 GLY A N 1
ATOM 3592 C CA . GLY A 1 467 ? -10.847 -6.505 18.392 1.00 91.00 467 GLY A CA 1
ATOM 3593 C C . GLY A 1 467 ? -9.471 -7.167 18.507 1.00 91.00 467 GLY A C 1
ATOM 3594 O O . GLY A 1 467 ? -8.473 -6.456 18.660 1.00 91.00 467 GLY A O 1
ATOM 3595 N N . SER A 1 468 ? -9.387 -8.494 18.383 1.00 97.44 468 SER A N 1
ATOM 3596 C CA . SER A 1 468 ? -8.112 -9.202 18.295 1.00 97.44 468 SER A CA 1
ATOM 3597 C C . SER A 1 468 ? -7.391 -8.893 16.978 1.00 97.44 468 SER A C 1
ATOM 3599 O O . SER A 1 468 ? -7.965 -8.358 16.022 1.00 97.44 468 SER A O 1
ATOM 3601 N N . MET A 1 469 ? -6.095 -9.193 16.925 1.00 98.81 469 MET A N 1
ATOM 3602 C CA . MET A 1 469 ? -5.247 -8.930 15.771 1.00 98.81 469 MET A CA 1
ATOM 3603 C C . MET A 1 469 ? -4.576 -10.188 15.231 1.00 98.81 469 MET A C 1
ATOM 3605 O O . MET A 1 469 ? -4.201 -11.093 15.976 1.00 98.81 469 MET A O 1
ATOM 3609 N N . MET A 1 470 ? -4.378 -10.202 13.916 1.00 98.81 470 MET A N 1
ATOM 3610 C CA . MET A 1 470 ? -3.631 -11.226 13.192 1.00 98.81 470 MET A CA 1
ATOM 3611 C C . MET A 1 470 ? -2.378 -10.607 12.569 1.00 98.81 470 MET A C 1
ATOM 3613 O O . MET A 1 470 ? -2.467 -9.576 11.897 1.00 98.81 470 MET A O 1
ATOM 3617 N N . LEU A 1 471 ? -1.226 -11.256 12.751 1.00 98.75 471 LEU A N 1
ATOM 3618 C CA . LEU A 1 471 ? 0.012 -10.921 12.048 1.00 98.75 471 LEU A CA 1
ATOM 3619 C C . LEU A 1 471 ? 0.148 -11.752 10.771 1.00 98.75 471 LEU A C 1
ATOM 3621 O O . LEU A 1 471 ? 0.242 -12.978 10.821 1.00 98.75 471 LEU A O 1
ATOM 3625 N N . VAL A 1 472 ? 0.213 -11.073 9.627 1.00 98.88 472 VAL A N 1
ATOM 3626 C CA . VAL A 1 472 ? 0.490 -11.667 8.315 1.00 98.88 472 VAL A CA 1
ATOM 3627 C C . VAL A 1 472 ? 1.977 -11.558 8.016 1.00 98.88 472 VAL A C 1
ATOM 3629 O O . VAL A 1 472 ? 2.487 -10.455 7.835 1.00 98.88 472 VAL A O 1
ATOM 3632 N N . LEU A 1 473 ? 2.663 -12.690 7.942 1.00 98.75 473 LEU A N 1
ATOM 3633 C CA . LEU A 1 473 ? 4.119 -12.795 7.912 1.00 98.75 473 LEU A CA 1
ATOM 3634 C C . LEU A 1 473 ? 4.604 -13.467 6.617 1.00 98.75 473 LEU A C 1
ATOM 3636 O O . LEU A 1 473 ? 3.900 -14.326 6.073 1.00 98.75 473 LEU A O 1
ATOM 3640 N N . PRO A 1 474 ? 5.807 -13.127 6.129 1.00 98.50 474 PRO A N 1
ATOM 3641 C CA . PRO A 1 474 ? 6.462 -13.902 5.084 1.00 98.50 474 PRO A CA 1
ATOM 3642 C C . PRO A 1 474 ? 7.002 -15.233 5.637 1.00 98.50 474 PRO A C 1
ATOM 3644 O O . PRO A 1 474 ? 7.227 -15.391 6.841 1.00 98.50 474 PRO A O 1
ATOM 3647 N N . GLN A 1 475 ? 7.218 -16.198 4.746 1.00 98.44 475 GLN A N 1
ATOM 3648 C CA . GLN A 1 475 ? 7.704 -17.545 5.056 1.00 98.44 475 GLN A CA 1
ATOM 3649 C C . GLN A 1 475 ? 9.038 -17.548 5.831 1.00 98.44 475 GLN A C 1
ATOM 3651 O O . GLN A 1 475 ? 9.220 -18.355 6.744 1.00 98.44 475 GLN A O 1
ATOM 3656 N N . GLU A 1 476 ? 9.923 -16.593 5.554 1.00 98.19 476 GLU A N 1
ATOM 3657 C CA . GLU A 1 476 ? 11.235 -16.423 6.181 1.00 98.19 476 GLU A CA 1
ATOM 3658 C C . GLU A 1 476 ? 11.140 -16.226 7.706 1.00 98.19 476 GLU A C 1
ATOM 3660 O O . GLU A 1 476 ? 12.010 -16.685 8.449 1.00 98.19 476 GLU A O 1
ATOM 3665 N N . CYS A 1 477 ? 10.054 -15.618 8.206 1.00 98.56 477 CYS A N 1
ATOM 3666 C CA . CYS A 1 477 ? 9.803 -15.496 9.647 1.00 98.56 477 CYS A CA 1
ATOM 3667 C C . CYS A 1 477 ? 9.616 -16.855 10.329 1.00 98.56 477 CYS A C 1
ATOM 3669 O O . CYS A 1 477 ? 9.996 -17.014 11.487 1.00 98.56 477 CYS A O 1
ATOM 3671 N N . ARG A 1 478 ? 9.020 -17.828 9.630 1.00 98.50 478 ARG A N 1
ATOM 3672 C CA . ARG A 1 478 ? 8.795 -19.185 10.146 1.00 98.50 478 ARG A CA 1
ATOM 3673 C C . ARG A 1 478 ? 10.041 -20.057 10.032 1.00 98.50 478 ARG A C 1
ATOM 3675 O O . ARG A 1 478 ? 10.251 -20.936 10.862 1.00 98.50 478 ARG A O 1
ATOM 3682 N N . GLU A 1 479 ? 10.850 -19.829 9.005 1.00 98.44 479 GLU A N 1
ATOM 3683 C CA . GLU A 1 479 ? 12.087 -20.578 8.758 1.00 98.44 479 GLU A CA 1
ATOM 3684 C C . GLU A 1 479 ? 13.218 -20.159 9.704 1.00 98.44 479 GLU A C 1
ATOM 3686 O O . GLU A 1 479 ? 14.087 -20.966 10.040 1.00 98.44 479 GLU A O 1
ATOM 3691 N N . HIS A 1 480 ? 13.186 -18.920 10.195 1.00 98.56 480 HIS A N 1
ATOM 3692 C CA . HIS A 1 480 ? 14.157 -18.424 11.156 1.00 98.56 480 HIS A CA 1
ATOM 3693 C C . HIS A 1 480 ? 13.765 -18.767 12.604 1.00 98.56 480 HIS A C 1
ATOM 3695 O O . HIS A 1 480 ? 12.904 -18.125 13.204 1.00 98.56 480 HIS A O 1
ATOM 3701 N N . ALA A 1 481 ? 14.479 -19.715 13.221 1.00 98.19 481 ALA A N 1
ATOM 3702 C CA . ALA A 1 481 ? 14.157 -20.246 14.552 1.00 98.19 481 ALA A CA 1
ATOM 3703 C C . ALA A 1 481 ? 13.997 -19.177 15.655 1.00 98.19 481 ALA A C 1
ATOM 3705 O O . ALA A 1 481 ? 13.033 -19.235 16.413 1.00 98.19 481 ALA A O 1
ATOM 3706 N N . GLY A 1 482 ? 14.905 -18.191 15.732 1.00 98.19 482 GLY A N 1
ATOM 3707 C CA . GLY A 1 482 ? 14.843 -17.123 16.746 1.00 98.19 482 GLY A CA 1
ATOM 3708 C C . GLY A 1 482 ? 13.590 -16.248 16.620 1.00 98.19 482 GLY A C 1
ATOM 3709 O O . GLY A 1 482 ? 12.805 -16.145 17.559 1.00 98.19 482 GLY A O 1
ATOM 3710 N N . VAL A 1 483 ? 13.358 -15.690 15.428 1.00 98.62 483 VAL A N 1
ATOM 3711 C CA . VAL A 1 483 ? 12.159 -14.908 15.093 1.00 98.62 483 VAL A CA 1
ATOM 3712 C C . VAL A 1 483 ? 10.870 -15.707 15.289 1.00 98.62 483 VAL A C 1
ATOM 3714 O O . VAL A 1 483 ? 9.930 -15.183 15.882 1.00 98.62 483 VAL A O 1
ATOM 3717 N N . TRP A 1 484 ? 10.811 -16.972 14.862 1.00 98.75 484 TRP A N 1
ATOM 3718 C CA . TRP A 1 484 ? 9.610 -17.787 15.061 1.00 98.75 484 TRP A CA 1
ATOM 3719 C C . TRP A 1 484 ? 9.343 -18.087 16.542 1.00 98.75 484 TRP A C 1
ATOM 3721 O O . TRP A 1 484 ? 8.190 -18.053 16.970 1.00 98.75 484 TRP A O 1
ATOM 3731 N N . CYS A 1 485 ? 10.386 -18.335 17.342 1.00 98.50 485 CYS A N 1
ATOM 3732 C CA . CYS A 1 485 ? 10.254 -18.485 18.794 1.00 98.50 485 CYS A CA 1
ATOM 3733 C C . CYS A 1 485 ? 9.683 -17.210 19.420 1.00 98.50 485 CYS A C 1
ATOM 3735 O O . CYS A 1 485 ? 8.660 -17.273 20.098 1.00 98.50 485 CYS A O 1
ATOM 3737 N N . TYR A 1 486 ? 10.273 -16.052 19.103 1.00 98.75 486 TYR A N 1
ATOM 3738 C CA . TYR A 1 486 ? 9.789 -14.751 19.564 1.00 98.75 486 TYR A CA 1
ATOM 3739 C C . TYR A 1 486 ? 8.323 -14.504 19.175 1.00 98.75 486 TYR A C 1
ATOM 3741 O O . TYR A 1 486 ? 7.522 -14.075 19.998 1.00 98.75 486 TYR A O 1
ATOM 3749 N N . LEU A 1 487 ? 7.941 -14.812 17.935 1.00 98.69 487 LEU A N 1
ATOM 3750 C CA . LEU A 1 487 ? 6.566 -14.659 17.460 1.00 98.69 487 LEU A CA 1
ATOM 3751 C C . LEU A 1 487 ? 5.568 -15.541 18.222 1.00 98.69 487 LEU A C 1
ATOM 3753 O O . LEU A 1 487 ? 4.448 -15.105 18.468 1.00 98.69 487 LEU A O 1
ATOM 3757 N N . ASN A 1 488 ? 5.950 -16.761 18.606 1.00 98.56 488 ASN A N 1
ATOM 3758 C CA . ASN A 1 488 ? 5.088 -17.630 19.414 1.00 98.56 488 ASN A CA 1
ATOM 3759 C C . ASN A 1 488 ? 5.018 -17.173 20.877 1.00 98.56 488 ASN A C 1
ATOM 3761 O O . ASN A 1 488 ? 3.961 -17.288 21.493 1.00 98.56 488 ASN A O 1
ATOM 3765 N N . GLU A 1 489 ? 6.101 -16.615 21.425 1.00 98.50 489 GLU A N 1
ATOM 3766 C CA . GLU A 1 489 ? 6.066 -15.937 22.727 1.00 98.50 489 GLU A CA 1
ATOM 3767 C C . GLU A 1 489 ? 5.133 -14.722 22.684 1.00 98.50 489 GLU A C 1
ATOM 3769 O O . GLU A 1 489 ? 4.304 -14.556 23.575 1.00 98.50 489 GLU A O 1
ATOM 3774 N N . LEU A 1 490 ? 5.212 -13.915 21.620 1.00 98.31 490 LEU A N 1
ATOM 3775 C CA . LEU A 1 490 ? 4.326 -12.776 21.389 1.00 98.31 490 LEU A CA 1
ATOM 3776 C C . LEU A 1 490 ? 2.864 -13.216 21.249 1.00 98.31 490 LEU A C 1
ATOM 3778 O O . LEU A 1 490 ? 1.991 -12.588 21.833 1.00 98.31 490 LEU A O 1
ATOM 3782 N N . LEU A 1 491 ? 2.600 -14.305 20.527 1.00 98.19 491 LEU A N 1
ATOM 3783 C CA . LEU A 1 491 ? 1.263 -14.883 20.368 1.00 98.19 491 LEU A CA 1
ATOM 3784 C C . LEU A 1 491 ? 0.666 -15.374 21.699 1.00 98.19 491 LEU A C 1
ATOM 3786 O O . LEU A 1 491 ? -0.543 -15.315 21.895 1.00 98.19 491 LEU A O 1
ATOM 3790 N N . ALA A 1 492 ? 1.505 -15.896 22.598 1.00 97.69 492 ALA A N 1
ATOM 3791 C CA . ALA A 1 492 ? 1.082 -16.397 23.905 1.00 97.69 492 ALA A CA 1
ATOM 3792 C C . ALA A 1 492 ? 1.008 -15.305 24.988 1.00 97.69 492 ALA A C 1
ATOM 3794 O O . ALA A 1 4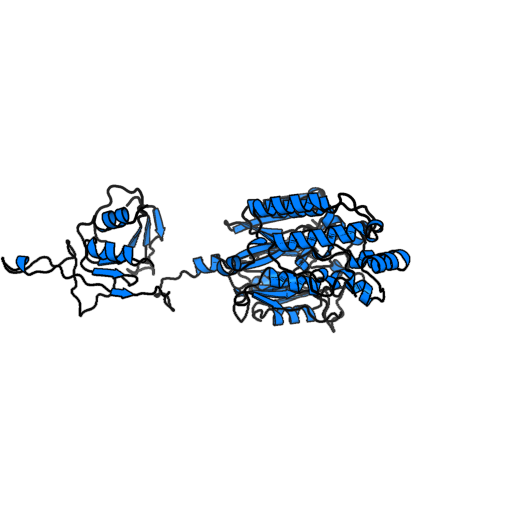92 ? 0.426 -15.533 26.050 1.00 97.69 492 ALA A O 1
ATOM 3795 N N . ALA A 1 493 ? 1.630 -14.147 24.757 1.00 97.81 493 ALA A N 1
ATOM 3796 C CA . ALA A 1 493 ? 1.645 -13.033 25.694 1.00 97.81 493 ALA A CA 1
ATOM 3797 C C . ALA A 1 493 ? 0.298 -12.292 25.731 1.00 97.81 493 ALA A C 1
ATOM 3799 O O . ALA A 1 493 ? -0.476 -12.317 24.780 1.00 97.81 493 ALA A O 1
ATOM 3800 N N . ASP A 1 494 ? 0.045 -11.560 26.817 1.00 97.88 494 ASP A N 1
ATOM 3801 C CA . ASP A 1 494 ? -1.173 -10.759 26.987 1.00 97.88 494 ASP A CA 1
ATOM 3802 C C . ASP A 1 494 ? -1.119 -9.476 26.143 1.00 97.88 494 ASP A C 1
ATOM 3804 O O . ASP A 1 494 ? -0.609 -8.435 26.563 1.00 97.88 494 ASP A O 1
ATOM 3808 N N . ASN A 1 495 ? -1.560 -9.584 24.892 1.00 98.31 495 ASN A N 1
ATOM 3809 C CA . ASN A 1 495 ? -1.638 -8.485 23.939 1.00 98.31 495 ASN A CA 1
ATOM 3810 C C . ASN A 1 495 ? -2.677 -8.789 22.837 1.00 98.31 495 ASN A C 1
ATOM 3812 O O . ASN A 1 495 ? -3.179 -9.908 22.759 1.00 98.31 495 ASN A O 1
ATOM 3816 N N . PRO A 1 496 ? -3.015 -7.820 21.962 1.00 98.38 496 PRO A N 1
ATOM 3817 C CA . PRO A 1 496 ? -4.035 -8.031 20.935 1.00 98.38 496 PRO A CA 1
ATOM 3818 C C . PRO A 1 496 ? -3.706 -9.097 19.879 1.00 98.38 496 PRO A C 1
ATOM 3820 O O . PRO A 1 496 ? -4.626 -9.552 19.204 1.00 98.38 496 PRO A O 1
ATOM 3823 N N . ILE A 1 497 ? -2.439 -9.477 19.675 1.00 98.69 497 ILE A N 1
ATOM 3824 C CA . ILE A 1 497 ? -2.045 -10.423 18.621 1.00 98.69 497 ILE A CA 1
ATOM 3825 C C . ILE A 1 497 ? -2.401 -11.846 19.056 1.00 98.69 497 ILE A C 1
ATOM 3827 O O . ILE A 1 497 ? -1.775 -12.404 19.949 1.00 98.69 497 ILE A O 1
ATOM 3831 N N . SER A 1 498 ? -3.383 -12.445 18.382 1.00 98.12 498 SER A N 1
ATOM 3832 C CA . SER A 1 498 ? -3.934 -13.770 18.712 1.00 98.12 498 SER A CA 1
ATOM 3833 C C . SER A 1 498 ? -3.822 -14.793 17.579 1.00 98.12 498 SER A C 1
ATOM 3835 O O . SER A 1 498 ? -4.147 -15.965 17.765 1.00 98.12 498 SER A O 1
ATOM 3837 N N . GLU A 1 499 ? -3.333 -14.383 16.404 1.00 98.50 499 GLU A N 1
ATOM 3838 C CA . GLU A 1 499 ? -3.110 -15.285 15.276 1.00 98.50 499 GLU A CA 1
ATOM 3839 C C . GLU A 1 499 ? -1.875 -14.891 14.461 1.00 98.50 499 GLU A C 1
ATOM 3841 O O . GLU A 1 499 ? -1.627 -13.713 14.192 1.00 98.50 499 GLU A O 1
ATOM 3846 N N . LEU A 1 500 ? -1.125 -15.901 14.015 1.00 98.75 500 LEU A N 1
ATOM 3847 C CA . LEU A 1 500 ? -0.038 -15.761 13.049 1.00 98.75 500 LEU A CA 1
ATOM 3848 C C . LEU A 1 500 ? -0.441 -16.448 11.742 1.00 98.75 500 LEU A C 1
ATOM 3850 O O . LEU A 1 500 ? -0.732 -17.646 11.725 1.00 98.75 500 LEU A O 1
ATOM 3854 N N . LYS A 1 501 ? -0.397 -15.716 10.630 1.00 98.69 501 LYS A N 1
ATOM 3855 C CA . LYS A 1 501 ? -0.675 -16.234 9.288 1.00 98.69 501 LYS A CA 1
ATOM 3856 C C . LYS A 1 501 ? 0.550 -16.045 8.405 1.00 98.69 501 LYS A C 1
ATOM 3858 O O . LYS A 1 501 ? 0.997 -14.927 8.192 1.00 98.69 501 LYS A O 1
ATOM 3863 N N . VAL A 1 502 ? 1.088 -17.139 7.877 1.00 98.75 502 VAL A N 1
ATOM 3864 C CA . VAL A 1 502 ? 2.310 -17.125 7.060 1.00 98.75 502 VAL A CA 1
ATOM 3865 C C . VAL A 1 502 ? 1.960 -17.327 5.588 1.00 98.75 502 VAL A C 1
ATOM 3867 O O . VAL A 1 502 ? 1.141 -18.192 5.271 1.00 98.75 502 VAL A O 1
ATOM 3870 N N . PHE A 1 503 ? 2.598 -16.561 4.703 1.00 98.56 503 PHE A N 1
ATOM 3871 C CA . PHE A 1 503 ? 2.490 -16.710 3.253 1.00 98.56 503 PHE A CA 1
ATOM 3872 C C . PHE A 1 503 ? 3.859 -16.871 2.599 1.00 98.56 503 PHE A C 1
ATOM 3874 O O . PHE A 1 503 ? 4.826 -16.201 2.960 1.00 98.56 503 PHE A O 1
ATOM 3881 N N . ASP A 1 504 ? 3.911 -17.723 1.579 1.00 98.25 504 ASP A N 1
ATOM 3882 C CA . ASP A 1 504 ? 5.055 -17.809 0.682 1.00 98.25 504 ASP A CA 1
ATOM 3883 C C . ASP A 1 504 ? 5.010 -16.666 -0.339 1.00 98.25 504 ASP A C 1
ATOM 3885 O O . ASP A 1 504 ? 4.178 -16.658 -1.245 1.00 98.25 504 ASP A O 1
ATOM 3889 N N . LEU A 1 505 ? 5.914 -15.701 -0.169 1.00 97.75 505 LEU A N 1
ATOM 3890 C CA . LEU A 1 505 ? 6.083 -14.532 -1.035 1.00 97.75 505 LEU A CA 1
ATOM 3891 C C . LEU A 1 505 ? 7.530 -14.429 -1.539 1.00 97.75 505 LEU A C 1
ATOM 3893 O O . LEU A 1 505 ? 8.030 -13.321 -1.751 1.00 97.75 505 LEU A O 1
ATOM 3897 N N . ARG A 1 506 ? 8.213 -15.574 -1.694 1.00 95.94 506 ARG A N 1
ATOM 3898 C CA . ARG A 1 506 ? 9.652 -15.649 -2.004 1.00 95.94 506 ARG A CA 1
ATOM 3899 C C . ARG A 1 506 ? 10.068 -14.775 -3.186 1.00 95.94 506 ARG A C 1
ATOM 3901 O O . ARG A 1 506 ? 11.105 -14.123 -3.107 1.00 95.94 506 ARG A O 1
ATOM 3908 N N . GLU A 1 507 ? 9.254 -14.684 -4.241 1.00 97.69 507 GLU A N 1
ATOM 3909 C CA . GLU A 1 507 ? 9.609 -13.881 -5.420 1.00 97.69 507 GLU A CA 1
ATOM 3910 C C . GLU A 1 507 ? 9.678 -12.375 -5.102 1.00 97.69 507 GLU A C 1
ATOM 3912 O O . GLU A 1 507 ? 10.589 -11.672 -5.546 1.00 97.69 507 GLU A O 1
ATOM 3917 N N . SER A 1 508 ? 8.747 -11.867 -4.284 1.00 97.12 508 SER A N 1
ATOM 3918 C CA . SER A 1 508 ? 8.764 -10.472 -3.822 1.00 97.12 508 SER A CA 1
ATOM 3919 C C . SER A 1 508 ? 9.843 -10.251 -2.755 1.00 97.12 508 SER A C 1
ATOM 3921 O O . SER A 1 508 ? 10.577 -9.258 -2.812 1.00 97.12 508 SER A O 1
ATOM 3923 N N . MET A 1 509 ? 9.994 -11.196 -1.821 1.00 97.00 509 MET A N 1
ATOM 3924 C CA . MET A 1 509 ? 11.002 -11.159 -0.756 1.00 97.00 509 MET A CA 1
ATOM 3925 C C . MET A 1 509 ? 12.432 -11.131 -1.307 1.00 97.00 509 MET A C 1
ATOM 3927 O O . MET A 1 509 ? 13.263 -10.375 -0.804 1.00 97.00 509 MET A O 1
ATOM 3931 N N . ALA A 1 510 ? 12.712 -11.842 -2.403 1.00 94.12 510 ALA A N 1
ATOM 3932 C CA . ALA A 1 510 ? 14.013 -11.823 -3.074 1.00 94.12 510 ALA A CA 1
ATOM 3933 C C . ALA A 1 510 ? 14.417 -10.418 -3.570 1.00 94.12 510 ALA A C 1
ATOM 3935 O O . ALA A 1 510 ? 15.598 -10.070 -3.582 1.00 94.12 510 ALA A O 1
ATOM 3936 N N . ASN A 1 511 ? 13.450 -9.557 -3.898 1.00 91.69 511 ASN A N 1
ATOM 3937 C CA . ASN A 1 511 ? 13.700 -8.149 -4.220 1.00 91.69 511 ASN A CA 1
ATOM 3938 C C . ASN A 1 511 ? 13.500 -7.193 -3.025 1.00 91.69 511 ASN A C 1
ATOM 3940 O O . ASN A 1 511 ? 13.649 -5.980 -3.180 1.00 91.69 511 ASN A O 1
ATOM 3944 N N . GLY A 1 512 ? 13.223 -7.716 -1.831 1.00 89.44 512 GLY A N 1
ATOM 3945 C CA . GLY A 1 512 ? 13.059 -6.947 -0.599 1.00 89.44 512 GLY A CA 1
ATOM 3946 C C . GLY A 1 512 ? 11.686 -6.304 -0.443 1.00 89.44 512 GLY A C 1
ATOM 3947 O O . GLY A 1 512 ? 11.604 -5.133 -0.083 1.00 89.44 512 GLY A O 1
ATOM 3948 N N . GLY A 1 513 ? 10.615 -7.042 -0.733 1.00 91.06 513 GLY A N 1
ATOM 3949 C CA . GLY A 1 513 ? 9.264 -6.648 -0.340 1.00 91.06 513 GLY A CA 1
ATOM 3950 C C . GLY A 1 513 ? 8.490 -7.811 0.263 1.00 91.06 513 GLY A C 1
ATOM 3951 O O . GLY A 1 513 ? 8.280 -8.823 -0.404 1.00 91.06 513 GLY A O 1
ATOM 3952 N N . GLY A 1 514 ? 8.046 -7.655 1.505 1.00 94.75 514 GLY A N 1
ATOM 3953 C CA . GLY A 1 514 ? 7.221 -8.632 2.207 1.00 94.75 514 GLY A CA 1
ATOM 3954 C C . GLY A 1 514 ? 5.717 -8.345 2.077 1.00 94.75 514 GLY A C 1
ATOM 3955 O O . GLY A 1 514 ? 5.288 -7.599 1.186 1.00 94.75 514 GLY A O 1
ATOM 3956 N N . PRO A 1 515 ? 4.890 -8.930 2.964 1.00 98.25 515 PRO A N 1
ATOM 3957 C CA . PRO A 1 515 ? 3.440 -8.765 2.951 1.00 98.25 515 PRO A CA 1
ATOM 3958 C C . PRO A 1 515 ? 2.977 -7.305 2.961 1.00 98.25 515 PRO A C 1
ATOM 3960 O O . PRO A 1 515 ? 2.049 -6.966 2.225 1.00 98.25 515 PRO A O 1
ATOM 3963 N N . ALA A 1 516 ? 3.604 -6.448 3.773 1.00 98.19 516 ALA A N 1
ATOM 3964 C CA . ALA A 1 516 ? 3.224 -5.047 3.907 1.00 98.19 516 ALA A CA 1
ATOM 3965 C C . ALA A 1 516 ? 3.660 -4.195 2.713 1.00 98.19 516 ALA A C 1
ATOM 3967 O O . ALA A 1 516 ? 2.887 -3.335 2.301 1.00 98.19 516 ALA A O 1
ATOM 3968 N N . CYS A 1 517 ? 4.833 -4.441 2.117 1.00 98.00 517 CYS A N 1
ATOM 3969 C CA . CYS A 1 517 ? 5.265 -3.687 0.934 1.00 98.00 517 CYS A CA 1
ATOM 3970 C C . CYS A 1 517 ? 4.285 -3.845 -0.238 1.00 98.00 517 CYS A C 1
ATOM 3972 O O . CYS A 1 517 ? 4.050 -2.895 -0.984 1.00 98.00 517 CYS A O 1
ATOM 3974 N N . LEU A 1 518 ? 3.695 -5.035 -0.388 1.00 98.62 518 LEU A N 1
ATOM 3975 C CA . LEU A 1 518 ? 2.749 -5.356 -1.459 1.00 98.62 518 LEU A CA 1
ATOM 3976 C C . LEU A 1 518 ? 1.376 -4.692 -1.307 1.00 98.62 518 LEU A C 1
ATOM 3978 O O . LEU A 1 518 ? 0.574 -4.836 -2.221 1.00 98.62 518 LEU A O 1
ATOM 3982 N N . ARG A 1 519 ? 1.085 -3.989 -0.202 1.00 98.81 519 ARG A N 1
ATOM 3983 C CA . ARG A 1 519 ? -0.262 -3.477 0.092 1.00 98.81 519 ARG A CA 1
ATOM 3984 C C . ARG A 1 519 ? -0.291 -2.030 0.565 1.00 98.81 519 ARG A C 1
ATOM 3986 O O . ARG A 1 519 ? 0.497 -1.609 1.414 1.00 98.81 519 ARG A O 1
ATOM 3993 N N . LEU A 1 520 ? -1.291 -1.300 0.094 1.00 98.88 520 LEU A N 1
ATOM 3994 C CA . LEU A 1 520 ? -1.634 0.057 0.484 1.00 98.88 520 LEU A CA 1
ATOM 3995 C C . LEU A 1 520 ? -2.906 0.021 1.329 1.00 98.88 520 LEU A C 1
ATOM 3997 O O . LEU A 1 520 ? -3.943 -0.460 0.880 1.00 98.88 520 LEU A O 1
ATOM 4001 N N . ARG A 1 521 ? -2.822 0.527 2.559 1.00 98.94 521 ARG A N 1
ATOM 4002 C CA . ARG A 1 521 ? -3.960 0.582 3.484 1.00 98.94 521 ARG A CA 1
ATOM 4003 C C . ARG A 1 521 ? -4.785 1.827 3.204 1.00 98.94 521 ARG A C 1
ATOM 4005 O O . ARG A 1 521 ? -4.246 2.933 3.242 1.00 98.94 521 ARG A O 1
ATOM 4012 N N . VAL A 1 522 ? -6.076 1.651 2.948 1.00 98.88 522 VAL A N 1
ATOM 4013 C CA . VAL A 1 522 ? -7.012 2.753 2.715 1.00 98.88 522 VAL A CA 1
ATOM 4014 C C . VAL A 1 522 ? -8.222 2.552 3.613 1.00 98.88 522 VAL A C 1
ATOM 4016 O O . VAL A 1 522 ? -9.024 1.648 3.394 1.00 98.88 522 VAL A O 1
ATOM 4019 N N . VAL A 1 523 ? -8.350 3.382 4.646 1.00 98.75 523 VAL A N 1
ATOM 4020 C CA . VAL A 1 523 ? -9.559 3.393 5.474 1.00 98.75 523 VAL A CA 1
ATOM 4021 C C . VAL A 1 523 ? -10.659 4.113 4.714 1.00 98.75 523 VAL A C 1
ATOM 4023 O O . VAL A 1 523 ? -10.464 5.251 4.291 1.00 98.75 523 VAL A O 1
ATOM 4026 N N . LEU A 1 524 ? -11.793 3.436 4.561 1.00 98.44 524 LEU A N 1
ATOM 4027 C CA . LEU A 1 524 ? -12.939 3.911 3.799 1.00 98.44 524 LEU A CA 1
ATOM 4028 C C . LEU A 1 524 ? -14.222 3.650 4.580 1.00 98.44 524 LEU A C 1
ATOM 4030 O O . LEU A 1 524 ? -14.417 2.533 5.069 1.00 98.44 524 LEU A O 1
ATOM 4034 N N . THR A 1 525 ? -15.115 4.634 4.652 1.00 96.50 525 THR A N 1
ATOM 4035 C CA . THR A 1 525 ? -16.506 4.458 5.097 1.00 96.50 525 THR A CA 1
ATOM 4036 C C . THR A 1 525 ? -17.271 3.541 4.141 1.00 96.50 525 THR A C 1
ATOM 4038 O O . THR A 1 525 ? -16.812 3.232 3.044 1.00 96.50 525 THR A O 1
ATOM 4041 N N . GLU A 1 526 ? -18.454 3.071 4.531 1.00 93.88 526 GLU A N 1
ATOM 4042 C CA . GLU A 1 526 ? -19.292 2.251 3.646 1.00 93.88 526 GLU A CA 1
ATOM 4043 C C . GLU A 1 526 ? -19.654 2.970 2.339 1.00 93.88 526 GLU A C 1
ATOM 4045 O O . GLU A 1 526 ? -19.650 2.364 1.268 1.00 93.88 526 GLU A O 1
ATOM 4050 N N . GLU A 1 527 ? -19.927 4.271 2.418 1.00 94.19 527 GLU A N 1
ATOM 4051 C CA . GLU A 1 527 ? -20.235 5.095 1.254 1.00 94.19 527 GLU A CA 1
ATOM 4052 C C . GLU A 1 527 ? -19.021 5.268 0.338 1.00 94.19 527 GLU A C 1
ATOM 4054 O O . GLU A 1 527 ? -19.134 5.079 -0.870 1.00 94.19 527 GLU A O 1
ATOM 4059 N N . GLU A 1 528 ? -17.848 5.550 0.904 1.00 98.12 528 GLU A N 1
ATOM 4060 C CA . GLU A 1 528 ? -16.604 5.654 0.137 1.00 98.12 528 GLU A CA 1
ATOM 4061 C C . GLU A 1 528 ? -16.220 4.304 -0.484 1.00 98.12 528 GLU A C 1
ATOM 4063 O O . GLU A 1 528 ? -15.829 4.255 -1.645 1.00 98.12 528 GLU A O 1
ATOM 4068 N N . ARG A 1 529 ? -16.393 3.179 0.226 1.00 97.50 529 ARG A N 1
ATOM 4069 C CA . ARG A 1 529 ? -16.146 1.838 -0.338 1.00 97.50 529 ARG A CA 1
ATOM 4070 C C . ARG A 1 529 ? -17.014 1.562 -1.563 1.00 97.50 529 ARG A C 1
ATOM 4072 O O . ARG A 1 529 ? -16.515 0.989 -2.524 1.00 97.50 529 ARG A O 1
ATOM 4079 N N . ARG A 1 530 ? -18.287 1.975 -1.544 1.00 96.25 530 ARG A N 1
ATOM 4080 C CA . ARG A 1 530 ? -19.185 1.862 -2.708 1.00 96.25 530 ARG A CA 1
ATOM 4081 C C . ARG A 1 530 ? -18.765 2.747 -3.883 1.00 96.25 530 ARG A C 1
ATOM 4083 O O . ARG A 1 530 ? -19.113 2.423 -5.013 1.00 96.25 530 ARG A O 1
ATOM 4090 N N . ALA A 1 531 ? -18.049 3.836 -3.615 1.00 97.81 531 ALA A N 1
ATOM 4091 C CA . ALA A 1 531 ? -17.559 4.771 -4.623 1.00 97.81 531 ALA A CA 1
ATOM 4092 C C . ALA A 1 531 ? -16.216 4.348 -5.254 1.00 97.81 531 ALA A C 1
ATOM 4094 O O . ALA A 1 531 ? -15.818 4.888 -6.286 1.00 97.81 531 ALA A O 1
ATOM 4095 N N . VAL A 1 532 ? -15.500 3.385 -4.662 1.00 98.56 532 VAL A N 1
ATOM 4096 C CA . VAL A 1 532 ? -14.337 2.755 -5.307 1.00 98.56 532 VAL A CA 1
ATOM 4097 C C . VAL A 1 532 ? -14.800 2.006 -6.556 1.00 98.56 532 VAL A C 1
ATOM 4099 O O . VAL A 1 532 ? -15.860 1.383 -6.550 1.00 98.56 532 VAL A O 1
ATOM 4102 N N . ASN A 1 533 ? -13.985 2.010 -7.616 1.00 98.62 533 ASN A N 1
ATOM 4103 C CA . ASN A 1 533 ? -14.233 1.203 -8.806 1.00 98.62 533 ASN A CA 1
ATOM 4104 C C . ASN A 1 533 ? -14.457 -0.275 -8.412 1.00 98.62 533 ASN A C 1
ATOM 4106 O O . ASN A 1 533 ? -13.518 -0.944 -7.970 1.00 98.62 533 ASN A O 1
ATOM 4110 N N . PRO A 1 534 ? -15.673 -0.822 -8.585 1.00 98.25 534 PRO A N 1
ATOM 4111 C CA . PRO A 1 534 ? -15.998 -2.149 -8.075 1.00 98.25 534 PRO A CA 1
ATOM 4112 C C . PRO A 1 534 ? -15.219 -3.263 -8.785 1.00 98.25 534 PRO A C 1
ATOM 4114 O O . PRO A 1 534 ? -15.047 -4.339 -8.215 1.00 98.25 534 PRO A O 1
ATOM 4117 N N . ALA A 1 535 ? -14.708 -3.012 -9.996 1.00 98.62 535 ALA A N 1
ATOM 4118 C CA . ALA A 1 535 ? -13.977 -3.997 -10.789 1.00 98.62 535 ALA A CA 1
ATOM 4119 C C . ALA A 1 535 ? -12.612 -4.384 -10.192 1.00 98.62 535 ALA A C 1
ATOM 4121 O O . ALA A 1 535 ? -12.038 -5.392 -10.598 1.00 98.62 535 ALA A O 1
ATOM 4122 N N . VAL A 1 536 ? -12.095 -3.620 -9.220 1.00 98.81 536 VAL A N 1
ATOM 4123 C CA . VAL A 1 536 ? -10.829 -3.943 -8.540 1.00 98.81 536 VAL A CA 1
ATOM 4124 C C . VAL A 1 536 ? -11.005 -4.602 -7.171 1.00 98.81 536 VAL A C 1
ATOM 4126 O O . VAL A 1 536 ? -10.013 -4.959 -6.534 1.00 98.81 536 VAL A O 1
ATOM 4129 N N . MET A 1 537 ? -12.240 -4.757 -6.692 1.00 98.75 537 MET A N 1
ATOM 4130 C CA . MET A 1 537 ? -12.514 -5.365 -5.389 1.00 98.75 537 MET A CA 1
ATOM 4131 C C . MET A 1 537 ? -12.368 -6.887 -5.481 1.00 98.75 537 MET A C 1
ATOM 4133 O O . MET A 1 537 ? -12.972 -7.527 -6.343 1.00 98.75 537 MET A O 1
ATOM 4137 N N . MET A 1 538 ? -11.564 -7.479 -4.596 1.00 98.75 538 MET A N 1
ATOM 4138 C CA . MET A 1 538 ? -11.240 -8.905 -4.643 1.00 98.75 538 MET A CA 1
ATOM 4139 C C . MET A 1 538 ? -12.463 -9.765 -4.308 1.00 98.75 538 MET A C 1
ATOM 4141 O O . MET A 1 538 ? -13.143 -9.548 -3.309 1.00 98.75 538 MET A O 1
ATOM 4145 N N . ASN A 1 539 ? -12.721 -10.760 -5.152 1.00 98.00 539 ASN A N 1
ATOM 4146 C CA . ASN A 1 539 ? -13.762 -11.776 -5.003 1.00 98.00 539 ASN A CA 1
ATOM 4147 C C . ASN A 1 539 ? -13.393 -12.998 -5.867 1.00 98.00 539 ASN A C 1
ATOM 4149 O O . ASN A 1 539 ? -12.372 -12.977 -6.557 1.00 98.00 539 ASN A O 1
ATOM 4153 N N . ASP A 1 540 ? -14.206 -14.056 -5.847 1.00 97.75 540 ASP A N 1
ATOM 4154 C CA . ASP A 1 540 ? -13.950 -15.273 -6.635 1.00 97.75 540 ASP A CA 1
ATOM 4155 C C . ASP A 1 540 ? -13.827 -14.997 -8.140 1.00 97.75 540 ASP A C 1
ATOM 4157 O O . ASP A 1 540 ? -12.917 -15.509 -8.792 1.00 97.75 540 ASP A O 1
ATOM 4161 N N . THR A 1 541 ? -14.706 -14.157 -8.693 1.00 98.25 541 THR A N 1
ATOM 4162 C CA . THR A 1 541 ? -14.709 -13.818 -10.122 1.00 98.25 541 THR A CA 1
ATOM 4163 C C . THR A 1 541 ? -13.413 -13.124 -10.524 1.00 98.25 541 THR A C 1
ATOM 4165 O O . THR A 1 541 ? -12.757 -13.552 -11.474 1.00 98.25 541 THR A O 1
ATOM 4168 N N . LEU A 1 542 ? -13.016 -12.082 -9.787 1.00 98.69 542 LEU A N 1
ATOM 4169 C CA . LEU A 1 542 ? -11.794 -11.339 -10.077 1.00 98.69 542 LEU A CA 1
ATOM 4170 C C . LEU A 1 542 ? -10.550 -12.206 -9.850 1.00 98.69 542 LEU A C 1
ATOM 4172 O O . LEU A 1 542 ? -9.634 -12.184 -10.667 1.00 98.69 542 LEU A O 1
ATOM 4176 N N . PHE A 1 543 ? -10.522 -13.007 -8.783 1.00 98.81 543 PHE A N 1
ATOM 4177 C CA . PHE A 1 543 ? -9.411 -13.914 -8.505 1.00 98.81 543 PHE A CA 1
ATOM 4178 C C . PHE A 1 543 ? -9.193 -14.917 -9.642 1.00 98.81 543 PHE A C 1
ATOM 4180 O O . PHE A 1 543 ? -8.064 -15.073 -10.107 1.00 98.81 543 PHE A O 1
ATOM 4187 N N . ASN A 1 544 ? -10.257 -15.565 -10.121 1.00 98.50 544 ASN A N 1
ATOM 4188 C CA . ASN A 1 544 ? -10.162 -16.516 -11.228 1.00 98.50 544 ASN A CA 1
ATOM 4189 C C . ASN A 1 544 ? -9.729 -15.812 -12.521 1.00 98.50 544 ASN A C 1
ATOM 4191 O O . ASN A 1 544 ? -8.774 -16.248 -13.159 1.00 98.50 544 ASN A O 1
ATOM 4195 N N . ALA A 1 545 ? -10.335 -14.664 -12.845 1.00 98.62 545 ALA A N 1
ATOM 4196 C CA . ALA A 1 545 ? -9.988 -13.899 -14.040 1.00 98.62 545 ALA A CA 1
ATOM 4197 C C . ALA A 1 545 ? -8.521 -13.431 -14.050 1.00 98.62 545 ALA A C 1
ATOM 4199 O O . ALA A 1 545 ? -7.862 -13.486 -15.088 1.00 98.62 545 ALA A O 1
ATOM 4200 N N . LEU A 1 546 ? -7.982 -13.001 -12.903 1.00 98.75 546 LEU A N 1
ATOM 4201 C CA . LEU A 1 546 ? -6.577 -12.597 -12.786 1.00 98.75 546 LEU A CA 1
ATOM 4202 C C . LEU A 1 546 ? -5.615 -13.790 -12.858 1.00 98.75 546 LEU A C 1
ATOM 4204 O O . LEU A 1 546 ? -4.526 -13.642 -13.413 1.00 98.75 546 LEU A O 1
ATOM 4208 N N . ASN A 1 547 ? -5.996 -14.963 -12.342 1.00 98.62 547 ASN A N 1
ATOM 4209 C CA . ASN A 1 547 ? -5.200 -16.182 -12.513 1.00 98.62 547 ASN A CA 1
ATOM 4210 C C . ASN A 1 547 ? -5.163 -16.628 -13.979 1.00 98.62 547 ASN A C 1
ATOM 4212 O O . ASN A 1 547 ? -4.075 -16.888 -14.487 1.00 98.62 547 ASN A O 1
ATOM 4216 N N . ASP A 1 548 ? -6.307 -16.639 -14.670 1.00 98.50 548 ASP A N 1
ATOM 4217 C CA . ASP A 1 548 ? -6.390 -16.989 -16.094 1.00 98.50 548 ASP A CA 1
ATOM 4218 C C . ASP A 1 548 ? -5.595 -16.001 -16.962 1.00 98.50 548 ASP A C 1
ATOM 4220 O O . ASP A 1 548 ? -4.844 -16.397 -17.857 1.00 98.50 548 ASP A O 1
ATOM 4224 N N . TRP A 1 549 ? -5.705 -14.702 -16.665 1.00 98.62 549 TRP A N 1
ATOM 4225 C CA . TRP A 1 549 ? -4.895 -13.663 -17.300 1.00 98.62 549 TRP A CA 1
ATOM 4226 C C . TRP A 1 549 ? -3.395 -13.881 -17.045 1.00 98.62 549 TRP A C 1
ATOM 4228 O O . TRP A 1 549 ? -2.588 -13.824 -17.975 1.00 98.62 549 TRP A O 1
ATOM 4238 N N . GLY A 1 550 ? -3.016 -14.200 -15.805 1.00 97.06 550 GLY A N 1
ATOM 4239 C CA . GLY A 1 550 ? -1.643 -14.538 -15.438 1.00 97.06 550 GLY A CA 1
ATOM 4240 C C . GLY A 1 550 ? -1.111 -15.756 -16.200 1.00 97.06 550 GLY A C 1
ATOM 4241 O O . GLY A 1 550 ? -0.020 -15.703 -16.766 1.00 97.06 550 GLY A O 1
ATOM 4242 N N . ASP A 1 551 ? -1.890 -16.835 -16.279 1.00 97.69 551 ASP A N 1
ATOM 4243 C CA . ASP A 1 551 ? -1.511 -18.065 -16.983 1.00 97.69 551 ASP A CA 1
ATOM 4244 C C . ASP A 1 551 ? -1.375 -17.870 -18.497 1.00 97.69 551 ASP A C 1
ATOM 4246 O O . ASP A 1 551 ? -0.524 -18.512 -19.122 1.00 97.69 551 ASP A O 1
ATOM 4250 N N . ARG A 1 552 ? -2.156 -16.951 -19.078 1.00 98.12 552 ARG A N 1
ATOM 4251 C CA . ARG A 1 552 ? -2.082 -16.604 -20.501 1.00 98.12 552 ARG A CA 1
ATOM 4252 C C . ARG A 1 552 ? -0.829 -15.805 -20.862 1.00 98.12 552 ARG A C 1
ATOM 4254 O O . ARG A 1 552 ? -0.250 -16.069 -21.912 1.00 98.12 552 ARG A O 1
ATOM 4261 N N . TYR A 1 553 ? -0.431 -14.831 -20.040 1.00 98.38 553 TYR A N 1
ATOM 4262 C CA . TYR A 1 553 ? 0.572 -13.831 -20.438 1.00 98.38 553 TYR A CA 1
ATOM 4263 C C . TYR A 1 553 ? 1.918 -13.926 -19.707 1.00 98.38 553 TYR A C 1
ATOM 4265 O O . TYR A 1 553 ? 2.925 -13.450 -20.226 1.00 98.38 553 TYR A O 1
ATOM 4273 N N . TYR A 1 554 ? 1.979 -14.506 -18.506 1.00 98.38 554 TYR A N 1
ATOM 4274 C CA . TYR A 1 554 ? 3.202 -14.466 -17.699 1.00 98.38 554 TYR A CA 1
ATOM 4275 C C . TYR A 1 554 ? 4.129 -15.608 -18.070 1.00 98.38 554 TYR A C 1
ATOM 4277 O O . TYR A 1 554 ? 3.711 -16.765 -18.132 1.00 98.38 554 TYR A O 1
ATOM 4285 N N . ARG A 1 555 ? 5.417 -15.304 -18.212 1.00 98.44 555 ARG A N 1
ATOM 4286 C CA . ARG A 1 555 ? 6.466 -16.322 -18.310 1.00 98.44 555 ARG A CA 1
ATOM 4287 C C . ARG A 1 555 ? 6.709 -16.953 -16.933 1.00 98.44 555 ARG A C 1
ATOM 4289 O O . ARG A 1 555 ? 6.559 -16.298 -15.902 1.00 98.44 555 ARG A O 1
ATOM 4296 N N . ASP A 1 556 ? 7.090 -18.225 -16.920 1.00 97.50 556 ASP A N 1
ATOM 4297 C CA . ASP A 1 556 ? 7.526 -18.957 -15.721 1.00 97.50 556 ASP A CA 1
ATOM 4298 C C . ASP A 1 556 ? 9.033 -18.801 -15.446 1.00 97.50 556 ASP A C 1
ATOM 4300 O O . ASP A 1 556 ? 9.550 -19.254 -14.424 1.00 97.50 556 ASP A O 1
ATOM 4304 N N . ARG A 1 557 ? 9.741 -18.133 -16.361 1.00 98.12 557 ARG A N 1
ATOM 4305 C CA . ARG A 1 557 ? 11.162 -17.833 -16.279 1.00 98.12 557 ARG A CA 1
ATOM 4306 C C . ARG A 1 557 ? 11.459 -16.501 -16.961 1.00 98.12 557 ARG A C 1
ATOM 4308 O O . ARG A 1 557 ? 11.105 -16.322 -18.125 1.00 98.12 557 ARG A O 1
ATOM 4315 N N . LEU A 1 558 ? 12.145 -15.597 -16.266 1.00 97.88 558 LEU A N 1
ATOM 4316 C CA . LEU A 1 558 ? 12.616 -14.334 -16.835 1.00 97.88 558 LEU A CA 1
ATOM 4317 C C . LEU A 1 558 ? 13.986 -13.933 -16.276 1.00 97.88 558 LEU A C 1
ATOM 4319 O O . LEU A 1 558 ? 14.261 -14.066 -15.078 1.00 97.88 558 LEU A O 1
ATOM 4323 N N . THR A 1 559 ? 14.843 -13.432 -17.160 1.00 96.31 559 THR A N 1
ATOM 4324 C CA . THR A 1 559 ? 16.178 -12.899 -16.873 1.00 96.31 559 THR A CA 1
ATOM 4325 C C . THR A 1 559 ? 16.346 -11.502 -17.469 1.00 96.31 559 THR A C 1
ATOM 4327 O O . THR A 1 559 ? 15.578 -11.082 -18.332 1.00 96.31 559 THR A O 1
ATOM 4330 N N . ASP A 1 560 ? 17.400 -10.787 -17.066 1.00 90.94 560 ASP A N 1
ATOM 4331 C CA . ASP A 1 560 ? 17.720 -9.462 -17.618 1.00 90.94 560 ASP A CA 1
ATOM 4332 C C . ASP A 1 560 ? 17.941 -9.476 -19.144 1.00 90.94 560 ASP A C 1
ATOM 4334 O O . ASP A 1 560 ? 17.703 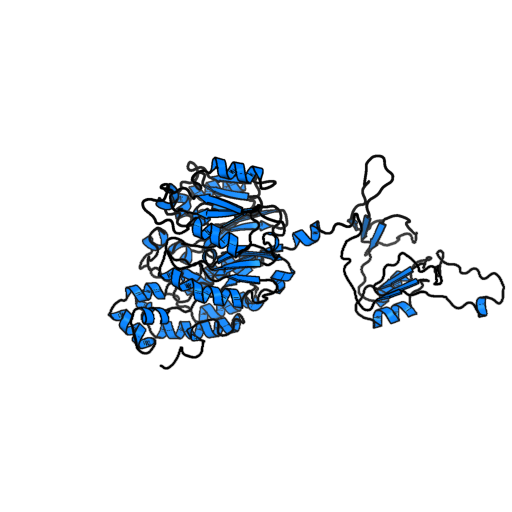-8.466 -19.804 1.00 90.94 560 ASP A O 1
ATOM 4338 N N . ALA A 1 561 ? 18.376 -10.605 -19.716 1.00 94.06 561 ALA A N 1
ATOM 4339 C CA . ALA A 1 561 ? 18.584 -10.742 -21.158 1.00 94.06 561 ALA A CA 1
ATOM 4340 C C . ALA A 1 561 ? 17.259 -10.768 -21.938 1.00 94.06 561 ALA A C 1
ATOM 4342 O O . ALA A 1 561 ? 17.181 -10.225 -23.040 1.00 94.06 561 ALA A O 1
ATOM 4343 N N . ASP A 1 562 ? 16.210 -11.341 -21.344 1.00 97.44 562 ASP A N 1
ATOM 4344 C CA . ASP A 1 562 ? 14.887 -11.457 -21.964 1.00 97.44 562 ASP A CA 1
ATOM 4345 C C . ASP A 1 562 ? 14.188 -10.094 -22.077 1.00 97.44 562 ASP A C 1
ATOM 4347 O O . ASP A 1 562 ? 13.278 -9.925 -22.880 1.00 97.44 562 ASP A O 1
ATOM 4351 N N . LEU A 1 563 ? 14.644 -9.081 -21.332 1.00 97.25 563 LEU A N 1
ATOM 4352 C CA . LEU A 1 563 ? 14.110 -7.717 -21.405 1.00 97.25 563 LEU A CA 1
ATOM 4353 C C . LEU A 1 563 ? 14.340 -7.047 -22.766 1.00 97.25 563 LEU A C 1
ATOM 4355 O O . LEU A 1 563 ? 13.700 -6.042 -23.062 1.00 97.25 563 LEU A O 1
ATOM 4359 N N . ALA A 1 564 ? 15.261 -7.572 -23.577 1.00 97.44 564 ALA A N 1
ATOM 4360 C CA . ALA A 1 564 ? 15.511 -7.108 -24.937 1.00 97.44 564 ALA A CA 1
ATOM 4361 C C . ALA A 1 564 ? 14.606 -7.780 -25.987 1.00 97.44 564 ALA A C 1
ATOM 4363 O O . ALA A 1 564 ? 14.659 -7.393 -27.154 1.00 97.44 564 ALA A O 1
ATOM 4364 N N . ASP A 1 565 ? 13.812 -8.782 -25.600 1.00 98.06 565 ASP A N 1
ATOM 4365 C CA . ASP A 1 565 ? 12.939 -9.540 -26.494 1.00 98.06 565 ASP A CA 1
ATOM 4366 C C . ASP A 1 565 ? 11.728 -8.690 -26.935 1.00 98.06 565 ASP A C 1
ATOM 4368 O O . ASP A 1 565 ? 10.879 -8.345 -26.104 1.00 98.06 565 ASP A O 1
ATOM 4372 N N . PRO A 1 566 ? 11.578 -8.368 -28.237 1.00 97.75 566 PRO A N 1
ATOM 4373 C CA . PRO A 1 566 ? 10.405 -7.651 -28.735 1.00 97.75 566 PRO A CA 1
ATOM 4374 C C . PRO A 1 566 ? 9.094 -8.401 -28.479 1.00 97.75 566 PRO A C 1
ATOM 4376 O O . PRO A 1 566 ? 8.039 -7.775 -28.377 1.00 97.75 566 PRO A O 1
ATOM 4379 N N . GLN A 1 567 ? 9.133 -9.732 -28.358 1.00 98.25 567 GLN A N 1
ATOM 4380 C CA . GLN A 1 567 ? 7.953 -10.518 -28.025 1.00 98.25 567 GLN A CA 1
ATOM 4381 C C . GLN A 1 567 ? 7.468 -10.225 -26.600 1.00 98.25 567 GLN A C 1
ATOM 4383 O O . GLN A 1 567 ? 6.267 -10.054 -26.415 1.00 98.25 567 GLN A O 1
ATOM 4388 N N . LEU A 1 568 ? 8.374 -10.062 -25.626 1.00 98.44 568 LEU A N 1
ATOM 4389 C CA . LEU A 1 568 ? 8.009 -9.685 -24.254 1.00 98.44 568 LEU A CA 1
ATOM 4390 C C . LEU A 1 568 ? 7.308 -8.320 -24.215 1.00 98.44 568 LEU A C 1
ATOM 4392 O O . LEU A 1 568 ? 6.331 -8.140 -23.491 1.00 98.44 568 LEU A O 1
ATOM 4396 N N . LEU A 1 569 ? 7.778 -7.363 -25.024 1.00 98.25 569 LEU A N 1
ATOM 4397 C CA . LEU A 1 569 ? 7.129 -6.058 -25.166 1.00 98.25 569 LEU A CA 1
ATOM 4398 C C . LEU A 1 569 ? 5.697 -6.202 -25.707 1.00 98.25 569 LEU A C 1
ATOM 4400 O O . LEU A 1 569 ? 4.774 -5.611 -25.151 1.00 98.25 569 LEU A O 1
ATOM 4404 N N . ARG A 1 570 ? 5.497 -6.989 -26.772 1.00 98.25 570 ARG A N 1
ATOM 4405 C CA . ARG A 1 570 ? 4.169 -7.215 -27.372 1.00 98.25 570 ARG A CA 1
ATOM 4406 C C . ARG A 1 570 ? 3.219 -7.918 -26.398 1.00 98.25 570 ARG A C 1
ATOM 4408 O O . ARG A 1 570 ? 2.096 -7.454 -26.220 1.00 98.25 570 ARG A O 1
ATOM 4415 N N . GLU A 1 571 ? 3.697 -8.970 -25.730 1.00 98.12 571 GLU A N 1
ATOM 4416 C CA . GLU A 1 571 ? 2.970 -9.703 -24.683 1.00 98.12 571 GLU A CA 1
ATOM 4417 C C . GLU A 1 571 ? 2.522 -8.755 -23.565 1.00 98.12 571 GLU A C 1
ATOM 4419 O O . GLU A 1 571 ? 1.349 -8.744 -23.199 1.00 98.12 571 GLU A O 1
ATOM 4424 N N . GLY A 1 572 ? 3.428 -7.905 -23.067 1.00 98.25 572 GLY A N 1
ATOM 4425 C CA . GLY A 1 572 ? 3.119 -6.939 -22.014 1.00 98.25 572 GLY A CA 1
ATOM 4426 C C . GLY A 1 572 ? 2.079 -5.896 -22.424 1.00 98.25 572 GLY A C 1
ATOM 4427 O O . GLY A 1 572 ? 1.197 -5.568 -21.631 1.00 98.25 572 GLY A O 1
ATOM 4428 N N . ARG A 1 573 ? 2.142 -5.393 -23.663 1.00 98.31 573 ARG A N 1
ATOM 4429 C CA . ARG A 1 573 ? 1.183 -4.406 -24.186 1.00 98.31 573 ARG A CA 1
ATOM 4430 C C . ARG A 1 573 ? -0.220 -5.004 -24.325 1.00 98.31 573 ARG A C 1
ATOM 4432 O O . ARG A 1 573 ? -1.161 -4.438 -23.777 1.00 98.31 573 ARG A O 1
ATOM 4439 N N . GLU A 1 574 ? -0.348 -6.173 -24.959 1.00 98.50 574 GLU A N 1
ATOM 4440 C CA . GLU A 1 574 ? -1.640 -6.870 -25.074 1.00 98.50 574 GLU A CA 1
ATOM 4441 C C . GLU A 1 574 ? -2.206 -7.226 -23.692 1.00 98.50 574 GLU A C 1
ATOM 4443 O O . GLU A 1 574 ? -3.388 -7.007 -23.420 1.00 98.50 574 GLU A O 1
ATOM 4448 N N . ALA A 1 575 ? -1.360 -7.729 -22.789 1.00 98.69 575 ALA A N 1
ATOM 4449 C CA . ALA A 1 575 ? -1.784 -8.106 -21.450 1.00 98.69 575 ALA A CA 1
ATOM 4450 C C . ALA A 1 575 ? -2.358 -6.915 -20.671 1.00 98.69 575 ALA A C 1
ATOM 4452 O O . ALA A 1 575 ? -3.402 -7.055 -20.033 1.00 98.69 575 ALA A O 1
ATOM 4453 N N . LEU A 1 576 ? -1.710 -5.745 -20.726 1.00 98.75 576 LEU A N 1
ATOM 4454 C CA . LEU A 1 576 ? -2.191 -4.533 -20.056 1.00 98.75 576 LEU A CA 1
ATOM 4455 C C . LEU A 1 576 ? -3.449 -3.952 -20.709 1.00 98.75 576 LEU A C 1
ATOM 4457 O O . LEU A 1 576 ? -4.312 -3.451 -19.989 1.00 98.75 576 LEU A O 1
ATOM 4461 N N . ASP A 1 577 ? -3.596 -4.063 -22.032 1.00 98.50 577 ASP A N 1
ATOM 4462 C CA . ASP A 1 577 ? -4.840 -3.698 -22.719 1.00 98.50 577 ASP A CA 1
ATOM 4463 C C . ASP A 1 577 ? -6.018 -4.523 -22.201 1.00 98.50 577 ASP A C 1
ATOM 4465 O O . ASP A 1 577 ? -7.026 -3.965 -21.759 1.00 98.50 577 ASP A O 1
ATOM 4469 N N . VAL A 1 578 ? -5.866 -5.848 -22.171 1.00 98.69 578 VAL A N 1
ATOM 4470 C CA . VAL A 1 578 ? -6.894 -6.758 -21.649 1.00 98.69 578 VAL A CA 1
ATOM 4471 C C . VAL A 1 578 ? -7.159 -6.497 -20.165 1.00 98.69 578 VAL A C 1
ATOM 4473 O O . VAL A 1 578 ? -8.316 -6.460 -19.745 1.00 98.69 578 VAL A O 1
ATOM 4476 N N . LEU A 1 579 ? -6.115 -6.260 -19.366 1.00 98.69 579 LEU A N 1
ATOM 4477 C CA . LEU A 1 579 ? -6.265 -5.993 -17.936 1.00 98.69 579 LEU A CA 1
ATOM 4478 C C . LEU A 1 579 ? -7.005 -4.676 -17.666 1.00 98.69 579 LEU A C 1
ATOM 4480 O O . LEU A 1 579 ? -7.841 -4.618 -16.767 1.00 98.69 579 LEU A O 1
ATOM 4484 N N . SER A 1 580 ? -6.739 -3.628 -18.449 1.00 98.62 580 SER A N 1
ATOM 4485 C CA . SER A 1 580 ? -7.429 -2.340 -18.309 1.00 98.62 580 SER A CA 1
ATOM 4486 C C . SER A 1 580 ? -8.933 -2.446 -18.585 1.00 98.62 580 SER A C 1
ATOM 4488 O O . SER A 1 580 ? -9.723 -1.752 -17.945 1.00 98.62 580 SER A O 1
ATOM 4490 N N . GLN A 1 581 ? -9.339 -3.358 -19.475 1.00 98.50 581 GLN A N 1
ATOM 4491 C CA . GLN A 1 581 ? -10.744 -3.676 -19.736 1.00 98.50 581 GLN A CA 1
ATOM 4492 C C . GLN A 1 581 ? -11.341 -4.514 -18.600 1.00 98.50 581 GLN A C 1
ATOM 4494 O O . GLN A 1 581 ? -12.414 -4.178 -18.104 1.00 98.50 581 GLN A O 1
ATOM 4499 N N . LEU A 1 582 ? -10.628 -5.553 -18.142 1.00 98.38 582 LEU A N 1
ATOM 4500 C CA . LEU A 1 582 ? -11.053 -6.409 -17.025 1.00 98.38 582 LEU A CA 1
ATOM 4501 C C . LEU A 1 582 ? -11.318 -5.598 -15.748 1.00 98.38 582 LEU A C 1
ATOM 4503 O O . LEU A 1 582 ? -12.305 -5.833 -15.058 1.00 98.38 582 LEU A O 1
ATOM 4507 N N . LEU A 1 583 ? -10.446 -4.633 -15.451 1.00 98.56 583 LEU A N 1
ATOM 4508 C CA . LEU A 1 583 ? -10.525 -3.780 -14.263 1.00 98.56 583 LEU A CA 1
ATOM 4509 C C . LEU A 1 583 ? -11.302 -2.473 -14.499 1.00 98.56 583 LEU A C 1
ATOM 4511 O O . LEU A 1 583 ? -11.330 -1.613 -13.620 1.00 98.56 583 LEU A O 1
ATOM 4515 N N . ASN A 1 584 ? -11.911 -2.301 -15.677 1.00 98.50 584 ASN A N 1
ATOM 4516 C CA . ASN A 1 584 ? -12.674 -1.113 -16.062 1.00 98.50 584 ASN A CA 1
ATOM 4517 C C . ASN A 1 584 ? -11.934 0.214 -15.779 1.00 98.50 584 ASN A C 1
ATOM 4519 O O . ASN A 1 584 ? -12.442 1.093 -15.083 1.00 98.50 584 ASN A O 1
ATOM 4523 N N . LEU A 1 585 ? -10.701 0.337 -16.275 1.00 98.31 585 LEU A N 1
ATOM 4524 C CA . LEU A 1 585 ? -9.819 1.490 -16.032 1.00 98.31 585 LEU A CA 1
ATOM 4525 C C . LEU A 1 585 ? -9.740 2.459 -17.222 1.00 98.31 585 LEU A C 1
ATOM 4527 O O . LEU A 1 585 ? -9.193 3.553 -17.084 1.00 98.31 585 LEU A O 1
ATOM 4531 N N . GLY A 1 586 ? -10.258 2.064 -18.390 1.00 97.38 586 GLY A N 1
ATOM 4532 C CA . GLY A 1 586 ? -10.087 2.803 -19.645 1.00 97.38 586 GLY A CA 1
ATOM 4533 C C . GLY A 1 586 ? -8.628 2.834 -20.123 1.00 97.38 586 GLY A C 1
ATOM 4534 O O . GLY A 1 586 ? -7.808 2.014 -19.712 1.00 97.38 586 GLY A O 1
ATOM 4535 N N . SER A 1 587 ? -8.288 3.801 -20.982 1.00 97.94 587 SER A N 1
ATOM 4536 C CA . SER A 1 587 ? -6.933 4.003 -21.534 1.00 97.94 587 SER A CA 1
ATOM 4537 C C . SER A 1 587 ? -5.984 4.669 -20.526 1.00 97.94 587 SER A C 1
ATOM 4539 O O . SER A 1 587 ? -5.489 5.789 -20.715 1.00 97.94 587 SER A O 1
ATOM 4541 N N . VAL A 1 588 ? -5.766 3.993 -19.399 1.00 98.06 588 VAL A N 1
ATOM 4542 C CA . VAL A 1 588 ? -5.000 4.518 -18.267 1.00 98.06 588 VAL A CA 1
ATOM 4543 C C . VAL A 1 588 ? -3.492 4.522 -18.527 1.00 98.06 588 VAL A C 1
ATOM 4545 O O . VAL A 1 588 ? -2.795 5.396 -18.005 1.00 98.06 588 VAL A O 1
ATOM 4548 N N . TYR A 1 589 ? -2.985 3.616 -19.368 1.00 98.38 589 TYR A N 1
ATOM 4549 C CA . TYR A 1 589 ? -1.557 3.489 -19.659 1.00 98.38 589 TYR A CA 1
ATOM 4550 C C . TYR A 1 589 ? -1.104 4.402 -20.810 1.00 98.38 589 TYR A C 1
ATOM 4552 O O . TYR A 1 589 ? -1.869 4.638 -21.745 1.00 98.38 589 TYR A O 1
ATOM 4560 N N . PRO A 1 590 ? 0.150 4.896 -20.797 1.00 97.50 590 PRO A N 1
ATOM 4561 C CA . PRO A 1 590 ? 0.656 5.785 -21.844 1.00 97.50 590 PRO A CA 1
ATOM 4562 C C . PRO A 1 590 ? 0.562 5.211 -23.261 1.00 97.50 590 PRO A C 1
ATOM 4564 O O . PRO A 1 590 ? 0.115 5.924 -24.155 1.00 97.50 590 PRO A O 1
ATOM 4567 N N . PHE A 1 591 ? 0.911 3.935 -23.468 1.00 97.12 591 PHE A N 1
ATOM 4568 C CA . PHE A 1 591 ? 0.833 3.310 -24.796 1.00 97.12 591 PHE A CA 1
ATOM 4569 C C . PHE A 1 591 ? -0.588 3.236 -25.390 1.00 97.12 591 PHE A C 1
ATOM 4571 O O . PHE A 1 591 ? -0.722 3.081 -26.600 1.00 97.12 591 PHE A O 1
ATOM 4578 N N . GLN A 1 592 ? -1.632 3.348 -24.561 1.00 97.12 592 GLN A N 1
ATOM 4579 C CA . GLN A 1 592 ? -3.037 3.281 -24.985 1.00 97.12 592 GLN A CA 1
ATOM 4580 C C . GLN A 1 592 ? -3.587 4.631 -25.456 1.00 97.12 592 GLN A C 1
ATOM 4582 O O . GLN A 1 592 ? -4.698 4.696 -25.981 1.00 97.12 592 GLN A O 1
ATOM 4587 N N . ARG A 1 593 ? -2.862 5.728 -25.213 1.00 92.56 593 ARG A N 1
ATOM 4588 C CA . ARG A 1 593 ? -3.295 7.087 -25.558 1.00 92.56 593 ARG A CA 1
ATOM 4589 C C . ARG A 1 593 ? -2.811 7.423 -26.974 1.00 92.56 593 ARG A C 1
ATOM 4591 O O . ARG A 1 593 ? -1.695 7.064 -27.352 1.00 92.56 593 ARG A O 1
ATOM 4598 N N . GLU A 1 594 ? -3.657 8.087 -27.767 1.00 50.75 594 GLU A N 1
ATOM 4599 C CA . GLU A 1 594 ? -3.365 8.419 -29.172 1.00 50.75 594 GLU A CA 1
ATOM 4600 C C . GLU A 1 594 ? -2.008 9.145 -29.307 1.00 50.75 594 GLU A C 1
ATOM 4602 O O . GLU A 1 594 ? -1.768 10.160 -28.654 1.00 50.75 594 GLU A O 1
ATOM 4607 N N . GLY A 1 595 ? -1.105 8.588 -30.130 1.00 50.69 595 GLY A N 1
ATOM 4608 C CA . GLY A 1 595 ? 0.274 9.067 -30.335 1.00 50.69 595 GLY A CA 1
ATOM 4609 C C . GLY A 1 595 ? 1.392 8.085 -29.940 1.00 50.69 595 GLY A C 1
ATOM 4610 O O . GLY A 1 595 ? 2.558 8.356 -30.219 1.00 50.69 595 GLY A O 1
ATOM 4611 N N . GLY A 1 596 ? 1.068 6.939 -29.323 1.00 38.50 596 GLY A N 1
ATOM 4612 C CA . GLY A 1 596 ? 2.040 5.894 -28.943 1.00 38.50 596 GLY A CA 1
ATOM 4613 C C . GLY A 1 596 ? 2.426 4.899 -30.051 1.00 38.50 596 GLY A C 1
ATOM 4614 O O . GLY A 1 596 ? 3.392 4.155 -29.901 1.00 38.50 596 GLY A O 1
ATOM 4615 N N . GLY A 1 597 ? 1.701 4.891 -31.171 1.00 36.38 597 GLY A N 1
ATOM 4616 C CA . GLY A 1 597 ? 1.981 4.060 -32.340 1.00 36.38 597 GLY A CA 1
ATOM 4617 C C . GLY A 1 597 ? 1.979 4.912 -33.606 1.00 36.38 597 GLY A C 1
ATOM 4618 O O . GLY A 1 597 ? 0.968 5.528 -33.920 1.00 36.38 597 GLY A O 1
ATOM 4619 N N . ASN A 1 598 ? 3.100 4.904 -34.328 1.00 36.19 598 ASN A N 1
ATOM 4620 C CA . ASN A 1 598 ? 3.376 5.619 -35.583 1.00 36.19 598 ASN A CA 1
ATOM 4621 C C . ASN A 1 598 ? 3.648 7.130 -35.462 1.00 36.19 598 ASN A C 1
ATOM 4623 O O . ASN A 1 598 ? 2.778 7.969 -35.686 1.00 36.19 598 ASN A O 1
ATOM 4627 N N . GLY A 1 599 ? 4.924 7.438 -35.218 1.00 33.03 599 GLY A N 1
ATOM 4628 C CA . GLY A 1 599 ? 5.604 8.679 -35.590 1.00 33.03 599 GLY A CA 1
ATOM 4629 C C . GLY A 1 599 ? 7.028 8.360 -36.018 1.00 33.03 599 GLY A C 1
ATOM 4630 O O . GLY A 1 599 ? 7.740 7.746 -35.189 1.00 33.03 599 GLY A O 1
#

Radius of gyration: 30.92 Å; Cα contacts (8 Å, |Δi|>4): 1219; chains: 1; bounding box: 105×42×78 Å

Sequence (599 aa):
MGGRTLLAPRLFQAETSLLTPGIIEMTGVAGVPDEEVFGPLLRVWRCDTFDEAIRMANNTRFGLSCGLVSSEREKFDQLLLEARAGIVNWKKPLTGAASTAPFGGIGASGNHRPSAWYAADYCAWPMASLESDSLTLLAMLNPGLDFSDEVVRNAWEVNFDGLVGLTHNYAGLSFGNEASTRHRFQVSNPRLAAKQGLLKMKNLADAGFPQAVIPPHERPFIPVLRQLGFSGSDEQVLEKVARQAPHWLSSVSSASPMWVANAATIAPSVDTLDGKVHRTVANLNNKFHRSLEAPVTESLLKAIFNDEEKFSVHSALPQVALLGDEGAANHNRLGGHYGEPGMQLFVYGREKGNDTRPSRYPARQTREASEAVARLNQVNPQQVIFAQQNPDVIDQGVFHNDVIAVSNRQVLFCHQQAFARQSQLLANLRARVNGFMAIEVPATQVSVSDAVSTYLFNSQLLSRDDGSMMLVLPQECREHAGVWCYLNELLAADNPISELKVFDLRESMANGGGPACLRLRVVLTEEERRAVNPAVMMNDTLFNALNDWGDRYYRDRLTDADLADPQLLREGREALDVLSQLLNLGSVYPFQREGGGNG

Foldseek 3Di:
DPFAWPADKDQPDPPDPDIAATETECEPPPDDDLDDDPDNYHYDYDDDDLVVVQVVQQPHLAAFEEEDEDLDVVSLVVCVVRGQHQEYEYLDDRDDDDPPFDGAGNGPRGDPDDPDDCVVVVDDSGHHYYYDNDNDDDPDDDPSDDCCVVQLQQKAKAKEFEQQAQLAAQQLQAFLAVLSVVCHFPKFFSLVLRVLRLVVQQVCVVVVHWYFYQYFFQPLPQVVLVVVPQDDASLSSLQCCVVPPLSVLCLSGHSLVLLCLQQWAWDQLQQAPLSAIETEGFCQLVGSSCNVRQLLSLLRVCLQQVPPVRYDYHGYDPNDQQQQGRHNLQKAWEAARLSHHTAIEGEWQEEPPDPQHADAADGRGYPVNVVVSCVRSRGDPLRYDYFYFRNVLSNLRCNGLLLAWHDDYLEIEGEPRGGPPVVVVQVVSPVRYPPHDYNYHYCVQPNSNNSSLFSQSNWDWGADPVRATETEGEPSCVVDPSSVVVVVVVCPDPDRYPYYHYGHNPSCVSSRHIPNSRIDIYIDGPVSVVSGQVLGTDDPVNSVVSSVLSVVQHGRIDGSSCSSPVVNSVSSVVSVVVVCVSSVSPQSHPCSDPPNPDD

Secondary structure (DSSP, 8-state):
--PEEEE---BSSTTSS-B--EEEE-TT--S-------SSEEEE---SSHHHHHHHHH-SS--SEEEE--S-HHHHHHHHHH---SEEEESS-SSS--TTS---BSSTTB----SSTTGGGT-----B----SS----SSPPTT---HHHHGGG-EEEEEEEPPPTT-------TT-HHHHHTTTPPB-HHHHHHHHHHHHHHHHHTT--EEEEPPPPSS-HHHHHHTT--SSHHHHHHHHHHH-HHHHHHHH--GGG-GGGTEEEE-GGGBTTSSEEEEEP--TTSHHHHTTHHHHHHHHHHHS--TTTEEEEPPPPSSGGG---GGGGEEEE-SSTTS--EEEEEESB-TT-----SSS----BHHHHHHHHHHTTB-GGGEEEEEBPHHHHTTT--SGGGTEEEETTEEEEETTSBTTHHHHHHHHHHHSTT-EEEEEPTTTS-HHHHHHHTTTSSEEEE-TTS-EEEEEEHHHHHSHHHHHHHHHHHHSSSSEEEEEEE--HHHHHTT--TTTTEEEEEE-HHHHHHS-GGGB-SHHHHHHHHHHHHHH--S-B-TTGGG-HHHHHHHHHHHHHHHHHTT--S-SGGGSTTSS--

Solvent-accessible surface area (backbone atoms only — not comparable to full-atom values): 32008 Å² total; per-residue (Å²): 132,85,45,52,74,76,35,78,56,42,72,71,43,87,99,56,93,47,65,43,59,25,32,32,36,40,63,93,52,77,89,72,77,93,70,88,73,95,60,64,64,47,78,43,73,78,74,95,46,69,70,55,45,52,55,55,72,47,68,50,71,43,20,40,60,46,66,44,84,66,94,57,61,68,62,47,57,49,44,67,73,69,52,59,37,11,26,48,20,33,56,46,76,86,67,83,79,59,92,90,48,63,82,43,11,75,30,77,52,29,72,91,70,71,96,49,90,69,42,72,81,74,58,70,86,63,66,32,70,49,76,48,99,64,87,73,83,67,98,64,66,61,92,91,61,77,60,60,76,64,63,34,62,45,20,45,64,29,35,33,26,23,38,49,22,70,53,30,57,36,73,37,82,43,84,38,36,60,37,16,52,71,38,42,76,41,79,24,35,19,32,56,36,28,49,34,48,51,51,52,50,50,55,40,35,76,72,70,43,51,33,29,56,39,79,49,73,80,41,63,37,57,71,58,47,40,74,74,68,43,67,68,56,72,60,50,28,40,49,50,34,50,74,76,45,45,71,54,50,54,41,39,20,59,32,64,66,16,39,22,10,35,48,28,33,71,31,38,23,63,38,23,78,84,57,31,34,17,32,32,26,15,24,28,44,78,37,69,57,49,35,67,39,31,73,52,47,48,39,50,52,42,44,42,42,60,43,66,89,48,30,45,80,41,75,46,56,67,85,38,79,75,34,6,24,45,24,32,31,29,51,39,52,34,19,66,58,68,39,41,67,37,42,34,39,38,47,17,30,34,48,92,94,52,85,74,45,38,88,80,20,71,57,42,28,17,42,60,23,50,56,48,46,41,56,74,30,35,44,42,75,91,33,58,46,79,46,51,40,17,31,73,43,26,50,59,36,39,60,45,46,33,39,38,30,38,51,37,38,34,36,37,42,29,41,66,62,41,37,67,56,41,71,62,52,53,52,50,44,53,76,73,28,75,82,45,41,77,49,67,42,48,61,91,65,46,37,69,65,52,30,58,73,25,30,63,26,14,25,39,62,42,77,49,97,88,66,38,24,35,39,35,35,31,44,49,29,68,72,35,65,56,54,34,50,51,51,52,52,52,46,72,40,99,60,56,41,72,44,81,46,74,42,69,42,63,66,42,38,44,58,60,32,41,54,29,32,28,28,27,75,44,53,32,39,62,67,52,55,70,48,34,46,69,57,33,48,62,46,72,69,52,52,51,52,51,49,54,51,37,71,72,61,33,42,74,64,33,45,82,74,54,71,50,38,63,63,52,44,52,45,40,52,55,48,50,54,54,46,26,59,68,40,64,43,60,70,52,50,73,74,66,38,96,78,62,71,90,123

Nearest PDB structures (foldseek):
  1yni-assembly2_C  TM=1.001E+00  e=4.431E-88  Escherichia coli
  1ynh-assembly2_C  TM=1.001E+00  e=3.635E-86  Escherichia coli
  1ynf-assembly1_F  TM=9.992E-01  e=4.820E-82  Escherichia coli
  3ju8-assembly1_B  TM=7.538E-01  e=2.166E-10  Pseudomonas aeruginosa
  4kna-assembly1_B  TM=7.248E-01  e=1.266E-08  Burkholderia thailandensis E264

Mean predicted aligned error: 11.93 Å

Organism: Shigella dysenteriae (NCBI:txid622)

InterPro domains:
  IPR007079 Succinylarginine dihydrolase [MF_01172] (153-593)
  IPR007079 Succinylarginine dihydrolase [NF009789] (154-593)
  IPR007079 Succinylarginine dihydrolase [PF04996] (155-592)
  IPR007079 Succinylarginine dihydrolase [TIGR03241] (155-592)
  IPR015590 Aldehyde dehydrogenase domain [PF00171] (20-119)
  IPR016161 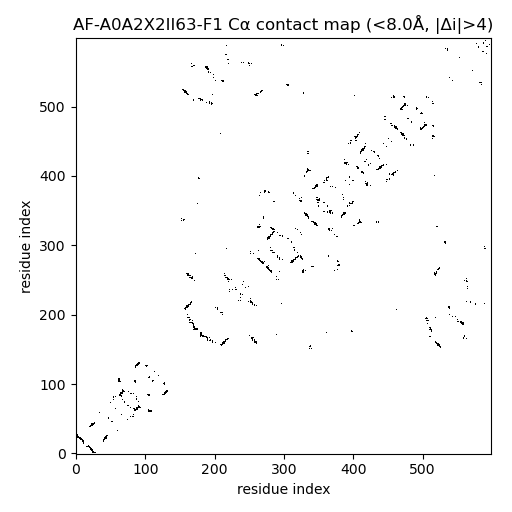Aldehyde/histidinol dehydrogenase [SSF53720] (20-146)
  IPR016162 Aldehyde dehydrogenase, N-terminal [G3DSA:3.40.605.10] (99-110)
  IPR016163 Aldehyde dehydrogenase, C-terminal [G3DSA:3.40.309.10] (5-98)
  IPR037031 Succinylarginine dihydrolase superfamily [G3DSA:3.75.10.20] (145-599)